Protein 8IJ9 (pdb70)

B-factor: mean 32.49, std 13.75, range [16.43, 105.12]

Foldseek 3Di:
DADEEEFEEEEAFAAPLQLVLLVCCVPPVDGDPDDDFDDAWDWDWDWDDDVRYIYIYIYIYGGNDVVNVVVVLVSLLVGQEYEQEGEQLDVVRVVCSVVVVVSSCVNQNPSHAYEYEHEDVVVVVRGDDDPVNQVVVCVVSVHHYDYYYSHVGRCSVVVVVVVVVPDD/DEAEFEEEEDFAAPLQLVLLVCCVPPVDGDPDDDFPPAWDWDWDWDDDPNYIYIYIYIYGGNDPVRVVVVLVSLLVGQEYEYGAEQLDVVRVVCSVVVLVSSCVNQNVSHAYEYEHEDCVVVVRGDHDPVNQVVVCVVSVHHYDYYYSHVGPCSVVVVVVVVVVDD/DVVVVVVLVVVLVVLVVVLVVLVVVLVVLVVVVPDPVSVVVSVVSVVVNVVSVVVNVVSVVVVVVVVPDDD/DVVVVVVVVVLVVVLVVLVVVLVVLVVVLVVCVPVPVPVVSVVSVVVSVVSVVVSVVSVVVCVVPVPPDD

Radius of gyration: 24.38 Å; Cα contacts (8 Å, |Δi|>4): 751; chains: 4; bounding box: 62×54×70 Å

Solvent-accessible surface area: 22890 Å² total; per-residue (Å²): 130,66,90,36,117,66,12,28,0,0,0,0,0,31,91,52,1,12,12,54,31,0,1,9,44,18,6,18,82,38,58,31,117,108,129,59,31,18,84,1,6,51,20,34,6,12,22,24,150,37,161,113,75,6,0,6,0,0,0,0,1,1,1,8,63,139,179,8,54,98,12,3,45,10,1,3,100,34,1,52,0,0,1,0,0,0,10,0,21,54,88,91,1,6,90,55,0,46,73,3,3,89,50,0,84,102,47,51,35,115,102,26,41,8,0,0,0,0,3,52,23,52,60,73,128,129,82,101,3,63,71,111,92,0,87,91,49,2,154,114,48,95,18,51,25,12,9,0,0,2,101,92,22,121,31,1,120,78,1,1,122,94,1,0,81,42,9,94,172,37,60,79,29,36,0,0,0,0,1,27,87,60,2,12,13,52,31,0,0,36,39,21,33,134,91,52,67,89,113,84,122,127,41,28,108,2,7,37,8,36,15,68,32,18,97,1,25,123,58,26,5,16,0,0,0,0,1,0,0,6,44,139,103,0,84,77,5,5,40,8,1,2,105,37,2,42,0,1,0,0,0,0,11,0,23,67,87,77,2,8,102,63,0,48,53,9,2,91,73,0,81,103,61,54,34,91,80,11,4,7,0,0,0,0,3,53,22,51,55,70,135,128,79,110,0,62,72,117,74,0,37,77,59,3,114,124,52,93,20,14,9,10,12,0,1,2,96,82,19,92,21,1,72,48,0,2,24,68,1,1,26,6,4,22,127,164,134,47,64,100,77,28,28,147,47,4,91,70,15,5,54,40,0,0,86,46,0,14,67,0,1,89,51,33,62,82,33,107,51,84,148,22,62,99,66,1,10,29,34,14,71,75,38,25,52,34,28,38,85,3,53,38,54,8,86,76,12,45,132,66,46,85,79,101,134,126,44,81,81,134,117,103,83,95,55,74,17,116,142,11,81,66,13,3,58,39,0,0,114,48,0,16,61,2,0,84,66,74,80,86,102,69,157,145,106,13,45,37,36,90,137,59,28,84,144,37,15,89,76,1,63,110,89,2,34,82,23,9,142,144,50,93,64,112,271

GO terms:
  GO:0005515 protein binding (F, IPI)

InterPro domains:
  IPR001806 Small GTPase [PF00071] (15-173)
  IPR001806 Small GTPase [PS51421] (9-208)
  IPR001806 Small GTPase [SM00174] (16-176)
  IPR005225 Small GTP-binding domain [TIGR00231] (13-169)
  IPR027417 P-loop containing nucleoside triphosphate hydrolase [G3DSA:3.40.50.300] (9-200)
  IPR027417 P-loop containing nucleoside triphosphate hydrolase [SSF52540] (12-188)
  IPR050227 Ras-related protein Rab [PTHR47977] (13-182)

Sequence (475 aa):
GNPLRKFKLVFLGEQSVGKTSLITRFMYDSFDNTYQATIGIDFLSKTMYLEDRTVRLQLWDTAGLERFRSLIPSYIRDSTVAVVVYDITNLNSFQQTSKWIDDVRTERGSDVIIMLVGNKTDLADKRQITIEEGEQRAKELSVMFIETSAKTGYNVKQLFRRVASALPPLRKFKLVFLGEQSVGKTSLITRFMYDSFDNTYQATIGIDFLSKTMYLEDRTVRLQLWDTAGLERFRRSLIPSYIRDSTVAVVVYDITNLNSFQQTSKWIDDVRTERGSDVIIMLVGNKTDLADKRQITIEEGEQRAKELSVMFIETSAKTGYNVKQLFRRVASALPRKHLEEVLEMKQEALLAAISEKDANIALLELSSSKKKTQEEVAALKRREKDRLVQQLKQQTQNRMKLMADNYPGSRKHLEEVLEMKQEALLAAISEKDANIALLELSSTQEEVAALKREKDRLVQQLKQQTQNRMKLMADNY

Nearest PDB structures (foldseek):
  8ij9-assembly2_B  TM=9.976E-01  e=4.531E-35  Mus musculus
  5lef-assembly1_A  TM=9.975E-01  e=6.074E-33  Homo sapiens
  1yzq-assembly1_A  TM=9.951E-01  e=1.747E-30  Homo sapiens
  2y8e-assembly2_B  TM=9.492E-01  e=2.281E-31  Drosophila melanogaster
  8a4a-assembly1_B  TM=9.692E-01  e=1.065E-21  Bos taurus

Organism: Mus musculus (NCBI:txid10090)

CATH classification: 3.40.50.300

Structure (mmCIF, N/CA/C/O backbone):
data_8IJ9
#
_entry.id   8IJ9
#
_cell.length_a   49.193
_cell.length_b   93.227
_cell.length_c   53.077
_cell.angle_alpha   90.00
_cell.angle_beta   103.74
_cell.angle_gamma   90.00
#
_symmetry.space_group_name_H-M   'P 1 21 1'
#
loop_
_entity.id
_entity.type
_entity.pdbx_description
1 polymer 'Ras-related protein Rab-6B'
2 polymer 'ELKS/Rab6-interacting/CAST family member 1'
3 non-polymer "GUANOSINE-5'-TRIPHOSPHATE"
4 non-polymer 'MAGNESIUM ION'
5 non-polymer 'TRIETHYLENE GLYCOL'
6 water water
#
loop_
_atom_site.group_PDB
_atom_site.id
_atom_site.type_symbol
_atom_site.label_atom_id
_atom_site.label_alt_id
_atom_site.label_comp_id
_atom_site.label_asym_id
_atom_site.label_entity_id
_atom_site.label_seq_id
_atom_site.pdbx_PDB_ins_code
_atom_site.Cartn_x
_atom_site.Cartn_y
_atom_site.Cartn_z
_atom_site.occupancy
_atom_site.B_iso_or_equiv
_atom_site.auth_seq_id
_atom_site.auth_comp_id
_atom_site.auth_asym_id
_atom_site.auth_atom_id
_atom_site.pdbx_PDB_model_num
ATOM 1 N N . GLY A 1 5 ? 9.567 -5.727 36.746 1.00 45.23 8 GLY A N 1
ATOM 2 C CA . GLY A 1 5 ? 9.696 -4.283 36.890 1.00 42.13 8 GLY A CA 1
ATOM 3 C C . GLY A 1 5 ? 9.990 -3.518 35.600 1.00 47.76 8 GLY A C 1
ATOM 4 O O . GLY A 1 5 ? 9.654 -2.329 35.472 1.00 45.31 8 GLY A O 1
ATOM 5 N N . ASN A 1 6 ? 10.633 -4.204 34.639 1.00 43.56 9 ASN A N 1
ATOM 6 C CA . ASN A 1 6 ? 11.021 -3.672 33.343 1.00 42.28 9 ASN A CA 1
ATOM 7 C C . ASN A 1 6 ? 9.861 -3.764 32.357 1.00 39.99 9 ASN A C 1
ATOM 8 O O . ASN A 1 6 ? 8.906 -4.507 32.582 1.00 36.49 9 ASN A O 1
ATOM 13 N N . PRO A 1 7 ? 9.910 -3.020 31.250 1.00 37.66 10 PRO A N 1
ATOM 14 C CA . PRO A 1 7 ? 8.875 -3.178 30.215 1.00 35.29 10 PRO A CA 1
ATOM 15 C C . PRO A 1 7 ? 8.982 -4.521 29.498 1.00 32.30 10 PRO A C 1
ATOM 16 O O . PRO A 1 7 ? 10.075 -5.024 29.223 1.00 31.46 10 PRO A O 1
ATOM 20 N N . LEU A 1 8 ? 7.829 -5.113 29.204 1.00 32.46 11 LEU A N 1
ATOM 21 C CA . LEU A 1 8 ? 7.787 -6.370 28.464 1.00 29.10 11 LEU A CA 1
ATOM 22 C C . LEU A 1 8 ? 7.369 -6.151 27.010 1.00 28.91 11 LEU A C 1
ATOM 23 O O . LEU A 1 8 ? 6.372 -5.464 26.743 1.00 24.95 11 LEU A O 1
ATOM 28 N N . ARG A 1 9 ? 8.136 -6.716 26.074 1.00 25.68 12 ARG A N 1
ATOM 29 C CA . ARG A 1 9 ? 7.779 -6.728 24.657 1.00 27.95 12 ARG A CA 1
ATOM 30 C C . ARG A 1 9 ? 7.744 -8.151 24.119 1.00 26.57 12 ARG A C 1
ATOM 31 O O . ARG A 1 9 ? 8.521 -9.005 24.538 1.00 28.18 12 ARG A O 1
ATOM 39 N N . LYS A 1 10 ? 6.821 -8.400 23.199 1.00 25.04 13 LYS A N 1
ATOM 40 C CA . LYS A 1 10 ? 6.747 -9.657 22.467 1.00 23.08 13 LYS A CA 1
ATOM 41 C C . LYS A 1 10 ? 7.432 -9.507 21.110 1.00 25.04 13 LYS A C 1
ATOM 42 O O . LYS A 1 10 ? 7.493 -8.413 20.544 1.00 23.86 13 LYS A O 1
ATOM 48 N N . PHE A 1 11 ? 8.019 -10.606 20.629 1.00 25.33 14 PHE A N 1
ATOM 49 C CA . PHE A 1 11 ? 8.603 -10.653 19.292 1.00 25.45 14 PHE A CA 1
ATOM 50 C C . PHE A 1 11 ? 8.357 -12.047 18.730 1.00 24.43 14 PHE A C 1
ATOM 51 O O . PHE A 1 11 ? 8.588 -13.034 19.429 1.00 24.61 14 PHE A O 1
ATOM 59 N N . LYS A 1 12 ? 7.904 -12.149 17.481 1.00 21.07 15 LYS A N 1
ATOM 60 C CA . LYS A 1 12 ? 7.643 -13.461 16.906 1.00 21.33 15 LYS A CA 1
ATOM 61 C C . LYS A 1 12 ? 8.805 -13.925 16.045 1.00 26.47 15 LYS A C 1
ATOM 62 O O . LYS A 1 12 ? 9.326 -13.163 15.222 1.00 23.06 15 LYS A O 1
ATOM 68 N N . LEU A 1 13 ? 9.172 -15.205 16.224 1.00 25.63 16 LEU A N 1
ATOM 69 C CA . LEU A 1 13 ? 10.244 -15.862 15.495 1.00 22.44 16 LEU A CA 1
ATOM 70 C C . LEU A 1 13 ? 9.666 -17.006 14.686 1.00 23.50 16 LEU A C 1
ATOM 71 O O . LEU A 1 13 ? 9.002 -17.877 15.247 1.00 23.85 16 LEU A O 1
ATOM 76 N N . VAL A 1 14 ? 9.983 -17.058 13.393 1.00 20.68 17 VAL A N 1
ATOM 77 C CA . VAL A 1 14 ? 9.551 -18.167 12.549 1.00 22.38 17 VAL A CA 1
ATOM 78 C C . VAL A 1 14 ? 10.758 -19.047 12.246 1.00 23.69 17 VAL A C 1
ATOM 79 O O . VAL A 1 14 ? 11.833 -18.541 11.888 1.00 24.11 17 VAL A O 1
ATOM 83 N N . PHE A 1 15 ? 10.581 -20.369 12.390 1.00 23.32 18 PHE A N 1
ATOM 84 C CA . PHE A 1 15 ? 11.645 -21.337 12.135 1.00 20.95 18 PHE A CA 1
ATOM 85 C C . PHE A 1 15 ? 11.390 -21.963 10.777 1.00 20.78 18 PHE A C 1
ATOM 86 O O . PHE A 1 15 ? 10.295 -22.482 10.529 1.00 18.65 18 PHE A O 1
ATOM 94 N N . LEU A 1 16 ? 12.388 -21.870 9.900 1.00 21.36 19 LEU A N 1
ATOM 95 C CA . LEU A 1 16 ? 12.317 -22.267 8.498 1.00 23.37 19 LEU A CA 1
ATOM 96 C C . LEU A 1 16 ? 13.481 -23.196 8.153 1.00 23.04 19 LEU A C 1
ATOM 97 O O . LEU A 1 16 ? 14.576 -23.062 8.710 1.00 19.83 19 LEU A O 1
ATOM 102 N N . GLY A 1 17 ? 13.259 -24.078 7.184 1.00 21.18 20 GLY A N 1
ATOM 103 C CA . GLY A 1 17 ? 14.288 -24.988 6.714 1.00 20.25 20 GLY A CA 1
ATOM 104 C C . GLY A 1 17 ? 13.694 -26.251 6.122 1.00 23.41 20 GLY A C 1
ATOM 105 O O . GLY A 1 17 ? 12.506 -26.548 6.277 1.00 23.91 20 GLY A O 1
ATOM 106 N N . GLU A 1 18 ? 14.556 -27.009 5.426 1.00 21.10 21 GLU A N 1
ATOM 107 C CA . GLU A 1 18 ? 14.152 -28.284 4.831 1.00 22.91 21 GLU A CA 1
ATOM 108 C C . GLU A 1 18 ? 13.680 -29.242 5.920 1.00 25.14 21 GLU A C 1
ATOM 109 O O . GLU A 1 18 ? 13.994 -29.074 7.111 1.00 22.75 21 GLU A O 1
ATOM 115 N N . GLN A 1 19 ? 12.913 -30.252 5.508 1.00 21.29 22 GLN A N 1
ATOM 116 C CA . GLN A 1 19 ? 12.402 -31.211 6.471 1.00 23.84 22 GLN A CA 1
ATOM 117 C C . GLN A 1 19 ? 13.565 -31.933 7.128 1.00 23.97 22 GLN A C 1
ATOM 118 O O . GLN A 1 19 ? 14.585 -32.219 6.490 1.00 24.80 22 GLN A O 1
ATOM 124 N N . SER A 1 20 ? 13.433 -32.160 8.427 1.00 22.46 23 SER A N 1
ATOM 125 C CA . SER A 1 20 ? 14.324 -32.992 9.222 1.00 24.31 23 SER A CA 1
ATOM 126 C C . SER A 1 20 ? 15.676 -32.356 9.539 1.00 24.26 23 SER A C 1
ATOM 127 O O . SER A 1 20 ? 16.593 -33.075 9.930 1.00 23.75 23 SER A O 1
ATOM 130 N N . VAL A 1 21 ? 15.846 -31.041 9.362 1.00 24.09 24 VAL A N 1
ATOM 131 C CA . VAL A 1 21 ? 17.131 -30.428 9.718 1.00 22.96 24 VAL A CA 1
ATOM 132 C C . VAL A 1 21 ? 17.273 -30.173 11.215 1.00 22.14 24 VAL A C 1
ATOM 133 O O . VAL A 1 21 ? 18.398 -29.941 11.686 1.00 21.55 24 VAL A O 1
ATOM 137 N N . GLY A 1 22 ? 16.174 -30.173 11.963 1.00 21.98 25 GLY A N 1
ATOM 138 C CA . GLY A 1 22 ? 16.201 -29.979 13.404 1.00 19.17 25 GLY A CA 1
ATOM 139 C C . GLY A 1 22 ? 15.539 -28.712 13.949 1.00 18.42 25 GLY A C 1
ATOM 140 O O . GLY A 1 22 ? 15.892 -28.287 15.050 1.00 19.15 25 GLY A O 1
ATOM 141 N N . LYS A 1 23 ? 14.613 -28.099 13.207 1.00 20.39 26 LYS A N 1
ATOM 142 C CA . LYS A 1 23 ? 13.913 -26.916 13.708 1.00 18.98 26 LYS A CA 1
ATOM 143 C C . LYS A 1 23 ? 13.224 -27.198 15.040 1.00 20.99 26 LYS A C 1
ATOM 144 O O . LYS A 1 23 ? 13.413 -26.459 16.016 1.00 17.05 26 LYS A O 1
ATOM 150 N N . THR A 1 24 ? 12.395 -28.250 15.083 1.00 17.25 27 THR A N 1
ATOM 151 C CA . THR A 1 24 ? 11.684 -28.588 16.310 1.00 22.42 27 THR A CA 1
ATOM 152 C C . THR A 1 24 ? 12.644 -28.998 17.416 1.00 20.22 27 THR A C 1
ATOM 153 O O . THR A 1 24 ? 12.471 -28.594 18.574 1.00 19.68 27 THR A O 1
ATOM 157 N N . SER A 1 25 ? 13.694 -29.755 17.076 1.00 19.83 28 SER A N 1
ATOM 158 C CA . SER A 1 25 ? 14.626 -30.191 18.112 1.00 20.37 28 SER A CA 1
ATOM 159 C C . SER A 1 25 ? 15.309 -28.992 18.784 1.00 20.08 28 SER A C 1
ATOM 160 O O . SER A 1 25 ? 15.460 -28.972 20.010 1.00 18.89 28 SER A O 1
ATOM 163 N N . LEU A 1 26 ? 15.682 -27.961 18.009 1.00 17.36 29 LEU A N 1
ATOM 164 C CA . LEU A 1 26 ? 16.235 -26.756 18.636 1.00 18.48 29 LEU A CA 1
ATOM 165 C C . LEU A 1 26 ? 15.229 -26.144 19.624 1.00 21.39 29 LEU A C 1
ATOM 166 O O . LEU A 1 26 ? 15.596 -25.707 20.725 1.00 20.67 29 LEU A O 1
ATOM 171 N N . ILE A 1 27 ? 13.957 -26.075 19.232 1.00 19.31 30 ILE A N 1
ATOM 172 C CA . ILE A 1 27 ? 12.949 -25.514 20.115 1.00 20.75 30 ILE A CA 1
ATOM 173 C C . ILE A 1 27 ? 12.731 -26.413 21.337 1.00 22.83 30 ILE A C 1
ATOM 174 O O . ILE A 1 27 ? 12.598 -25.928 22.472 1.00 22.23 30 ILE A O 1
ATOM 179 N N . THR A 1 28 ? 12.707 -27.733 21.134 1.00 19.01 31 THR A N 1
ATOM 180 C CA . THR A 1 28 ? 12.492 -28.625 22.268 1.00 24.01 31 THR A CA 1
ATOM 181 C C . THR A 1 28 ? 13.642 -28.529 23.267 1.00 23.09 31 THR A C 1
ATOM 182 O O . THR A 1 28 ? 13.433 -28.634 24.486 1.00 22.61 31 THR A O 1
ATOM 186 N N . ARG A 1 29 ? 14.860 -28.343 22.763 1.00 21.48 32 ARG A N 1
ATOM 187 C CA . ARG A 1 29 ? 16.025 -28.185 23.631 1.00 21.78 32 ARG A CA 1
ATOM 188 C C . ARG A 1 29 ? 15.968 -26.869 24.408 1.00 22.34 32 ARG A C 1
ATOM 189 O O . ARG A 1 29 ? 16.277 -26.826 25.605 1.00 25.96 32 ARG A O 1
ATOM 197 N N . PHE A 1 30 ? 15.545 -25.792 23.758 1.00 21.83 33 PHE A N 1
ATOM 198 C CA . PHE A 1 30 ? 15.431 -24.505 24.440 1.00 22.19 33 PHE A CA 1
ATOM 199 C C . PHE A 1 30 ? 14.263 -24.495 25.438 1.00 26.28 33 PHE A C 1
ATOM 200 O O . PHE A 1 30 ? 14.395 -23.980 26.556 1.00 25.05 33 PHE A O 1
ATOM 208 N N . MET A 1 31 ? 13.115 -25.054 25.051 1.00 21.54 34 MET A N 1
ATOM 209 C CA . MET A 1 31 ? 11.914 -25.012 25.888 1.00 23.98 34 MET A CA 1
ATOM 210 C C . MET A 1 31 ? 11.949 -26.025 27.033 1.00 26.47 34 MET A C 1
ATOM 211 O O . MET A 1 31 ? 11.557 -25.707 28.156 1.00 24.51 34 MET A O 1
ATOM 216 N N . TYR A 1 32 ? 12.398 -27.249 26.769 1.00 22.36 35 TYR A N 1
ATOM 217 C CA . TYR A 1 32 ? 12.257 -28.328 27.722 1.00 24.32 35 TYR A CA 1
ATOM 218 C C . TYR A 1 32 ? 13.572 -28.963 28.118 1.00 25.61 35 TYR A C 1
ATOM 219 O O . TYR A 1 32 ? 13.549 -29.956 28.855 1.00 25.34 35 TYR A O 1
ATOM 228 N N . ASP A 1 33 ? 14.704 -28.448 27.631 1.00 24.95 36 ASP A N 1
ATOM 229 C CA . ASP A 1 33 ? 16.034 -29.023 27.898 1.00 27.18 36 ASP A CA 1
ATOM 230 C C . ASP A 1 33 ? 16.030 -30.534 27.709 1.00 25.48 36 ASP A C 1
ATOM 231 O O . ASP A 1 33 ? 16.482 -31.297 28.563 1.00 27.00 36 ASP A O 1
ATOM 236 N N . SER A 1 34 ? 15.479 -30.958 26.580 1.00 24.80 37 SER A N 1
ATOM 237 C CA . SER A 1 34 ? 15.373 -32.357 26.230 1.00 26.44 37 SER A CA 1
ATOM 238 C C . SER A 1 34 ? 15.685 -32.532 24.758 1.00 25.95 37 SER A C 1
ATOM 239 O O . SER A 1 34 ? 15.744 -31.567 23.983 1.00 24.96 37 SER A O 1
ATOM 242 N N . PHE A 1 35 ? 15.852 -33.796 24.378 1.00 27.45 38 PHE A N 1
ATOM 243 C CA . PHE A 1 35 ? 16.046 -34.166 22.990 1.00 27.88 38 PHE A CA 1
ATOM 244 C C . PHE A 1 35 ? 15.297 -35.475 22.742 1.00 28.19 38 PHE A C 1
ATOM 245 O O . PHE A 1 35 ? 15.362 -36.405 23.556 1.00 27.00 38 PHE A O 1
ATOM 253 N N . ASP A 1 36 ? 14.610 -35.546 21.599 1.00 26.10 39 ASP A N 1
ATOM 254 C CA . ASP A 1 36 ? 13.790 -36.689 21.215 1.00 29.43 39 ASP A CA 1
ATOM 255 C C . ASP A 1 36 ? 14.493 -37.383 20.054 1.00 27.41 39 ASP A C 1
ATOM 256 O O . ASP A 1 36 ? 14.677 -36.790 18.987 1.00 29.34 39 ASP A O 1
ATOM 261 N N . ASN A 1 37 ? 14.893 -38.634 20.254 1.00 29.55 40 ASN A N 1
ATOM 262 C CA . ASN A 1 37 ? 15.613 -39.307 19.181 1.00 30.20 40 ASN A CA 1
ATOM 263 C C . ASN A 1 37 ? 14.697 -39.706 18.039 1.00 30.98 40 ASN A C 1
ATOM 264 O O . ASN A 1 37 ? 15.132 -39.724 16.877 1.00 27.01 40 ASN A O 1
ATOM 269 N N . THR A 1 38 ? 13.430 -39.981 18.343 1.00 28.73 41 THR A N 1
ATOM 270 C CA . THR A 1 38 ? 12.480 -40.436 17.338 1.00 27.68 41 THR A CA 1
ATOM 271 C C . THR A 1 38 ? 11.926 -39.238 16.584 1.00 27.49 41 THR A C 1
ATOM 272 O O . THR A 1 38 ? 11.335 -38.333 17.186 1.00 29.43 41 T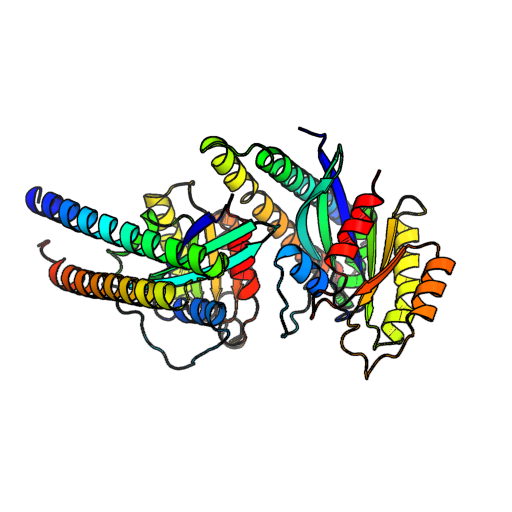HR A O 1
ATOM 276 N N . TYR A 1 39 ? 12.073 -39.259 15.268 1.00 25.36 42 TYR A N 1
ATOM 277 C CA . TYR A 1 39 ? 11.627 -38.147 14.443 1.00 27.08 42 TYR A CA 1
ATOM 278 C C . TYR A 1 39 ? 10.114 -38.081 14.434 1.00 24.84 42 TYR A C 1
ATOM 279 O O . TYR A 1 39 ? 9.455 -39.038 14.040 1.00 25.14 42 TYR A O 1
ATOM 288 N N . GLN A 1 40 ? 9.566 -36.951 14.844 1.00 25.72 43 GLN A N 1
ATOM 289 C CA . GLN A 1 40 ? 8.142 -36.689 14.696 1.00 24.88 43 GLN A CA 1
ATOM 290 C C . GLN A 1 40 ? 8.018 -35.416 13.869 1.00 24.09 43 GLN A C 1
ATOM 291 O O . GLN A 1 40 ? 8.273 -34.322 14.370 1.00 21.65 43 GLN A O 1
ATOM 297 N N . ALA A 1 41 ? 7.699 -35.573 12.587 1.00 26.01 44 ALA A N 1
ATOM 298 C CA . ALA A 1 41 ? 7.588 -34.439 11.685 1.00 23.68 44 ALA A CA 1
ATOM 299 C C . ALA A 1 41 ? 6.526 -33.463 12.191 1.00 23.15 44 ALA A C 1
ATOM 300 O O . ALA A 1 41 ? 5.493 -33.867 12.709 1.00 22.96 44 ALA A O 1
ATOM 302 N N . THR A 1 42 ? 6.781 -32.167 12.035 1.00 23.38 45 THR A N 1
ATOM 303 C CA . THR A 1 42 ? 5.782 -31.146 12.346 1.00 22.52 45 THR A CA 1
ATOM 304 C C . THR A 1 42 ? 4.675 -31.149 11.298 1.00 24.04 45 THR A C 1
ATOM 305 O O . THR A 1 42 ? 4.961 -31.128 10.103 1.00 21.55 45 THR A O 1
ATOM 309 N N . ILE A 1 43 ? 3.427 -31.323 11.740 1.00 25.68 46 ILE A N 1
ATOM 310 C CA . ILE A 1 43 ? 2.251 -31.309 10.865 1.00 24.59 46 ILE A CA 1
ATOM 311 C C . ILE A 1 43 ? 1.703 -29.881 10.842 1.00 26.78 46 ILE A C 1
ATOM 312 O O . ILE A 1 43 ? 1.032 -29.444 11.778 1.00 29.00 46 ILE A O 1
ATOM 317 N N . GLY A 1 44 ? 1.962 -29.156 9.756 1.00 25.40 47 GLY A N 1
ATOM 318 C CA . GLY A 1 44 ? 1.540 -27.767 9.638 1.00 25.94 47 GLY A CA 1
ATOM 319 C C . GLY A 1 44 ? 2.435 -26.771 10.371 1.00 26.64 47 GLY A C 1
ATOM 320 O O . GLY A 1 44 ? 3.633 -26.704 10.072 1.00 28.52 47 GLY A O 1
ATOM 321 N N . ILE A 1 45 ? 1.906 -26.020 11.352 1.00 23.94 48 ILE A N 1
ATOM 322 C CA . ILE A 1 45 ? 2.685 -25.061 12.137 1.00 27.21 48 ILE A CA 1
ATOM 323 C C . ILE A 1 45 ? 2.302 -25.192 13.611 1.00 31.93 48 ILE A C 1
ATOM 324 O O . ILE A 1 45 ? 1.123 -25.367 13.949 1.00 32.44 48 ILE A O 1
ATOM 329 N N . ASP A 1 46 ? 3.292 -25.024 14.497 1.00 25.44 49 ASP A N 1
ATOM 330 C CA . ASP A 1 46 ? 3.088 -25.116 15.941 1.00 25.02 49 ASP A CA 1
ATOM 331 C C . ASP A 1 46 ? 3.520 -23.821 16.617 1.00 25.22 49 ASP A C 1
ATOM 332 O O . ASP A 1 46 ? 4.332 -23.055 16.087 1.00 22.48 49 ASP A O 1
ATOM 337 N N . PHE A 1 47 ? 2.956 -23.575 17.802 1.00 24.60 50 PHE A N 1
ATOM 338 C CA . PHE A 1 47 ? 3.203 -22.348 18.547 1.00 23.66 50 PHE A CA 1
ATOM 339 C C . PHE A 1 47 ? 3.758 -22.690 19.920 1.00 23.17 50 PHE A C 1
ATOM 340 O O . PHE A 1 47 ? 3.169 -23.493 20.652 1.00 25.97 50 PHE A O 1
ATOM 348 N N . LEU A 1 48 ? 4.890 -22.080 20.265 1.00 22.89 51 LEU A N 1
ATOM 349 C CA . LEU A 1 48 ? 5.492 -22.195 21.586 1.00 23.75 51 LEU A CA 1
ATOM 350 C C . LEU A 1 48 ? 6.007 -20.821 21.985 1.00 23.77 51 LEU A C 1
ATOM 351 O O . LEU A 1 48 ? 6.225 -19.952 21.136 1.00 23.00 51 LEU A O 1
ATOM 356 N N . SER A 1 49 ? 6.224 -20.625 23.284 1.00 23.49 52 SER A N 1
ATOM 357 C CA . SER A 1 49 ? 6.683 -19.317 23.741 1.00 27.14 52 SER A CA 1
ATOM 358 C C . SER A 1 49 ? 7.456 -19.472 25.038 1.00 26.41 52 SER A C 1
ATOM 359 O O . SER A 1 49 ? 7.296 -20.453 25.760 1.00 24.53 52 SER A O 1
ATOM 362 N N . LYS A 1 50 ? 8.275 -18.458 25.332 1.00 24.53 53 LYS A N 1
ATOM 363 C CA . LYS A 1 50 ? 9.114 -18.415 26.520 1.00 28.38 53 LYS A CA 1
ATOM 364 C C . LYS A 1 50 ? 9.482 -16.966 26.802 1.00 27.01 53 LYS A C 1
ATOM 365 O O . LYS A 1 50 ? 9.723 -16.190 25.875 1.00 22.25 53 LYS A O 1
ATOM 371 N N . THR A 1 51 ? 9.528 -16.607 28.080 1.00 25.25 54 THR A N 1
ATOM 372 C CA . THR A 1 51 ? 9.962 -15.272 28.468 1.00 27.45 54 THR A CA 1
ATOM 373 C C . THR A 1 51 ? 11.474 -15.245 28.695 1.00 30.50 54 THR A C 1
ATOM 374 O O . THR A 1 51 ? 12.045 -16.172 29.275 1.00 27.47 54 THR A O 1
ATOM 378 N N . MET A 1 52 ? 12.135 -14.198 28.208 1.00 28.31 55 MET A N 1
ATOM 379 C CA . MET A 1 52 ? 13.557 -14.040 28.480 1.00 28.35 55 MET A CA 1
ATOM 380 C C . MET A 1 52 ? 13.773 -12.707 29.181 1.00 29.47 55 MET A C 1
ATOM 381 O O . MET A 1 52 ? 13.200 -11.690 28.777 1.00 26.88 55 MET A O 1
ATOM 386 N N . TYR A 1 53 ? 14.633 -12.699 30.193 1.00 28.55 56 TYR A N 1
ATOM 387 C CA . TYR A 1 53 ? 14.951 -11.490 30.941 1.00 34.63 56 TYR A CA 1
ATOM 388 C C . TYR A 1 53 ? 16.279 -10.903 30.490 1.00 38.95 56 TYR A C 1
ATOM 389 O O . TYR A 1 53 ? 17.289 -11.605 30.398 1.00 40.46 56 TYR A O 1
ATOM 398 N N . LEU A 1 54 ? 16.281 -9.594 30.274 1.00 40.35 57 LEU A N 1
ATOM 399 C CA . LEU A 1 54 ? 17.463 -8.872 29.823 1.00 43.30 57 LEU A CA 1
ATOM 400 C C . LEU A 1 54 ? 17.619 -7.623 30.669 1.00 45.59 57 LEU A C 1
ATOM 401 O O . LEU A 1 54 ? 16.724 -7.263 31.439 1.00 43.45 57 LEU A O 1
ATOM 406 N N . GLU A 1 55 ? 18.805 -7.034 30.610 1.00 46.27 58 GLU A N 1
ATOM 407 C CA . GLU A 1 55 ? 19.025 -5.784 31.318 1.00 53.34 58 GLU A CA 1
ATOM 408 C C . GLU A 1 55 ? 18.030 -4.738 30.833 1.00 51.60 58 GLU A C 1
ATOM 409 O O . GLU A 1 55 ? 17.985 -4.407 29.643 1.00 54.64 58 GLU A O 1
ATOM 415 N N . ASP A 1 56 ? 17.199 -4.259 31.751 1.00 50.56 59 ASP A N 1
ATOM 416 C CA . ASP A 1 56 ? 16.243 -3.179 31.528 1.00 51.77 59 ASP A CA 1
ATOM 417 C C . ASP A 1 56 ? 15.135 -3.513 30.535 1.00 49.66 59 ASP A C 1
ATOM 418 O O . ASP A 1 56 ? 14.401 -2.600 30.134 1.00 46.90 59 ASP A O 1
ATOM 423 N N . ARG A 1 57 ? 15.000 -4.779 30.112 1.00 45.81 60 ARG A N 1
ATOM 424 C CA . ARG A 1 57 ? 13.934 -5.216 29.217 1.00 42.67 60 ARG A CA 1
ATOM 425 C C . ARG A 1 57 ? 13.598 -6.683 29.463 1.00 42.42 60 ARG A C 1
ATOM 426 O O . ARG A 1 57 ? 14.473 -7.495 29.768 1.00 43.03 60 ARG A O 1
ATOM 434 N N . THR A 1 58 ? 12.329 -7.017 29.291 1.00 34.46 61 THR A N 1
ATOM 435 C CA . THR A 1 58 ? 11.860 -8.395 29.284 1.00 29.53 61 THR A CA 1
ATOM 436 C C . THR A 1 58 ? 11.237 -8.642 27.927 1.00 27.30 61 THR A C 1
ATOM 437 O O . THR A 1 58 ? 10.556 -7.756 27.404 1.00 27.86 61 THR A O 1
ATOM 441 N N . VAL A 1 59 ? 11.531 -9.790 27.309 1.00 25.67 62 VAL A N 1
ATOM 442 C CA . VAL A 1 59 ? 10.950 -10.109 26.012 1.00 26.08 62 VAL A CA 1
ATOM 443 C C . VAL A 1 59 ? 10.207 -11.419 26.114 1.00 28.03 62 VAL A C 1
ATOM 444 O O . VAL A 1 59 ? 10.665 -12.365 26.763 1.00 27.02 62 VAL A O 1
ATOM 448 N N . ARG A 1 60 ? 9.074 -11.479 25.442 1.00 27.11 63 ARG A N 1
ATOM 449 C CA . ARG A 1 60 ? 8.315 -12.710 25.307 1.00 26.41 63 ARG A CA 1
ATOM 450 C C . ARG A 1 60 ? 8.583 -13.227 23.898 1.00 22.56 63 ARG A C 1
ATOM 451 O O . ARG A 1 60 ? 8.107 -12.649 22.914 1.00 21.69 63 ARG A O 1
ATOM 459 N N . LEU A 1 61 ? 9.402 -14.276 23.791 1.00 22.84 64 LEU A N 1
ATOM 460 C CA . LEU A 1 61 ? 9.682 -14.884 22.494 1.00 21.55 64 LEU A CA 1
ATOM 461 C C . LEU A 1 61 ? 8.547 -15.822 22.117 1.00 22.55 64 LEU A C 1
ATOM 462 O O . LEU A 1 61 ? 8.262 -16.779 22.837 1.00 23.89 64 LEU A O 1
ATOM 467 N N . GLN A 1 62 ? 7.915 -15.556 20.985 1.00 23.30 65 GLN A N 1
ATOM 468 C CA . GLN A 1 62 ? 6.821 -16.368 20.476 1.00 21.74 65 GLN A CA 1
ATOM 469 C C . GLN A 1 62 ? 7.296 -17.068 19.206 1.00 23.94 65 GLN A C 1
ATOM 470 O O . GLN A 1 62 ? 7.834 -16.420 18.304 1.00 22.66 65 GLN A O 1
ATOM 476 N N . LEU A 1 63 ? 7.157 -18.394 19.161 1.00 25.16 66 LEU A N 1
ATOM 477 C CA . LEU A 1 63 ? 7.823 -19.202 18.140 1.00 27.38 66 LEU A CA 1
ATOM 478 C C . LEU A 1 63 ? 6.801 -19.883 17.236 1.00 23.32 66 LEU A C 1
ATOM 479 O O . LEU A 1 63 ? 5.996 -20.692 17.712 1.00 22.66 66 LEU A O 1
ATOM 484 N N . TRP A 1 64 ? 6.867 -19.592 15.935 1.00 21.52 67 TRP A N 1
ATOM 485 C CA . TRP A 1 64 ? 6.128 -20.352 14.926 1.00 23.33 67 TRP A CA 1
ATOM 486 C C . TRP A 1 64 ? 7.053 -21.434 14.387 1.00 21.66 67 TRP A C 1
ATOM 487 O O . TRP A 1 64 ? 8.023 -21.137 13.693 1.00 21.31 67 TRP A O 1
ATOM 498 N N . ASP A 1 65 ? 6.767 -22.686 14.697 1.00 23.81 68 ASP A N 1
ATOM 499 C CA . ASP A 1 65 ? 7.596 -23.803 14.243 1.00 24.08 68 ASP A CA 1
ATOM 500 C C . ASP A 1 65 ? 6.938 -24.400 13.001 1.00 23.30 68 ASP A C 1
ATOM 501 O O . ASP A 1 65 ? 5.914 -25.072 13.113 1.00 22.69 68 ASP A O 1
ATOM 506 N N . THR A 1 66 ? 7.531 -24.197 11.821 1.00 20.12 69 THR A N 1
ATOM 507 C CA . THR A 1 66 ? 6.827 -24.586 10.605 1.00 19.87 69 THR A CA 1
ATOM 508 C C . THR A 1 66 ? 7.309 -25.945 10.127 1.00 21.91 69 THR A C 1
ATOM 509 O O . THR A 1 66 ? 8.446 -26.342 10.375 1.00 21.43 69 THR A O 1
ATOM 513 N N . ALA A 1 67 ? 6.432 -26.639 9.404 1.00 22.69 70 ALA A N 1
ATOM 514 C CA . ALA A 1 67 ? 6.786 -27.928 8.815 1.00 24.82 70 ALA A CA 1
ATOM 515 C C . ALA A 1 67 ? 7.708 -27.763 7.610 1.00 21.24 70 ALA A C 1
ATOM 516 O O . ALA A 1 67 ? 7.530 -26.864 6.776 1.00 22.33 70 ALA A O 1
ATOM 518 N N . GLY A 1 68 ? 8.677 -28.669 7.495 1.00 21.93 71 GLY A N 1
ATOM 519 C CA . GLY A 1 68 ? 9.430 -28.775 6.257 1.00 21.97 71 GLY A CA 1
ATOM 520 C C . GLY A 1 68 ? 8.781 -29.616 5.172 1.00 23.39 71 GLY A C 1
ATOM 521 O O . GLY A 1 68 ? 9.200 -29.519 4.015 1.00 24.97 71 GLY A O 1
ATOM 522 N N . LEU A 1 69 ? 7.759 -30.413 5.491 1.00 24.03 72 LEU A N 1
ATOM 523 C CA . LEU A 1 69 ? 7.141 -31.253 4.471 1.00 22.09 72 LEU A CA 1
ATOM 524 C C . LEU A 1 69 ? 6.494 -30.384 3.401 1.00 24.19 72 LEU A C 1
ATOM 525 O O . LEU A 1 69 ? 5.801 -29.406 3.698 1.00 26.21 72 LEU A O 1
ATOM 530 N N . GLU A 1 70 ? 6.701 -30.768 2.142 1.00 24.03 73 GLU A N 1
ATOM 531 C CA . GLU A 1 70 ? 6.415 -29.856 1.046 1.00 26.47 73 GLU A CA 1
ATOM 532 C C . GLU A 1 70 ? 4.938 -29.500 0.973 1.00 28.03 73 GLU A C 1
ATOM 533 O O . GLU A 1 70 ? 4.602 -28.406 0.516 1.00 28.01 73 GLU A O 1
ATOM 539 N N . ARG A 1 71 ? 4.039 -30.382 1.445 1.00 26.74 74 ARG A N 1
ATOM 540 C CA . ARG A 1 71 ? 2.610 -30.123 1.274 1.00 25.37 74 ARG A CA 1
ATOM 541 C C . ARG A 1 71 ? 2.139 -28.891 2.036 1.00 26.49 74 ARG A C 1
ATOM 542 O O . ARG A 1 71 ? 1.103 -28.328 1.679 1.00 30.13 74 ARG A O 1
ATOM 550 N N . PHE A 1 72 ? 2.864 -28.463 3.067 1.00 26.74 75 PHE A N 1
ATOM 551 C CA . PHE A 1 72 ? 2.521 -27.294 3.870 1.00 27.65 75 PHE A CA 1
ATOM 552 C C . PHE A 1 72 ? 3.194 -26.021 3.371 1.00 27.66 75 PHE A C 1
ATOM 553 O O . PHE A 1 72 ? 3.031 -24.972 3.993 1.00 27.83 75 PHE A O 1
ATOM 561 N N . ARG A 1 73 ? 3.927 -26.086 2.252 1.00 26.58 76 ARG A N 1
ATOM 562 C CA . ARG A 1 73 ? 4.828 -24.994 1.886 1.00 27.10 76 ARG A CA 1
ATOM 563 C C . ARG A 1 73 ? 4.078 -23.687 1.665 1.00 25.82 76 ARG A C 1
ATOM 564 O O . ARG A 1 73 ? 4.563 -22.614 2.030 1.00 26.80 76 ARG A O 1
ATOM 572 N N . SER A 1 74 ? 2.893 -23.754 1.074 1.00 26.32 77 SER A N 1
ATOM 573 C CA . SER A 1 74 ? 2.200 -22.522 0.761 1.00 25.01 77 SER A CA 1
ATOM 574 C C . SER A 1 74 ? 1.598 -21.859 1.989 1.00 25.64 77 SER A C 1
ATOM 575 O O . SER A 1 74 ? 1.087 -20.743 1.874 1.00 26.89 77 SER A O 1
ATOM 578 N N . LEU A 1 75 ? 1.658 -22.493 3.157 1.00 26.16 78 LEU A N 1
ATOM 579 C CA . LEU A 1 75 ? 1.129 -21.887 4.372 1.00 26.13 78 LEU A CA 1
ATOM 580 C C . LEU A 1 75 ? 2.157 -21.013 5.061 1.00 27.11 78 LEU A C 1
ATOM 581 O O . LEU A 1 75 ? 1.803 -20.171 5.898 1.00 26.49 78 LEU A O 1
ATOM 586 N N . ILE A 1 76 ? 3.416 -21.162 4.686 1.00 24.69 79 ILE A N 1
ATOM 587 C CA . ILE A 1 76 ? 4.522 -20.555 5.411 1.00 23.04 79 ILE A CA 1
ATOM 588 C C . ILE A 1 76 ? 4.672 -19.048 5.190 1.00 25.99 79 ILE A C 1
ATOM 589 O O . ILE A 1 76 ? 4.999 -18.331 6.155 1.00 24.03 79 ILE A O 1
ATOM 594 N N . PRO A 1 77 ? 4.459 -18.502 3.981 1.00 25.19 80 PRO A N 1
ATOM 595 C CA . PRO A 1 77 ? 4.578 -17.041 3.844 1.00 26.07 80 PRO A CA 1
ATOM 596 C C . PRO A 1 77 ? 3.741 -16.255 4.860 1.00 26.83 80 PRO A C 1
ATOM 597 O O . PRO A 1 77 ? 4.208 -15.223 5.355 1.00 25.74 80 PRO A O 1
ATOM 601 N N . SER A 1 78 ? 2.555 -16.750 5.238 1.00 26.67 81 SER A N 1
ATOM 602 C CA . SER A 1 78 ? 1.744 -16.076 6.259 1.00 27.50 81 SER A CA 1
ATOM 603 C C . SER A 1 78 ? 2.505 -15.918 7.570 1.00 25.81 81 SER A C 1
ATOM 604 O O . SER A 1 78 ? 2.394 -14.885 8.238 1.00 24.96 81 SER A O 1
ATOM 607 N N . TYR A 1 79 ? 3.244 -16.944 7.982 1.00 22.35 82 TYR A N 1
ATOM 608 C CA . TYR A 1 79 ? 3.949 -16.872 9.257 1.00 25.70 82 TYR A CA 1
ATOM 609 C C . TYR A 1 79 ? 5.230 -16.048 9.159 1.00 26.78 82 TYR A C 1
ATOM 610 O O . TYR A 1 79 ? 5.643 -15.415 10.148 1.00 24.67 82 TYR A O 1
ATOM 619 N N . ILE A 1 80 ? 5.862 -16.023 7.987 1.00 25.94 83 ILE A N 1
ATOM 620 C CA . ILE A 1 80 ? 6.992 -15.119 7.800 1.00 24.58 83 ILE A CA 1
ATOM 621 C C . ILE A 1 80 ? 6.537 -13.680 7.962 1.00 27.90 83 ILE A C 1
ATOM 622 O O . ILE A 1 80 ? 7.158 -12.897 8.692 1.00 27.38 83 ILE A O 1
ATOM 627 N N . ARG A 1 81 ? 5.415 -13.320 7.310 1.00 27.68 84 ARG A N 1
ATOM 628 C CA . ARG A 1 81 ? 4.887 -11.958 7.419 1.00 29.60 84 ARG A CA 1
ATOM 629 C C . ARG A 1 81 ? 4.540 -11.583 8.851 1.00 25.72 84 ARG A C 1
ATOM 630 O O . ARG A 1 81 ? 4.686 -10.419 9.230 1.00 27.96 84 ARG A O 1
ATOM 638 N N . ASP A 1 82 ? 4.097 -12.549 9.656 1.00 24.88 85 ASP A N 1
ATOM 639 C CA . ASP A 1 82 ? 3.711 -12.360 11.058 1.00 24.99 85 ASP A CA 1
ATOM 640 C C . ASP A 1 82 ? 4.895 -12.176 12.003 1.00 26.78 85 ASP A C 1
ATOM 641 O O . ASP A 1 82 ? 4.676 -11.875 13.184 1.00 24.57 85 ASP A O 1
ATOM 646 N N . SER A 1 83 ? 6.126 -12.382 11.533 1.00 24.43 86 SER A N 1
ATOM 647 C CA . SER A 1 83 ? 7.292 -12.517 12.397 1.00 26.39 86 SER A CA 1
ATOM 648 C C . SER A 1 83 ? 8.328 -11.441 12.095 1.00 22.94 86 SER A C 1
ATOM 649 O O . SER A 1 83 ? 8.522 -11.060 10.939 1.00 26.73 86 SER A O 1
ATOM 652 N N . THR A 1 84 ? 8.973 -10.934 13.136 1.00 25.24 87 THR A N 1
ATOM 653 C CA . THR A 1 84 ? 10.081 -9.992 12.970 1.00 26.60 87 THR A CA 1
ATOM 654 C C . THR A 1 84 ? 11.436 -10.689 12.920 1.00 25.63 87 THR A C 1
ATOM 655 O O . THR A 1 84 ? 12.431 -10.065 12.542 1.00 26.24 87 THR A O 1
ATOM 659 N N . VAL A 1 85 ? 11.515 -11.944 13.340 1.00 24.17 88 VAL A N 1
ATOM 660 C CA . VAL A 1 85 ? 12.762 -12.703 13.304 1.00 24.15 88 VAL A CA 1
ATOM 661 C C . VAL A 1 85 ? 12.518 -13.994 12.529 1.00 23.11 88 VAL A C 1
ATOM 662 O O . VAL A 1 85 ? 11.457 -14.616 12.677 1.00 23.38 88 VAL A O 1
ATOM 666 N N . ALA A 1 86 ? 13.476 -14.365 11.666 1.00 21.98 89 ALA A N 1
ATOM 667 C CA . ALA A 1 86 ? 13.481 -15.645 10.953 1.00 20.23 89 ALA A CA 1
ATOM 668 C C . ALA A 1 86 ? 14.734 -16.447 11.310 1.00 22.43 89 ALA A C 1
ATOM 669 O O . ALA A 1 86 ? 15.853 -15.954 11.169 1.00 21.56 89 ALA A O 1
ATOM 671 N N . VAL A 1 87 ? 14.543 -17.666 11.795 1.00 23.16 90 VAL A N 1
ATOM 672 C CA . VAL A 1 87 ? 15.631 -18.590 12.084 1.00 20.22 90 VAL A CA 1
ATOM 673 C C . VAL A 1 87 ? 15.621 -19.628 10.968 1.00 21.63 90 VAL A C 1
ATOM 674 O O . VAL A 1 87 ? 14.717 -20.474 10.922 1.00 20.34 90 VAL A O 1
ATOM 678 N N . VAL A 1 88 ? 16.609 -19.546 10.061 1.00 20.17 91 VAL A N 1
ATOM 679 C CA . VAL A 1 88 ? 16.728 -20.421 8.895 1.00 20.62 91 VAL A CA 1
ATOM 680 C C . VAL A 1 88 ? 17.746 -21.508 9.232 1.00 22.38 91 VAL A C 1
ATOM 681 O O . VAL A 1 88 ? 18.927 -21.203 9.443 1.00 21.51 91 VAL A O 1
ATOM 685 N N . VAL A 1 89 ? 17.300 -22.777 9.267 1.00 21.27 92 VAL A N 1
ATOM 686 C CA . VAL A 1 89 ? 18.091 -23.895 9.797 1.00 19.43 92 VAL A CA 1
ATOM 687 C C . VAL A 1 89 ? 18.485 -24.829 8.662 1.00 20.26 92 VAL A C 1
ATOM 688 O O . VAL A 1 89 ? 17.673 -25.145 7.784 1.00 20.27 92 VAL A O 1
ATOM 692 N N . TYR A 1 90 ? 19.747 -25.260 8.665 1.00 22.91 93 TYR A N 1
ATOM 693 C CA . TYR A 1 90 ? 20.161 -26.337 7.792 1.00 19.06 93 TYR A CA 1
ATOM 694 C C . TYR A 1 90 ? 20.889 -27.382 8.629 1.00 21.65 93 TYR A C 1
ATOM 695 O O . TYR A 1 90 ? 21.105 -27.220 9.832 1.00 21.47 93 TYR A O 1
ATOM 704 N N . ASP A 1 91 ? 21.256 -28.463 7.965 1.00 21.33 94 ASP A N 1
ATOM 705 C CA . ASP A 1 91 ? 21.894 -29.627 8.554 1.00 22.86 94 ASP A CA 1
ATOM 706 C C . ASP A 1 91 ? 23.307 -29.711 7.985 1.00 23.78 94 ASP A C 1
ATOM 707 O O . ASP A 1 91 ? 23.473 -29.842 6.761 1.00 22.96 94 ASP A O 1
ATOM 712 N N . ILE A 1 92 ? 24.319 -29.664 8.866 1.00 21.80 95 ILE A N 1
ATOM 713 C CA . ILE A 1 92 ? 25.718 -29.562 8.420 1.00 23.17 95 ILE A CA 1
ATOM 714 C C . ILE A 1 92 ? 26.200 -30.802 7.687 1.00 23.54 95 ILE A C 1
ATOM 715 O O . ILE A 1 92 ? 27.276 -30.767 7.056 1.00 23.58 95 ILE A O 1
ATOM 720 N N . THR A 1 93 ? 25.442 -31.893 7.758 1.00 23.11 96 THR A N 1
ATOM 721 C CA . THR A 1 93 ? 25.731 -33.122 7.030 1.00 23.98 96 THR A CA 1
ATOM 722 C C . THR A 1 93 ? 24.991 -33.188 5.705 1.00 23.89 96 THR A C 1
ATOM 723 O O . THR A 1 93 ? 25.028 -34.216 5.033 1.00 26.55 96 THR A O 1
ATOM 727 N N . ASN A 1 94 ? 24.286 -32.127 5.330 1.00 23.59 97 ASN A N 1
ATOM 728 C CA . ASN A 1 94 ? 23.333 -32.189 4.227 1.00 24.94 97 ASN A CA 1
ATOM 729 C C . ASN A 1 94 ? 23.510 -30.935 3.382 1.00 25.46 97 ASN A C 1
ATOM 730 O O . ASN A 1 94 ? 22.934 -29.890 3.699 1.00 23.95 97 ASN A O 1
ATOM 735 N N . LEU A 1 95 ? 24.255 -31.078 2.287 1.00 25.70 98 LEU A N 1
ATOM 736 C CA . LEU A 1 95 ? 24.624 -29.950 1.429 1.00 27.17 98 LEU A CA 1
ATOM 737 C C . LEU A 1 95 ? 23.390 -29.288 0.808 1.00 28.70 98 LEU A C 1
ATOM 738 O O . LEU A 1 95 ? 23.300 -28.056 0.743 1.00 26.40 98 LEU A O 1
ATOM 743 N N . ASN A 1 96 ? 22.455 -30.101 0.285 1.00 26.47 99 ASN A N 1
ATOM 744 C CA . ASN A 1 96 ? 21.209 -29.575 -0.275 1.00 27.95 99 ASN A CA 1
ATOM 745 C C . ASN A 1 96 ? 20.468 -28.679 0.725 1.00 24.76 99 ASN A C 1
ATOM 746 O O . ASN A 1 96 ? 19.944 -27.621 0.355 1.00 25.76 99 ASN A O 1
ATOM 751 N N . SER A 1 97 ? 20.408 -29.081 1.993 1.00 24.02 100 SER A N 1
ATOM 752 C CA . SER A 1 97 ? 19.703 -28.260 2.975 1.00 22.51 100 SER A CA 1
ATOM 753 C C . SER A 1 97 ? 20.383 -26.916 3.137 1.00 24.84 100 SER A C 1
ATOM 754 O O . SER A 1 97 ? 19.712 -25.901 3.374 1.00 23.27 100 SER A O 1
ATOM 757 N N . PHE A 1 98 ? 21.709 -26.889 2.998 1.00 24.16 101 PHE A N 1
ATOM 758 C CA . PHE A 1 98 ? 22.442 -25.632 3.051 1.00 25.47 101 PHE A CA 1
ATOM 759 C C . PHE A 1 98 ? 22.154 -24.773 1.830 1.00 24.98 101 PHE A C 1
ATOM 760 O O . PHE A 1 98 ? 21.879 -23.579 1.961 1.00 25.49 101 PHE A O 1
ATOM 768 N N . GLN A 1 99 ? 22.227 -25.362 0.631 1.00 25.02 102 GLN A N 1
ATOM 769 C CA . GLN A 1 99 ? 21.929 -24.598 -0.582 1.00 27.21 102 GLN A CA 1
ATOM 770 C C . GLN A 1 99 ? 20.542 -23.970 -0.526 1.00 29.43 102 GLN A C 1
ATOM 771 O O . GLN A 1 99 ? 20.359 -22.810 -0.919 1.00 29.87 102 GLN A O 1
ATOM 777 N N . GLN A 1 100 ? 19.555 -24.712 -0.011 1.00 27.72 103 GLN A N 1
ATOM 778 C CA . GLN A 1 100 ? 18.186 -24.227 0.031 1.00 26.44 103 GLN A CA 1
ATOM 779 C C . GLN A 1 100 ? 18.003 -23.063 0.991 1.00 27.61 103 GLN A C 1
ATOM 780 O O . GLN A 1 100 ? 16.974 -22.388 0.904 1.00 28.09 103 GLN A O 1
ATOM 786 N N . THR A 1 101 ? 18.963 -22.795 1.890 1.00 27.26 104 THR A N 1
ATOM 787 C CA . THR A 1 101 ? 18.773 -21.672 2.809 1.00 26.97 104 THR A CA 1
ATOM 788 C C . THR A 1 101 ? 18.765 -20.349 2.048 1.00 27.88 104 THR A C 1
ATOM 789 O O . THR A 1 101 ? 18.139 -19.391 2.505 1.00 26.72 104 THR A O 1
ATOM 793 N N . SER A 1 102 ? 19.455 -20.277 0.892 1.00 25.25 105 SER A N 1
ATOM 794 C CA . SER A 1 102 ? 19.366 -19.081 0.051 1.00 28.67 105 SER A CA 1
ATOM 795 C C . SER A 1 102 ? 17.934 -18.828 -0.398 1.00 28.16 105 SER A C 1
ATOM 796 O O . SER A 1 102 ? 17.496 -17.671 -0.469 1.00 27.54 105 SER A O 1
ATOM 799 N N . LYS A 1 103 ? 17.199 -19.901 -0.725 1.00 27.25 106 LYS A N 1
ATOM 800 C CA . LYS A 1 103 ? 15.792 -19.774 -1.105 1.00 30.60 106 LYS A CA 1
ATOM 801 C C . LYS A 1 103 ? 14.943 -19.370 0.088 1.00 27.92 106 LYS A C 1
ATOM 802 O O . LYS A 1 103 ? 14.080 -18.497 -0.025 1.00 27.73 106 LYS A O 1
ATOM 808 N N . TRP A 1 104 ? 15.146 -20.026 1.233 1.00 26.96 107 TRP A N 1
ATOM 809 C CA . TRP A 1 104 ? 14.400 -19.652 2.426 1.00 27.83 107 TRP A CA 1
ATOM 810 C C . TRP A 1 104 ? 14.613 -18.183 2.755 1.00 28.49 107 TRP A C 1
ATOM 811 O O . TRP A 1 104 ? 13.649 -17.449 3.007 1.00 29.61 107 TRP A O 1
ATOM 822 N N . ILE A 1 105 ? 15.875 -17.734 2.748 1.00 26.31 108 ILE A N 1
ATOM 823 C CA . ILE A 1 105 ? 16.176 -16.346 3.105 1.00 27.35 108 ILE A CA 1
ATOM 824 C C . ILE A 1 105 ? 15.564 -15.384 2.097 1.00 30.62 108 ILE A C 1
ATOM 825 O O . ILE A 1 105 ? 15.002 -14.344 2.477 1.00 31.04 108 ILE A O 1
ATOM 830 N N . ASP A 1 106 ? 15.631 -15.728 0.801 1.00 28.45 109 ASP A N 1
ATOM 831 C CA . ASP A 1 106 ? 14.996 -14.901 -0.230 1.00 34.26 109 ASP A CA 1
ATOM 832 C C . ASP A 1 106 ? 13.485 -14.805 -0.022 1.00 30.61 109 ASP A C 1
ATOM 833 O O . ASP A 1 106 ? 12.886 -13.755 -0.264 1.00 29.79 109 ASP A O 1
ATOM 838 N N . ASP A 1 107 ? 12.850 -15.896 0.407 1.00 31.68 110 ASP A N 1
ATOM 839 C CA . ASP A 1 107 ? 11.424 -15.845 0.720 1.00 29.82 110 ASP A CA 1
ATOM 840 C C . ASP A 1 107 ? 11.152 -14.949 1.924 1.00 30.34 110 ASP A C 1
ATOM 841 O O . ASP A 1 107 ? 10.114 -14.283 1.986 1.00 31.94 110 ASP A O 1
ATOM 846 N N . VAL A 1 108 ? 12.052 -14.941 2.907 1.00 30.60 111 VAL A N 1
ATOM 847 C CA . VAL A 1 108 ? 11.879 -14.043 4.046 1.00 28.09 111 VAL A CA 1
ATOM 848 C C . VAL A 1 108 ? 11.865 -12.603 3.562 1.00 31.64 111 VAL A C 1
ATOM 849 O O . VAL A 1 108 ? 10.978 -11.815 3.905 1.00 30.87 111 VAL A O 1
ATOM 853 N N . ARG A 1 109 ? 12.828 -12.254 2.710 1.00 30.48 112 ARG A N 1
ATOM 854 C CA . ARG A 1 109 ? 12.919 -10.881 2.252 1.00 33.13 112 ARG A CA 1
ATOM 855 C C . ARG A 1 109 ? 11.777 -10.519 1.308 1.00 35.82 112 ARG A C 1
ATOM 856 O O . ARG A 1 109 ? 11.421 -9.341 1.203 1.00 37.07 112 ARG A O 1
ATOM 864 N N . THR A 1 110 ? 11.201 -11.505 0.617 1.00 32.82 113 THR A N 1
ATOM 865 C CA . THR A 1 110 ? 9.997 -11.246 -0.164 1.00 35.20 113 THR A CA 1
ATOM 866 C C . THR A 1 110 ? 8.856 -10.799 0.740 1.00 39.33 113 THR A C 1
ATOM 867 O O . THR A 1 110 ? 8.042 -9.945 0.360 1.00 38.43 113 THR A O 1
ATOM 871 N N . GLU A 1 111 ? 8.783 -11.361 1.948 1.00 33.36 114 GLU A N 1
ATOM 872 C CA . GLU A 1 111 ? 7.690 -11.007 2.840 1.00 33.46 114 GLU A CA 1
ATOM 873 C C . GLU A 1 111 ? 8.006 -9.834 3.760 1.00 35.96 114 GLU A C 1
ATOM 874 O O . GLU A 1 111 ? 7.076 -9.132 4.157 1.00 34.82 114 GLU A O 1
ATOM 880 N N . ARG A 1 112 ? 9.285 -9.610 4.122 1.00 35.59 115 ARG A N 1
ATOM 881 C CA . ARG A 1 112 ? 9.665 -8.628 5.139 1.00 34.15 115 ARG A CA 1
ATOM 882 C C . ARG A 1 112 ? 10.655 -7.566 4.680 1.00 35.27 115 ARG A C 1
ATOM 883 O O . ARG A 1 112 ? 10.801 -6.558 5.376 1.00 35.20 115 ARG A O 1
ATOM 891 N N . GLY A 1 113 ? 11.371 -7.769 3.576 1.00 38.64 116 GLY A N 1
ATOM 892 C CA . GLY A 1 113 ? 12.372 -6.778 3.188 1.00 43.61 116 GLY A CA 1
ATOM 893 C C . GLY A 1 113 ? 13.515 -6.763 4.185 1.00 43.75 116 GLY A C 1
ATOM 894 O O . GLY A 1 113 ? 14.028 -7.815 4.596 1.00 38.88 116 GLY A O 1
ATOM 895 N N . SER A 1 114 ? 13.925 -5.555 4.578 1.00 41.00 117 SER A N 1
ATOM 896 C CA . SER A 1 114 ? 14.931 -5.336 5.616 1.00 40.03 117 SER A CA 1
ATOM 897 C C . SER A 1 114 ? 14.349 -5.282 7.026 1.00 40.34 117 SER A C 1
ATOM 898 O O . SER A 1 114 ? 15.109 -5.286 8.000 1.00 38.93 117 SER A O 1
ATOM 901 N N . ASP A 1 115 ? 13.027 -5.211 7.156 1.00 38.83 118 ASP A N 1
ATOM 902 C CA . ASP A 1 115 ? 12.350 -5.134 8.451 1.00 40.90 118 ASP A CA 1
ATOM 903 C C . ASP A 1 115 ? 12.296 -6.516 9.115 1.00 37.36 118 ASP A C 1
ATOM 904 O O . ASP A 1 115 ? 11.229 -7.059 9.406 1.00 35.92 118 ASP A O 1
ATOM 909 N N . VAL A 1 116 ? 13.474 -7.112 9.306 1.00 36.37 119 VAL A N 1
ATOM 910 C CA . VAL A 1 116 ? 13.551 -8.476 9.826 1.00 33.09 119 VAL A CA 1
ATOM 911 C C . VAL A 1 116 ? 14.977 -8.760 10.281 1.00 32.32 119 VAL A C 1
ATOM 912 O O . VAL A 1 116 ? 15.940 -8.258 9.702 1.00 36.42 119 VAL A O 1
ATOM 916 N N . ILE A 1 117 ? 15.102 -9.541 11.347 1.00 29.10 120 ILE A N 1
ATOM 917 C CA . ILE A 1 117 ? 16.378 -10.096 11.793 1.00 31.21 120 ILE A CA 1
ATOM 918 C C . ILE A 1 117 ? 16.450 -11.555 11.361 1.00 25.68 120 ILE A C 1
ATOM 919 O O . ILE A 1 117 ? 15.507 -12.315 11.600 1.00 24.98 120 ILE A O 1
ATOM 924 N N . ILE A 1 118 ? 17.545 -11.954 10.706 1.00 25.20 121 ILE A N 1
ATOM 925 C CA . ILE A 1 118 ? 17.683 -13.325 10.197 1.00 24.55 121 ILE A CA 1
ATOM 926 C C . ILE A 1 118 ? 18.909 -13.993 10.805 1.00 24.97 121 ILE A C 1
ATOM 927 O O . ILE A 1 118 ? 20.031 -13.484 10.681 1.00 28.21 121 ILE A O 1
ATOM 932 N N . MET A 1 119 ? 18.696 -15.162 11.398 1.00 23.61 122 MET A N 1
ATOM 933 C CA . MET A 1 119 ? 19.746 -16.005 11.957 1.00 24.24 122 MET A CA 1
ATOM 934 C C . MET A 1 119 ? 19.833 -17.274 11.123 1.00 23.62 122 MET A C 1
ATOM 935 O O . MET A 1 119 ? 18.856 -18.024 11.041 1.00 21.46 122 MET A O 1
ATOM 940 N N . LEU A 1 120 ? 20.993 -17.517 10.507 1.00 22.26 123 LEU A N 1
ATOM 941 C CA . LEU A 1 120 ? 21.243 -18.768 9.790 1.00 21.76 123 LEU A CA 1
ATOM 942 C C . LEU A 1 120 ? 21.869 -19.771 10.760 1.00 23.94 123 LEU A C 1
ATOM 943 O O . LEU A 1 120 ? 22.791 -19.424 11.504 1.00 23.76 123 LEU A O 1
ATOM 948 N N . VAL A 1 121 ? 21.345 -20.995 10.791 1.00 21.83 124 VAL A N 1
ATOM 949 C CA . VAL A 1 121 ? 21.732 -21.967 11.809 1.00 19.63 124 VAL A CA 1
ATOM 950 C C . VAL A 1 121 ? 22.196 -23.227 11.105 1.00 21.08 124 VAL A C 1
ATOM 951 O O . VAL A 1 121 ? 21.424 -23.850 10.368 1.00 23.00 124 VAL A O 1
ATOM 955 N N . GLY A 1 122 ? 23.453 -23.606 11.327 1.00 19.51 125 GLY A N 1
ATOM 956 C CA . GLY A 1 122 ? 23.902 -24.926 10.921 1.00 20.35 125 GLY A CA 1
ATOM 957 C C . GLY A 1 122 ? 23.825 -25.924 12.058 1.00 20.50 125 GLY A C 1
ATOM 958 O O . GLY A 1 122 ? 24.680 -25.927 12.938 1.00 19.40 125 GLY A O 1
ATOM 959 N N . ASN A 1 123 ? 22.829 -26.804 12.031 1.00 19.55 126 ASN A N 1
ATOM 960 C CA . ASN A 1 123 ? 22.525 -27.705 13.129 1.00 18.35 126 ASN A CA 1
ATOM 961 C C . ASN A 1 123 ? 23.158 -29.085 12.899 1.00 21.21 126 ASN A C 1
ATOM 962 O O . ASN A 1 123 ? 23.604 -29.417 11.794 1.00 23.20 126 ASN A O 1
ATOM 967 N N . LYS A 1 124 ? 23.202 -29.883 13.976 1.00 18.62 127 LYS A N 1
ATOM 968 C CA . LYS A 1 124 ? 23.731 -31.263 13.993 1.00 20.04 127 LYS A CA 1
ATOM 969 C C . LYS A 1 124 ? 25.273 -31.295 13.959 1.00 22.72 127 LYS A C 1
ATOM 970 O O . LYS A 1 124 ? 25.875 -32.215 13.393 1.00 19.86 127 LYS A O 1
ATOM 976 N N . THR A 1 125 ? 25.929 -30.335 14.631 1.00 19.84 128 THR A N 1
ATOM 977 C CA . THR A 1 125 ? 27.400 -30.355 14.648 1.00 20.39 128 THR A CA 1
ATOM 978 C C . THR A 1 125 ? 27.956 -31.623 15.283 1.00 22.02 128 THR A C 1
ATOM 979 O O . THR A 1 125 ? 29.115 -31.970 15.034 1.00 24.18 128 THR A O 1
ATOM 983 N N . ASP A 1 126 ? 27.141 -32.345 16.064 1.00 21.82 129 ASP A N 1
ATOM 984 C CA . ASP A 1 126 ? 27.592 -33.576 16.694 1.00 22.90 129 ASP A CA 1
ATOM 985 C C . ASP A 1 126 ? 27.808 -34.691 15.689 1.00 22.29 129 ASP A C 1
ATOM 986 O O . ASP A 1 126 ? 28.440 -35.697 16.037 1.00 23.96 129 ASP A O 1
ATOM 991 N N . LEU A 1 127 ? 27.280 -34.563 14.472 1.00 20.56 130 LEU A N 1
ATOM 992 C CA . LEU A 1 127 ? 27.542 -35.552 13.420 1.00 22.75 130 LEU A CA 1
ATOM 993 C C . LEU A 1 127 ? 28.774 -35.145 12.596 1.00 23.72 130 LEU A C 1
ATOM 994 O O . LEU A 1 127 ? 28.722 -34.952 11.380 1.00 23.49 130 LEU A O 1
ATOM 999 N N . ALA A 1 128 ? 29.893 -34.989 13.306 1.00 20.47 131 ALA A N 1
ATOM 1000 C CA . ALA A 1 128 ? 31.099 -34.420 12.709 1.00 27.45 131 ALA A CA 1
ATOM 1001 C C . ALA A 1 128 ? 31.663 -35.283 11.596 1.00 26.36 131 ALA A C 1
ATOM 1002 O O . ALA A 1 128 ? 32.261 -34.750 10.659 1.00 27.57 131 ALA A O 1
ATOM 1004 N N . ASP A 1 129 ? 31.537 -36.608 11.702 1.00 25.94 132 ASP A N 1
ATOM 1005 C CA . ASP A 1 129 ? 32.064 -37.494 10.671 1.00 26.48 132 ASP A CA 1
ATOM 1006 C C . ASP A 1 129 ? 31.281 -37.444 9.368 1.00 27.19 132 ASP A C 1
ATOM 1007 O O . ASP A 1 129 ? 31.737 -38.007 8.373 1.00 29.84 132 ASP A O 1
ATOM 1012 N N . LYS A 1 130 ? 30.107 -36.815 9.349 1.00 28.78 133 LYS A N 1
ATOM 1013 C CA . LYS A 1 130 ? 29.287 -36.763 8.149 1.00 26.84 133 LYS A CA 1
ATOM 1014 C C . LYS A 1 130 ? 29.149 -35.349 7.606 1.00 23.40 133 LYS A C 1
ATOM 1015 O O . LYS A 1 130 ? 28.359 -35.128 6.681 1.00 23.98 133 LYS A O 1
ATOM 1021 N N . ARG A 1 131 ? 29.896 -34.400 8.163 1.00 23.01 134 ARG A N 1
ATOM 1022 C CA . ARG A 1 131 ? 29.827 -33.002 7.753 1.00 25.84 134 ARG A CA 1
ATOM 1023 C C . ARG A 1 131 ? 30.093 -32.835 6.255 1.00 23.29 134 ARG A C 1
ATOM 1024 O O . ARG A 1 131 ? 31.034 -33.405 5.696 1.00 23.79 134 ARG A O 1
ATOM 1032 N N . GLN A 1 132 ? 29.240 -32.043 5.602 1.00 29.02 135 GLN A N 1
ATOM 1033 C CA . GLN A 1 132 ? 29.333 -31.740 4.182 1.00 25.36 135 GLN A CA 1
ATOM 1034 C C . GLN A 1 132 ? 29.583 -30.268 3.896 1.00 27.47 135 GLN A C 1
ATOM 1035 O O . GLN A 1 132 ? 29.811 -29.917 2.731 1.00 27.13 135 GLN A O 1
ATOM 1041 N N . ILE A 1 133 ? 29.464 -29.395 4.897 1.00 22.43 136 ILE A N 1
ATOM 1042 C CA . ILE A 1 133 ? 29.700 -27.962 4.767 1.00 26.81 136 ILE A CA 1
ATOM 1043 C C . ILE A 1 133 ? 30.589 -27.510 5.917 1.00 25.97 136 ILE A C 1
ATOM 1044 O O . ILE A 1 133 ? 30.281 -27.801 7.079 1.00 25.83 136 ILE A O 1
ATOM 1049 N N . THR A 1 134 ? 31.660 -26.778 5.615 1.00 27.95 137 THR A N 1
ATOM 1050 C CA . THR A 1 134 ? 32.506 -26.287 6.703 1.00 27.72 137 THR A CA 1
ATOM 1051 C C . THR A 1 134 ? 31.841 -25.145 7.465 1.00 27.50 137 THR A C 1
ATOM 1052 O O . THR A 1 134 ? 30.931 -24.461 6.976 1.00 25.48 137 THR A O 1
ATOM 1056 N N . ILE A 1 135 ? 32.319 -24.927 8.690 1.00 25.46 138 ILE A N 1
ATOM 1057 C CA . ILE A 1 135 ? 31.812 -23.782 9.424 1.00 29.17 138 ILE A CA 1
ATOM 1058 C C . ILE A 1 135 ? 32.167 -22.476 8.695 1.00 30.60 138 ILE A C 1
ATOM 1059 O O . ILE A 1 135 ? 31.364 -21.531 8.670 1.00 27.36 138 ILE A O 1
ATOM 1064 N N . GLU A 1 136 ? 33.315 -22.442 8.011 1.00 29.02 139 GLU A N 1
ATOM 1065 C CA . GLU A 1 136 ? 33.720 -21.261 7.244 1.00 32.65 139 GLU A CA 1
ATOM 1066 C C . GLU A 1 136 ? 32.749 -20.951 6.118 1.00 28.97 139 GLU A C 1
ATOM 1067 O O . GLU A 1 136 ? 32.449 -19.784 5.861 1.00 31.14 139 GLU A O 1
ATOM 1073 N N . GLU A 1 137 ? 32.315 -21.973 5.371 1.00 29.80 140 GLU A N 1
ATOM 1074 C CA . GLU A 1 137 ? 31.351 -21.725 4.299 1.00 28.18 140 GLU A CA 1
ATOM 1075 C C . GLU A 1 137 ? 30.034 -21.175 4.847 1.00 27.24 140 GLU A C 1
ATOM 1076 O O . GLU A 1 137 ? 29.391 -20.325 4.215 1.00 26.55 140 GLU A O 1
ATOM 1082 N N . GLY A 1 138 ? 29.605 -21.655 6.013 1.00 28.03 141 GLY A N 1
ATOM 1083 C CA . GLY A 1 138 ? 28.390 -21.115 6.601 1.00 27.17 141 GLY A CA 1
ATOM 1084 C C . GLY A 1 138 ? 28.579 -19.676 7.032 1.00 28.40 141 GLY A C 1
ATOM 1085 O O . GLY A 1 138 ? 27.742 -18.812 6.746 1.00 26.43 141 GLY A O 1
ATOM 1086 N N . GLU A 1 139 ? 29.712 -19.387 7.674 1.00 27.37 142 GLU A N 1
ATOM 1087 C CA . GLU A 1 139 ? 29.995 -18.027 8.106 1.00 29.05 142 GLU A CA 1
ATOM 1088 C C . GLU A 1 139 ? 30.039 -17.075 6.927 1.00 31.68 142 GLU A C 1
ATOM 1089 O O . GLU A 1 139 ? 29.525 -15.955 7.008 1.00 33.79 142 GLU A O 1
ATOM 1095 N N . GLN A 1 140 ? 30.635 -17.502 5.816 1.00 31.38 143 GLN A N 1
ATOM 1096 C CA . GLN A 1 140 ? 30.765 -16.605 4.670 1.00 36.00 143 GLN A CA 1
ATOM 1097 C C . GLN A 1 140 ? 29.442 -16.425 3.930 1.00 33.78 143 GLN A C 1
ATOM 1098 O O . GLN A 1 140 ? 29.143 -15.328 3.444 1.00 36.38 143 GLN A O 1
ATOM 1104 N N . ARG A 1 141 ? 28.669 -17.499 3.779 1.00 31.84 144 ARG A N 1
ATOM 1105 C CA . ARG A 1 141 ? 27.319 -17.375 3.236 1.00 33.74 144 ARG A CA 1
ATOM 1106 C C . ARG A 1 141 ? 26.496 -16.363 4.032 1.00 30.69 144 ARG A C 1
ATOM 1107 O O . ARG A 1 141 ? 25.859 -15.471 3.462 1.00 29.99 144 ARG A O 1
ATOM 1115 N N . ALA A 1 142 ? 26.524 -16.468 5.357 1.00 28.55 145 ALA A N 1
ATOM 1116 C CA . ALA A 1 142 ? 25.730 -15.551 6.167 1.00 31.78 145 ALA A CA 1
ATOM 1117 C C . ALA A 1 142 ? 26.191 -14.120 5.960 1.00 33.86 145 ALA A C 1
ATOM 1118 O O . ALA A 1 142 ? 25.371 -13.208 5.804 1.00 33.18 145 ALA A O 1
ATOM 1120 N N . LYS A 1 143 ? 27.504 -13.903 5.918 1.00 34.41 146 LYS A N 1
ATOM 1121 C CA . LYS A 1 143 ? 28.002 -12.553 5.684 1.00 35.40 146 LYS A CA 1
ATOM 1122 C C . LYS A 1 143 ? 27.577 -12.046 4.313 1.00 36.87 146 LYS A C 1
ATOM 1123 O O . LYS A 1 143 ? 27.271 -10.859 4.150 1.00 35.63 146 LYS A O 1
ATOM 1129 N N . GLU A 1 144 ? 27.550 -12.927 3.309 1.00 35.35 147 GLU A N 1
ATOM 1130 C CA . GLU A 1 144 ? 27.156 -12.491 1.971 1.00 38.09 147 GLU A CA 1
ATOM 1131 C C . GLU A 1 144 ? 25.682 -12.106 1.890 1.00 35.20 147 GLU A C 1
ATOM 1132 O O . GLU A 1 144 ? 25.317 -11.226 1.109 1.00 35.87 147 GLU A O 1
ATOM 1138 N N . LEU A 1 145 ? 24.826 -12.750 2.674 1.00 38.42 148 LEU A N 1
ATOM 1139 C CA . LEU A 1 145 ? 23.404 -12.450 2.690 1.00 37.89 148 LEU A CA 1
ATOM 1140 C C . LEU A 1 145 ? 23.034 -11.476 3.793 1.00 35.65 148 LEU A C 1
ATOM 1141 O O . LEU A 1 145 ? 21.845 -11.206 3.987 1.00 35.51 148 LEU A O 1
ATOM 1146 N N . SER A 1 146 ? 24.036 -10.939 4.497 1.00 35.65 149 SER A N 1
ATOM 1147 C CA . SER A 1 146 ? 23.867 -10.021 5.622 1.00 33.96 149 SER A CA 1
ATOM 1148 C C . SER A 1 146 ? 22.913 -10.582 6.675 1.00 31.84 149 SER A C 1
ATOM 1149 O O . SER A 1 146 ? 21.926 -9.941 7.064 1.00 30.49 149 SER A O 1
ATOM 1152 N N . VAL A 1 147 ? 23.211 -11.799 7.144 1.00 29.39 150 VAL A N 1
ATOM 1153 C CA . VAL A 1 147 ? 22.460 -12.412 8.234 1.00 28.38 150 VAL A CA 1
ATOM 1154 C C . VAL A 1 147 ? 23.427 -12.871 9.328 1.00 30.05 150 VAL A C 1
ATOM 1155 O O . VAL A 1 147 ? 24.634 -12.983 9.115 1.00 29.09 150 VAL A O 1
ATOM 1159 N N . MET A 1 148 ? 22.871 -13.154 10.509 1.00 26.75 151 MET A N 1
ATOM 1160 C CA . MET A 1 148 ? 23.641 -13.705 11.615 1.00 26.32 151 MET A CA 1
ATOM 1161 C C . MET A 1 148 ? 23.855 -15.194 11.380 1.00 26.88 151 MET A C 1
ATOM 1162 O O . MET A 1 148 ? 23.196 -15.814 10.551 1.00 25.43 151 MET A O 1
ATOM 1167 N N . PHE A 1 149 ? 24.810 -15.766 12.101 1.00 27.68 152 PHE A N 1
ATOM 1168 C CA . PHE A 1 149 ? 25.153 -17.161 11.883 1.00 26.12 152 PHE A CA 1
ATOM 1169 C C . PHE A 1 149 ? 25.544 -17.828 13.189 1.00 24.25 152 PHE A C 1
ATOM 1170 O O . PHE A 1 149 ? 26.164 -17.206 14.057 1.00 23.31 152 PHE A O 1
ATOM 1178 N N . ILE A 1 150 ? 25.245 -19.123 13.287 1.00 22.73 153 ILE A N 1
ATOM 1179 C CA . ILE A 1 150 ? 25.691 -19.929 14.421 1.00 23.68 153 ILE A CA 1
ATOM 1180 C C . ILE A 1 150 ? 25.600 -21.390 14.003 1.00 22.97 153 ILE A C 1
ATOM 1181 O O . ILE A 1 150 ? 24.783 -21.746 13.154 1.00 23.18 153 ILE A O 1
ATOM 1186 N N . GLU A 1 151 ? 26.466 -22.243 14.579 1.00 22.87 154 GLU A N 1
ATOM 1187 C CA . GLU A 1 151 ? 26.320 -23.699 14.478 1.00 20.70 154 GLU A CA 1
ATOM 1188 C C . GLU A 1 151 ? 25.901 -24.268 15.834 1.00 22.26 154 GLU A C 1
ATOM 1189 O O . GLU A 1 151 ? 26.367 -23.812 16.888 1.00 20.88 154 GLU A O 1
ATOM 1195 N N . THR A 1 152 ? 25.014 -25.262 15.802 1.00 19.29 155 THR A N 1
ATOM 1196 C CA . THR A 1 152 ? 24.405 -25.821 17.002 1.00 21.80 155 THR A CA 1
ATOM 1197 C C . THR A 1 152 ? 24.367 -27.339 16.907 1.00 23.46 155 THR A C 1
ATOM 1198 O O . THR A 1 152 ? 24.475 -27.936 15.824 1.00 21.41 155 THR A O 1
ATOM 1202 N N . SER A 1 153 ? 24.107 -27.951 18.059 1.00 22.84 156 SER A N 1
ATOM 1203 C CA . SER A 1 153 ? 23.643 -29.334 18.127 1.00 22.47 156 SER A CA 1
ATOM 1204 C C . SER A 1 153 ? 22.463 -29.386 19.090 1.00 22.00 156 SER A C 1
ATOM 1205 O O . SER A 1 153 ? 22.651 -29.217 20.300 1.00 21.41 156 SER A O 1
ATOM 1208 N N . ALA A 1 154 ? 21.247 -29.604 18.571 1.00 20.72 157 ALA A N 1
ATOM 1209 C CA . ALA A 1 154 ? 20.113 -29.812 19.476 1.00 22.20 157 ALA A CA 1
ATOM 1210 C C . ALA A 1 154 ? 20.305 -31.065 20.307 1.00 22.62 157 ALA A C 1
ATOM 1211 O O . ALA A 1 154 ? 19.821 -31.141 21.445 1.00 24.36 157 ALA A O 1
ATOM 1213 N N . LYS A 1 155 ? 21.012 -32.054 19.759 1.00 21.36 158 LYS A N 1
ATOM 1214 C CA . LYS A 1 155 ? 21.222 -33.319 20.458 1.00 21.11 158 LYS A CA 1
ATOM 1215 C C . LYS A 1 155 ? 22.058 -33.141 21.723 1.00 24.06 158 LYS A C 1
ATOM 1216 O O . LYS A 1 155 ? 21.701 -33.661 22.788 1.00 22.87 158 LYS A O 1
ATOM 1222 N N . THR A 1 156 ? 23.188 -32.427 21.632 1.00 21.68 159 THR A N 1
ATOM 1223 C CA . THR A 1 156 ? 24.021 -32.224 22.811 1.00 23.67 159 THR A CA 1
ATOM 1224 C C . THR A 1 156 ? 23.678 -30.939 23.561 1.00 26.07 159 THR A C 1
ATOM 1225 O O . THR A 1 156 ? 24.161 -30.748 24.689 1.00 22.67 159 THR A O 1
ATOM 1229 N N . GLY A 1 157 ? 22.869 -30.056 22.971 1.00 21.33 160 GLY A N 1
ATOM 1230 C CA . GLY A 1 157 ? 22.643 -28.737 23.531 1.00 23.34 160 GLY A CA 1
ATOM 1231 C C . GLY A 1 157 ? 23.642 -27.664 23.117 1.00 20.31 160 GLY A C 1
ATOM 1232 O O . GLY A 1 157 ? 23.469 -26.501 23.497 1.00 23.47 160 GLY A O 1
ATOM 1233 N N . TYR A 1 158 ? 24.684 -28.011 22.378 1.00 21.24 161 TYR A N 1
ATOM 1234 C CA . TYR A 1 158 ? 25.748 -27.060 22.062 1.00 20.55 161 TYR A CA 1
ATOM 1235 C C . TYR A 1 158 ? 25.206 -25.838 21.343 1.00 21.36 161 TYR A C 1
ATOM 1236 O O . TYR A 1 158 ? 24.543 -25.963 20.311 1.00 17.83 161 TYR A O 1
ATOM 1245 N N . ASN A 1 159 ? 25.477 -24.656 21.908 1.00 22.29 162 ASN A N 1
ATOM 1246 C CA . ASN A 1 159 ? 25.129 -23.360 21.332 1.00 21.22 162 ASN A CA 1
ATOM 1247 C C . ASN A 1 159 ? 23.618 -23.120 21.235 1.00 22.09 162 ASN A C 1
ATOM 1248 O O . ASN A 1 159 ? 23.195 -22.128 20.641 1.00 22.09 162 ASN A O 1
ATOM 1253 N N . VAL A 1 160 ? 22.771 -23.980 21.796 1.00 22.64 163 VAL A N 1
ATOM 1254 C CA . VAL A 1 160 ? 21.336 -23.728 21.641 1.00 21.90 163 VAL A CA 1
ATOM 1255 C C . VAL A 1 160 ? 20.894 -22.529 22.483 1.00 21.22 163 VAL A C 1
ATOM 1256 O O . VAL A 1 160 ? 20.179 -21.652 21.997 1.00 21.71 163 VAL A O 1
ATOM 1260 N N . LYS A 1 161 ? 21.301 -22.463 23.751 1.00 24.10 164 LYS A N 1
ATOM 1261 C CA . LYS A 1 161 ? 20.975 -21.268 24.545 1.00 26.06 164 LYS A CA 1
ATOM 1262 C C . LYS A 1 161 ? 21.599 -20.015 23.944 1.00 26.98 164 LYS A C 1
ATOM 1263 O O . LYS A 1 161 ? 20.978 -18.950 23.931 1.00 28.68 164 LYS A O 1
ATOM 1269 N N . GLN A 1 162 ? 22.815 -20.129 23.415 1.00 26.52 165 GLN A N 1
ATOM 1270 C CA . GLN A 1 162 ? 23.464 -18.967 22.820 1.00 25.32 165 GLN A CA 1
ATOM 1271 C C . GLN A 1 162 ? 22.707 -18.486 21.592 1.00 24.34 165 GLN A C 1
ATOM 1272 O O . GLN A 1 162 ? 22.704 -17.283 21.305 1.00 24.31 165 GLN A O 1
ATOM 1278 N N . LEU A 1 163 ? 22.089 -19.410 20.841 1.00 22.07 166 LEU A N 1
ATOM 1279 C CA . LEU A 1 163 ? 21.290 -19.029 19.682 1.00 22.99 166 LEU A CA 1
ATOM 1280 C C . LEU A 1 163 ? 20.170 -18.069 20.073 1.00 25.69 166 LEU A C 1
ATOM 1281 O O . LEU A 1 163 ? 19.985 -17.013 19.450 1.00 21.86 166 LEU A O 1
ATOM 1286 N N . PHE A 1 164 ? 19.405 -18.421 21.105 1.00 23.82 167 PHE A N 1
ATOM 1287 C CA . PHE A 1 164 ? 18.274 -17.590 21.475 1.00 21.57 167 PHE A CA 1
ATOM 1288 C C . PHE A 1 164 ? 18.713 -16.331 22.215 1.00 27.18 167 PHE A C 1
ATOM 1289 O O . PHE A 1 164 ? 18.078 -15.279 22.071 1.00 26.11 167 PHE A O 1
ATOM 1297 N N . ARG A 1 165 ? 19.777 -16.418 23.015 1.00 24.67 168 ARG A N 1
ATOM 1298 C CA . ARG A 1 165 ? 20.312 -15.220 23.650 1.00 26.53 168 ARG A CA 1
ATOM 1299 C C . ARG A 1 165 ? 20.782 -14.213 22.617 1.00 28.08 168 ARG A C 1
ATOM 1300 O O . ARG A 1 165 ? 20.507 -13.013 22.747 1.00 27.66 168 ARG A O 1
ATOM 1308 N N . ARG A 1 166 ? 21.485 -14.680 21.576 1.00 24.99 169 ARG A N 1
ATOM 1309 C CA . ARG A 1 166 ? 22.003 -13.751 20.581 1.00 26.65 169 ARG A CA 1
ATOM 1310 C C . ARG A 1 166 ? 20.865 -13.112 19.797 1.00 26.54 169 ARG A C 1
ATOM 1311 O O . ARG A 1 166 ? 20.905 -11.913 19.493 1.00 27.23 169 ARG A O 1
ATOM 1319 N N . VAL A 1 167 ? 19.822 -13.887 19.501 1.00 27.55 170 VAL A N 1
ATOM 1320 C CA . VAL A 1 167 ? 18.652 -13.328 18.835 1.00 25.00 170 VAL A CA 1
ATOM 1321 C C . VAL A 1 167 ? 17.959 -12.312 19.745 1.00 29.97 170 VAL A C 1
ATOM 1322 O O . VAL A 1 167 ? 17.576 -11.219 19.308 1.00 30.82 170 VAL A O 1
ATOM 1326 N N . ALA A 1 168 ? 17.812 -12.641 21.030 1.00 29.35 171 ALA A N 1
ATOM 1327 C CA . ALA A 1 168 ? 17.114 -11.736 21.941 1.00 33.22 171 ALA A CA 1
ATOM 1328 C C . ALA A 1 168 ? 17.898 -10.443 22.145 1.00 29.90 171 ALA A C 1
ATOM 1329 O O . ALA A 1 168 ? 17.309 -9.366 22.282 1.00 32.33 171 ALA A O 1
ATOM 1331 N N . SER A 1 169 ? 19.222 -10.529 22.176 1.00 31.58 172 SER A N 1
ATOM 1332 C CA . SER A 1 169 ? 20.034 -9.325 22.302 1.00 31.75 172 SER A CA 1
ATOM 1333 C C . SER A 1 169 ? 19.959 -8.442 21.053 1.00 29.53 172 SER A C 1
ATOM 1334 O O . SER A 1 169 ? 20.223 -7.240 21.137 1.00 30.59 172 SER A O 1
ATOM 1337 N N . ALA A 1 170 ? 19.582 -8.998 19.905 1.00 32.24 173 ALA A N 1
ATOM 1338 C CA . ALA A 1 170 ? 19.466 -8.213 18.682 1.00 33.81 173 ALA A CA 1
ATOM 1339 C C . ALA A 1 170 ? 18.138 -7.471 18.541 1.00 33.41 173 ALA A C 1
ATOM 1340 O O . ALA A 1 170 ? 18.007 -6.635 17.637 1.00 34.41 173 ALA A O 1
ATOM 1342 N N . LEU A 1 171 ? 17.155 -7.750 19.392 1.00 35.78 174 LEU A N 1
ATOM 1343 C CA . LEU A 1 171 ? 15.831 -7.155 19.263 1.00 32.61 174 LEU A CA 1
ATOM 1344 C C . LEU A 1 171 ? 15.831 -5.715 19.759 1.00 36.48 174 LEU A C 1
ATOM 1345 O O . LEU A 1 171 ? 16.542 -5.386 20.706 1.00 40.53 174 LEU A O 1
ATOM 1350 N N . PRO A 1 172 ? 15.018 -4.832 19.140 1.00 40.37 175 PRO A N 1
ATOM 1351 C CA . PRO A 1 172 ? 14.863 -3.413 19.517 1.00 40.13 175 PRO A CA 1
ATOM 1352 C C . PRO A 1 172 ? 14.470 -3.160 20.985 1.00 45.02 175 PRO A C 1
ATOM 1353 O O . PRO A 1 172 ? 13.649 -3.891 21.548 1.00 39.60 175 PRO A O 1
ATOM 1357 N N . PRO B 1 7 ? 12.805 -23.354 44.032 1.00 75.43 10 PRO B N 1
ATOM 1358 C CA . PRO B 1 7 ? 11.559 -23.127 43.294 1.00 72.47 10 PRO B CA 1
ATOM 1359 C C . PRO B 1 7 ? 11.127 -24.352 42.489 1.00 66.34 10 PRO B C 1
ATOM 1360 O O . PRO B 1 7 ? 11.045 -24.283 41.266 1.00 68.95 10 PRO B O 1
ATOM 1364 N N . LEU B 1 8 ? 10.868 -25.462 43.172 1.00 56.61 11 LEU B N 1
ATOM 1365 C CA . LEU B 1 8 ? 10.318 -26.658 42.547 1.00 54.21 11 LEU B CA 1
ATOM 1366 C C . LEU B 1 8 ? 8.814 -26.640 42.764 1.00 48.64 11 LEU B C 1
ATOM 1367 O O . LEU B 1 8 ? 8.344 -26.388 43.877 1.00 52.60 11 LEU B O 1
ATOM 1372 N N . ARG B 1 9 ? 8.065 -26.928 41.713 1.00 44.32 12 ARG B N 1
ATOM 1373 C CA . ARG B 1 9 ? 6.622 -26.936 41.791 1.00 39.12 12 ARG B CA 1
ATOM 1374 C C . ARG B 1 9 ? 6.163 -28.370 41.590 1.00 37.94 12 ARG B C 1
ATOM 1375 O O . ARG B 1 9 ? 6.650 -29.054 40.686 1.00 37.04 12 ARG B O 1
ATOM 1383 N N . LYS B 1 10 ? 5.292 -28.852 42.476 1.00 38.32 13 LYS B N 1
ATOM 1384 C CA . LYS B 1 10 ? 4.696 -30.168 42.309 1.00 30.60 13 LYS B CA 1
ATOM 1385 C C . LYS B 1 10 ? 3.248 -30.002 41.882 1.00 30.47 13 LYS B C 1
ATOM 1386 O O . LYS B 1 10 ? 2.542 -29.105 42.350 1.00 29.01 13 LYS B O 1
ATOM 1392 N N . PHE B 1 11 ? 2.813 -30.886 40.997 1.00 27.29 14 PHE B N 1
ATOM 1393 C CA . PHE B 1 11 ? 1.469 -30.856 40.466 1.00 29.33 14 PHE B CA 1
ATOM 1394 C C . PHE B 1 11 ? 0.951 -32.261 40.252 1.00 26.23 14 PHE B C 1
ATOM 1395 O O . PHE B 1 11 ? 1.674 -33.130 39.772 1.00 27.12 14 PHE B O 1
ATOM 1403 N N . LYS B 1 12 ? -0.298 -32.484 40.640 1.00 25.02 15 LYS B N 1
ATOM 1404 C CA . LYS B 1 12 ? -0.896 -33.803 40.542 1.00 23.35 15 LYS B CA 1
ATOM 1405 C C . LYS B 1 12 ? -1.770 -33.915 39.305 1.00 21.88 15 LYS B C 1
ATOM 1406 O O . LYS B 1 12 ? -2.551 -33.006 38.989 1.00 25.11 15 LYS B O 1
ATOM 1412 N N . LEU B 1 13 ? -1.615 -35.029 38.608 1.00 20.17 16 LEU B N 1
ATOM 1413 C CA . LEU B 1 13 ? -2.403 -35.389 37.437 1.00 24.43 16 LEU B CA 1
ATOM 1414 C C . LEU B 1 13 ? -3.103 -36.711 37.716 1.00 23.06 16 LEU B C 1
ATOM 1415 O O . LEU B 1 13 ? -2.452 -37.670 38.138 1.00 22.22 16 LEU B O 1
ATOM 1420 N N . VAL B 1 14 ? -4.403 -36.787 37.445 1.00 21.39 17 VAL B N 1
ATOM 1421 C CA . VAL B 1 14 ? -5.124 -38.054 37.553 1.00 18.88 17 VAL B CA 1
ATOM 1422 C C . VAL B 1 14 ? -5.458 -38.558 36.151 1.00 19.93 17 VAL B C 1
ATOM 1423 O O . VAL B 1 14 ? -5.898 -37.787 35.288 1.00 19.42 17 VAL B O 1
ATOM 1427 N N . PHE B 1 15 ? -5.221 -39.841 35.917 1.00 17.75 18 PHE B N 1
ATOM 1428 C CA . PHE B 1 15 ? -5.535 -40.482 34.646 1.00 22.02 18 PHE B CA 1
ATOM 1429 C C . PHE B 1 15 ? -6.821 -41.288 34.805 1.00 20.30 18 PHE B C 1
ATOM 1430 O O . PHE B 1 15 ? -6.910 -42.166 35.676 1.00 20.80 18 PHE B O 1
ATOM 1438 N N . LEU B 1 16 ? -7.809 -40.978 33.961 1.00 19.63 19 LEU B N 1
ATOM 1439 C CA . LEU B 1 16 ? -9.151 -41.522 34.027 1.00 21.58 19 LEU B CA 1
ATOM 1440 C C . LEU B 1 16 ? -9.550 -42.087 32.666 1.00 22.15 19 LEU B C 1
ATOM 1441 O O . LEU B 1 16 ? -9.060 -41.639 31.622 1.00 21.28 19 LEU B O 1
ATOM 1446 N N . GLY B 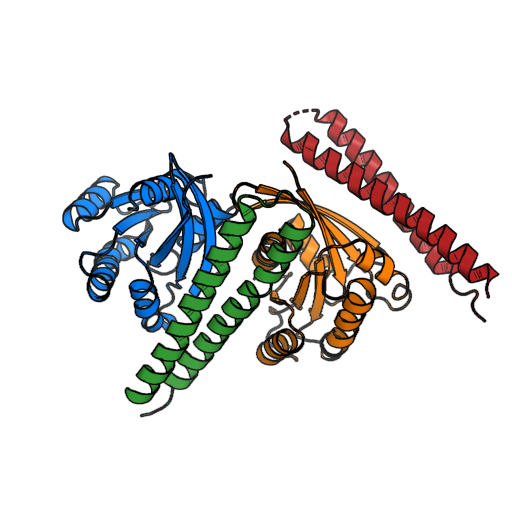1 17 ? -10.441 -43.064 32.686 1.00 21.34 20 GLY B N 1
ATOM 1447 C CA . GLY B 1 17 ? -10.987 -43.622 31.462 1.00 21.07 20 GLY B CA 1
ATOM 1448 C C . GLY B 1 17 ? -11.406 -45.062 31.657 1.00 22.48 20 GLY B C 1
ATOM 1449 O O . GLY B 1 17 ? -11.029 -45.726 32.628 1.00 23.56 20 GLY B O 1
ATOM 1450 N N . GLU B 1 18 ? -12.149 -45.562 30.672 1.00 19.34 21 GLU B N 1
ATOM 1451 C CA . GLU B 1 18 ? -12.591 -46.948 30.699 1.00 19.55 21 GLU B CA 1
ATOM 1452 C C . GLU B 1 18 ? -11.428 -47.938 30.743 1.00 21.19 21 GLU B C 1
ATOM 1453 O O . GLU B 1 18 ? -10.283 -47.635 30.392 1.00 20.46 21 GLU B O 1
ATOM 1459 N N . GLN B 1 19 ? -11.757 -49.160 31.131 1.00 21.94 22 GLN B N 1
ATOM 1460 C CA . GLN B 1 19 ? -10.759 -50.212 31.251 1.00 23.71 22 GLN B CA 1
ATOM 1461 C C . GLN B 1 19 ? -10.060 -50.468 29.916 1.00 22.01 22 GLN B C 1
ATOM 1462 O O . GLN B 1 19 ? -10.693 -50.473 28.857 1.00 21.78 22 GLN B O 1
ATOM 1468 N N . SER B 1 20 ? -8.727 -50.639 29.964 1.00 24.34 23 SER B N 1
ATOM 1469 C CA . SER B 1 20 ? -7.869 -51.035 28.834 1.00 22.50 23 SER B CA 1
ATOM 1470 C C . SER B 1 20 ? -7.662 -49.961 27.767 1.00 21.82 23 SER B C 1
ATOM 1471 O O . SER B 1 20 ? -7.119 -50.284 26.693 1.00 20.91 23 SER B O 1
ATOM 1474 N N . VAL B 1 21 ? -8.023 -48.696 28.019 1.00 19.32 24 VAL B N 1
ATOM 1475 C CA . VAL B 1 21 ? -7.812 -47.659 27.004 1.00 19.85 24 VAL B CA 1
ATOM 1476 C C . VAL B 1 21 ? -6.337 -47.229 26.859 1.00 21.23 24 VAL B C 1
ATOM 1477 O O . VAL B 1 21 ? -5.983 -46.606 25.841 1.00 21.88 24 VAL B O 1
ATOM 1481 N N . GLY B 1 22 ? -5.466 -47.532 27.819 1.00 18.96 25 GLY B N 1
ATOM 1482 C CA . GLY B 1 22 ? -4.063 -47.179 27.731 1.00 19.75 25 GLY B CA 1
ATOM 1483 C C . GLY B 1 22 ? -3.563 -46.136 28.736 1.00 19.44 25 GLY B C 1
ATOM 1484 O O . GLY B 1 22 ? -2.498 -45.527 28.498 1.00 19.16 25 GLY B O 1
ATOM 1485 N N . LYS B 1 23 ? -4.287 -45.919 29.837 1.00 19.58 26 LYS B N 1
ATOM 1486 C CA . LYS B 1 23 ? -3.825 -45.013 30.882 1.00 20.28 26 LYS B CA 1
ATOM 1487 C C . LYS B 1 23 ? -2.432 -45.422 31.371 1.00 20.11 26 LYS B C 1
ATOM 1488 O O . LYS B 1 23 ? -1.484 -44.630 31.330 1.00 19.48 26 LYS B O 1
ATOM 1494 N N . THR B 1 24 ? -2.293 -46.669 31.825 1.00 17.81 27 THR B N 1
ATOM 1495 C CA . THR B 1 24 ? -1.012 -47.122 32.341 1.00 20.05 27 THR B CA 1
ATOM 1496 C C . THR B 1 24 ? 0.062 -47.129 31.253 1.00 19.00 27 THR B C 1
ATOM 1497 O O . THR B 1 24 ? 1.213 -46.772 31.513 1.00 19.51 27 THR B O 1
ATOM 1501 N N . SER B 1 25 ? -0.287 -47.544 30.033 1.00 18.60 28 SER B N 1
ATOM 1502 C CA . SER B 1 25 ? 0.706 -47.557 28.958 1.00 19.94 28 SER B CA 1
ATOM 1503 C C . SER B 1 25 ? 1.183 -46.152 28.596 1.00 19.17 28 SER B C 1
ATOM 1504 O O . SER B 1 25 ? 2.353 -45.963 28.256 1.00 18.23 28 SER B O 1
ATOM 1507 N N . LEU B 1 26 ? 0.292 -45.155 28.618 1.00 20.66 29 LEU B N 1
ATOM 1508 C CA . LEU B 1 26 ? 0.749 -43.782 28.387 1.00 20.30 29 LEU B CA 1
ATOM 1509 C C . LEU B 1 26 ? 1.754 -43.351 29.458 1.00 20.41 29 LEU B C 1
ATOM 1510 O O . LEU B 1 26 ? 2.814 -42.786 29.156 1.00 22.33 29 LEU B O 1
ATOM 1515 N N . ILE B 1 27 ? 1.448 -43.631 30.721 1.00 23.60 30 ILE B N 1
ATOM 1516 C CA . ILE B 1 27 ? 2.359 -43.241 31.796 1.00 20.61 30 ILE B CA 1
ATOM 1517 C C . ILE B 1 27 ? 3.676 -44.001 31.676 1.00 23.13 30 ILE B C 1
ATOM 1518 O O . ILE B 1 27 ? 4.752 -43.428 31.865 1.00 24.59 30 ILE B O 1
ATOM 1523 N N . THR B 1 28 ? 3.615 -45.299 31.345 1.00 21.39 31 THR B N 1
ATOM 1524 C CA . THR B 1 28 ? 4.838 -46.093 31.253 1.00 22.77 31 THR B CA 1
ATOM 1525 C C . THR B 1 28 ? 5.714 -45.606 30.101 1.00 24.81 31 THR B C 1
ATOM 1526 O O . THR B 1 28 ? 6.946 -45.557 30.218 1.00 21.59 31 THR B O 1
ATOM 1530 N N . ARG B 1 29 ? 5.084 -45.213 28.989 1.00 21.78 32 ARG B N 1
ATOM 1531 C CA . ARG B 1 29 ? 5.838 -44.674 27.870 1.00 23.52 32 ARG B CA 1
ATOM 1532 C C . ARG B 1 29 ? 6.518 -43.363 28.263 1.00 23.94 32 ARG B C 1
ATOM 1533 O O . ARG B 1 29 ? 7.665 -43.114 27.894 1.00 26.14 32 ARG B O 1
ATOM 1541 N N . PHE B 1 30 ? 5.836 -42.523 29.031 1.00 24.85 33 PHE B N 1
ATOM 1542 C CA . PHE B 1 30 ? 6.445 -41.269 29.462 1.00 24.60 33 PHE B CA 1
ATOM 1543 C C . PHE B 1 30 ? 7.550 -41.500 30.489 1.00 23.18 33 PHE B C 1
ATOM 1544 O O . PHE B 1 30 ? 8.632 -40.902 30.385 1.00 26.11 33 PHE B O 1
ATOM 1552 N N . MET B 1 31 ? 7.316 -42.391 31.454 1.00 21.44 34 MET B N 1
ATOM 1553 C CA . MET B 1 31 ? 8.266 -42.593 32.553 1.00 25.81 34 MET B CA 1
ATOM 1554 C C . MET B 1 31 ? 9.526 -43.285 32.075 1.00 26.64 34 MET B C 1
ATOM 1555 O O . MET B 1 31 ? 10.640 -42.924 32.477 1.00 28.74 34 MET B O 1
ATOM 1560 N N . TYR B 1 32 ? 9.368 -44.317 31.258 1.00 23.31 35 TYR B N 1
ATOM 1561 C CA . TYR B 1 32 ? 10.462 -45.215 30.950 1.00 26.02 35 TYR B CA 1
ATOM 1562 C C . TYR B 1 32 ? 10.727 -45.396 29.471 1.00 28.72 35 TYR B C 1
ATOM 1563 O O . TYR B 1 32 ? 11.647 -46.147 29.114 1.00 27.76 35 TYR B O 1
ATOM 1572 N N . ASP B 1 33 ? 9.977 -44.722 28.610 1.00 25.32 36 ASP B N 1
ATOM 1573 C CA . ASP B 1 33 ? 10.111 -44.858 27.160 1.00 28.47 36 ASP B CA 1
ATOM 1574 C C . ASP B 1 33 ? 10.099 -46.326 26.718 1.00 29.51 36 ASP B C 1
ATOM 1575 O O . ASP B 1 33 ? 10.862 -46.747 25.848 1.00 26.89 36 ASP B O 1
ATOM 1580 N N . SER B 1 34 ? 9.145 -47.088 27.265 1.00 28.62 37 SER B N 1
ATOM 1581 C CA . SER B 1 34 ? 8.981 -48.498 26.944 1.00 31.29 37 SER B CA 1
ATOM 1582 C C . SER B 1 34 ? 7.490 -48.790 26.782 1.00 24.57 37 SER B C 1
ATOM 1583 O O . SER B 1 34 ? 6.641 -48.006 27.193 1.00 27.18 37 SER B O 1
ATOM 1586 N N . PHE B 1 35 ? 7.179 -49.938 26.185 1.00 26.62 38 PHE B N 1
ATOM 1587 C CA . PHE B 1 35 ? 5.810 -50.398 25.975 1.00 28.08 38 PHE B CA 1
ATOM 1588 C C . PHE B 1 35 ? 5.743 -51.907 26.113 1.00 28.07 38 PHE B C 1
ATOM 1589 O O . PHE B 1 35 ? 6.652 -52.612 25.685 1.00 30.22 38 PHE B O 1
ATOM 1597 N N . ASP B 1 36 ? 4.688 -52.390 26.753 1.00 29.51 39 ASP B N 1
ATOM 1598 C CA . ASP B 1 36 ? 4.443 -53.816 26.929 1.00 30.99 39 ASP B CA 1
ATOM 1599 C C . ASP B 1 36 ? 3.080 -54.139 26.345 1.00 28.34 39 ASP B C 1
ATOM 1600 O O . ASP B 1 36 ? 2.080 -53.563 26.772 1.00 27.31 39 ASP B O 1
ATOM 1605 N N . ASN B 1 37 ? 3.029 -55.064 25.391 1.00 30.01 40 ASN B N 1
ATOM 1606 C CA . ASN B 1 37 ? 1.740 -55.446 24.819 1.00 30.85 40 ASN B CA 1
ATOM 1607 C C . ASN B 1 37 ? 0.879 -56.234 25.808 1.00 29.45 40 ASN B C 1
ATOM 1608 O O . ASN B 1 37 ? -0.327 -56.358 25.595 1.00 29.09 40 ASN B O 1
ATOM 1613 N N . THR B 1 38 ? 1.482 -56.806 26.846 1.00 31.65 41 THR B N 1
ATOM 1614 C CA . THR B 1 38 ? 0.772 -57.630 27.817 1.00 28.85 41 THR B CA 1
ATOM 1615 C C . THR B 1 38 ? -0.019 -56.760 28.778 1.00 30.66 41 THR B C 1
ATOM 1616 O O . THR B 1 38 ? 0.533 -55.845 29.395 1.00 30.89 41 THR B O 1
ATOM 1620 N N . TYR B 1 39 ? -1.318 -57.032 28.889 1.00 27.71 42 TYR B N 1
ATOM 1621 C CA . TYR B 1 39 ? -2.180 -56.248 29.770 1.00 30.82 42 TYR B CA 1
ATOM 1622 C C . TYR B 1 39 ? -1.916 -56.601 31.230 1.00 26.40 42 TYR B C 1
ATOM 1623 O O . TYR B 1 39 ? -2.031 -57.765 31.618 1.00 27.52 42 TYR B O 1
ATOM 1632 N N . GLN B 1 40 ? -1.563 -55.605 32.033 1.00 25.79 43 GLN B N 1
ATOM 1633 C CA . GLN B 1 40 ? -1.550 -55.733 33.492 1.00 29.63 43 GLN B CA 1
ATOM 1634 C C . GLN B 1 40 ? -2.490 -54.681 34.057 1.00 26.40 43 GLN B C 1
ATOM 1635 O O . GLN B 1 40 ? -2.112 -53.511 34.211 1.00 23.64 43 GLN B O 1
ATOM 1641 N N . ALA B 1 41 ? -3.693 -55.128 34.408 1.00 25.40 44 ALA B N 1
ATOM 1642 C CA . ALA B 1 41 ? -4.732 -54.227 34.876 1.00 25.14 44 ALA B CA 1
ATOM 1643 C C . ALA B 1 41 ? -4.284 -53.445 36.105 1.00 25.54 44 ALA B C 1
ATOM 1644 O O . ALA B 1 41 ? -3.535 -53.944 36.954 1.00 26.69 44 ALA B O 1
ATOM 1646 N N . THR B 1 42 ? -4.692 -52.186 36.160 1.00 25.22 45 THR B N 1
ATOM 1647 C CA . THR B 1 42 ? -4.623 -51.430 37.404 1.00 25.22 45 THR B CA 1
ATOM 1648 C C . THR B 1 42 ? -5.816 -51.886 38.226 1.00 25.89 45 THR B C 1
ATOM 1649 O O . THR B 1 42 ? -6.962 -51.581 37.876 1.00 24.64 45 THR B O 1
ATOM 1653 N N . ILE B 1 43 ? -5.571 -52.575 39.338 1.00 26.89 46 ILE B N 1
ATOM 1654 C CA . ILE B 1 43 ? -6.707 -53.107 40.087 1.00 27.34 46 ILE B CA 1
ATOM 1655 C C . ILE B 1 43 ? -7.270 -52.090 41.056 1.00 27.59 46 ILE B C 1
ATOM 1656 O O . ILE B 1 43 ? -8.372 -52.298 41.580 1.00 35.34 46 ILE B O 1
ATOM 1661 N N . GLY B 1 44 ? -6.576 -50.985 41.279 1.00 22.77 47 GLY B N 1
ATOM 1662 C CA . GLY B 1 44 ? -7.005 -49.956 42.211 1.00 26.52 47 GLY B CA 1
ATOM 1663 C C . GLY B 1 44 ? -6.434 -48.601 41.839 1.00 26.44 47 GLY B C 1
ATOM 1664 O O . GLY B 1 44 ? -6.920 -47.926 40.928 1.00 25.94 47 GLY B O 1
ATOM 1665 N N . ILE B 1 45 ? -5.387 -48.207 42.557 1.00 26.58 48 ILE B N 1
ATOM 1666 C CA . ILE B 1 45 ? -4.663 -46.956 42.369 1.00 23.90 48 ILE B CA 1
ATOM 1667 C C . ILE B 1 45 ? -3.183 -47.278 42.275 1.00 24.19 48 ILE B C 1
ATOM 1668 O O . ILE B 1 45 ? -2.716 -48.298 42.794 1.00 25.31 48 ILE B O 1
ATOM 1673 N N . ASP B 1 46 ? -2.471 -46.471 41.501 1.00 22.90 49 ASP B N 1
ATOM 1674 C CA . ASP B 1 46 ? -1.015 -46.479 41.482 1.00 24.27 49 ASP B CA 1
ATOM 1675 C C . ASP B 1 46 ? -0.532 -45.044 41.475 1.00 23.93 49 ASP B C 1
ATOM 1676 O O . ASP B 1 46 ? -1.240 -44.140 41.024 1.00 21.64 49 ASP B O 1
ATOM 1681 N N . PHE B 1 47 ? 0.685 -44.847 41.963 1.00 25.34 50 PHE B N 1
ATOM 1682 C CA . PHE B 1 47 ? 1.315 -43.536 42.004 1.00 23.33 50 PHE B CA 1
ATOM 1683 C C . PHE B 1 47 ? 2.654 -43.598 41.277 1.00 25.59 50 PHE B C 1
ATOM 1684 O O . PHE B 1 47 ? 3.491 -44.448 41.584 1.00 22.70 50 PHE B O 1
ATOM 1692 N N . LEU B 1 48 ? 2.867 -42.679 40.330 1.00 24.03 51 LEU B N 1
ATOM 1693 C CA . LEU B 1 48 ? 4.144 -42.558 39.635 1.00 24.16 51 LEU B CA 1
ATOM 1694 C C . LEU B 1 48 ? 4.506 -41.078 39.548 1.00 23.02 51 LEU B C 1
ATOM 1695 O O . LEU B 1 48 ? 3.655 -40.211 39.738 1.00 22.78 51 LEU B O 1
ATOM 1700 N N . SER B 1 49 ? 5.787 -40.781 39.319 1.00 21.46 52 SER B N 1
ATOM 1701 C CA . SER B 1 49 ? 6.171 -39.379 39.263 1.00 23.84 52 SER B CA 1
ATOM 1702 C C . SER B 1 49 ? 7.422 -39.179 38.417 1.00 26.32 52 SER B C 1
ATOM 1703 O O . SER B 1 49 ? 8.234 -40.092 38.228 1.00 23.32 52 SER B O 1
ATOM 1706 N N . LYS B 1 50 ? 7.586 -37.943 37.936 1.00 25.15 53 LYS B N 1
ATOM 1707 C CA . LYS B 1 50 ? 8.735 -37.607 37.105 1.00 25.78 53 LYS B CA 1
ATOM 1708 C C . LYS B 1 50 ? 8.985 -36.104 37.149 1.00 26.68 53 LYS B C 1
ATOM 1709 O O . LYS B 1 50 ? 8.034 -35.309 37.161 1.00 26.14 53 LYS B O 1
ATOM 1715 N N . THR B 1 51 ? 10.263 -35.719 37.158 1.00 25.28 54 THR B N 1
ATOM 1716 C CA . THR B 1 51 ? 10.641 -34.313 37.109 1.00 27.42 54 THR B CA 1
ATOM 1717 C C . THR B 1 51 ? 10.819 -33.890 35.653 1.00 30.53 54 THR B C 1
ATOM 1718 O O . THR B 1 51 ? 11.498 -34.581 34.879 1.00 29.11 54 THR B O 1
ATOM 1722 N N . MET B 1 52 ? 10.244 -32.732 35.314 1.00 29.51 55 MET B N 1
ATOM 1723 C CA . MET B 1 52 ? 10.296 -32.071 34.014 1.00 33.44 55 MET B CA 1
ATOM 1724 C C . MET B 1 52 ? 10.865 -30.661 34.125 1.00 32.24 55 MET B C 1
ATOM 1725 O O . MET B 1 52 ? 10.653 -29.984 35.129 1.00 34.40 55 MET B O 1
ATOM 1730 N N . TYR B 1 53 ? 11.599 -30.220 33.107 1.00 32.13 56 TYR B N 1
ATOM 1731 C CA . TYR B 1 53 ? 12.037 -28.831 33.015 1.00 32.57 56 TYR B CA 1
ATOM 1732 C C . TYR B 1 53 ? 11.243 -28.160 31.902 1.00 36.14 56 TYR B C 1
ATOM 1733 O O . TYR B 1 53 ? 11.087 -28.746 30.826 1.00 32.15 56 TYR B O 1
ATOM 1742 N N . LEU B 1 54 ? 10.656 -26.994 32.182 1.00 32.88 57 LEU B N 1
ATOM 1743 C CA . LEU B 1 54 ? 10.052 -26.211 31.110 1.00 35.01 57 LEU B CA 1
ATOM 1744 C C . LEU B 1 54 ? 10.199 -24.732 31.411 1.00 38.77 57 LEU B C 1
ATOM 1745 O O . LEU B 1 54 ? 10.024 -24.297 32.555 1.00 39.08 57 LEU B O 1
ATOM 1750 N N . GLU B 1 55 ? 10.396 -23.955 30.338 1.00 37.66 58 GLU B N 1
ATOM 1751 C CA . GLU B 1 55 ? 10.596 -22.510 30.393 1.00 38.08 58 GLU B CA 1
ATOM 1752 C C . GLU B 1 55 ? 11.344 -22.106 31.664 1.00 43.20 58 GLU B C 1
ATOM 1753 O O . GLU B 1 55 ? 10.859 -21.284 32.452 1.00 45.41 58 GLU B O 1
ATOM 1759 N N . ASP B 1 56 ? 12.519 -22.701 31.885 1.00 44.00 59 ASP B N 1
ATOM 1760 C CA . ASP B 1 56 ? 13.415 -22.390 32.998 1.00 47.97 59 ASP B CA 1
ATOM 1761 C C . ASP B 1 56 ? 12.840 -22.738 34.363 1.00 47.24 59 ASP B C 1
ATOM 1762 O O . ASP B 1 56 ? 13.414 -22.338 35.379 1.00 52.08 59 ASP B O 1
ATOM 1767 N N . ARG B 1 57 ? 11.758 -23.502 34.414 1.00 41.10 60 ARG B N 1
ATOM 1768 C CA . ARG B 1 57 ? 11.095 -23.911 35.644 1.00 42.51 60 ARG B CA 1
ATOM 1769 C C . ARG B 1 57 ? 11.247 -25.421 35.781 1.00 39.13 60 ARG B C 1
ATOM 1770 O O . ARG B 1 57 ? 11.270 -26.144 34.783 1.00 37.38 60 ARG B O 1
ATOM 1778 N N . THR B 1 58 ? 11.318 -25.906 37.016 1.00 42.03 61 THR B N 1
ATOM 1779 C CA . THR B 1 58 ? 11.359 -27.341 37.279 1.00 37.96 61 THR B CA 1
ATOM 1780 C C . THR B 1 58 ? 10.071 -27.784 37.961 1.00 36.57 61 THR B C 1
ATOM 1781 O O . THR B 1 58 ? 9.686 -27.223 38.987 1.00 38.01 61 THR B O 1
ATOM 1785 N N . VAL B 1 59 ? 9.416 -28.805 37.404 1.00 34.09 62 VAL B N 1
ATOM 1786 C CA . VAL B 1 59 ? 8.160 -29.291 37.949 1.00 31.18 62 VAL B CA 1
ATOM 1787 C C . VAL B 1 59 ? 8.283 -30.776 38.230 1.00 31.97 62 VAL B C 1
ATOM 1788 O O . VAL B 1 59 ? 8.950 -31.518 37.494 1.00 31.83 62 VAL B O 1
ATOM 1792 N N . ARG B 1 60 ? 7.650 -31.193 39.313 1.00 27.02 63 ARG B N 1
ATOM 1793 C CA . ARG B 1 60 ? 7.512 -32.593 39.678 1.00 27.91 63 ARG B CA 1
ATOM 1794 C C . ARG B 1 60 ? 6.083 -33.007 39.335 1.00 25.76 63 ARG B C 1
ATOM 1795 O O . ARG B 1 60 ? 5.123 -32.550 39.968 1.00 23.91 63 ARG B O 1
ATOM 1803 N N . LEU B 1 61 ? 5.933 -33.790 38.277 1.00 23.06 64 LEU B N 1
ATOM 1804 C CA . LEU B 1 61 ? 4.629 -34.308 37.912 1.00 22.33 64 LEU B CA 1
ATOM 1805 C C . LEU B 1 61 ? 4.350 -35.527 38.775 1.00 23.35 64 LEU B C 1
ATOM 1806 O O . LEU B 1 61 ? 5.143 -36.468 38.784 1.00 24.68 64 LEU B O 1
ATOM 1811 N N . GLN B 1 62 ? 3.246 -35.515 39.515 1.00 20.00 65 GLN B N 1
ATOM 1812 C CA . GLN B 1 62 ? 2.870 -36.641 40.352 1.00 19.59 65 GLN B CA 1
ATOM 1813 C C . GLN B 1 62 ? 1.617 -37.260 39.746 1.00 23.37 65 GLN B C 1
ATOM 1814 O O . GLN B 1 62 ? 0.609 -36.577 39.559 1.00 22.58 65 GLN B O 1
ATOM 1820 N N . LEU B 1 63 ? 1.682 -38.542 39.424 1.00 21.29 66 LEU B N 1
ATOM 1821 C CA . LEU B 1 63 ? 0.677 -39.176 38.585 1.00 23.30 66 LEU B CA 1
ATOM 1822 C C . LEU B 1 63 ? -0.142 -40.191 39.385 1.00 23.06 66 LEU B C 1
ATOM 1823 O O . LEU B 1 63 ? 0.408 -41.171 39.904 1.00 20.14 66 LEU B O 1
ATOM 1828 N N . TRP B 1 64 ? -1.459 -39.965 39.457 1.00 20.68 67 TRP B N 1
ATOM 1829 C CA . TRP B 1 64 ? -2.394 -40.964 39.986 1.00 18.87 67 TRP B CA 1
ATOM 1830 C C . TRP B 1 64 ? -2.937 -41.778 38.818 1.00 20.71 67 TRP B C 1
ATOM 1831 O O . TRP B 1 64 ? -3.612 -41.236 37.930 1.00 23.82 67 TRP B O 1
ATOM 1842 N N . ASP B 1 65 ? -2.601 -43.051 38.781 1.00 19.75 68 ASP B N 1
ATOM 1843 C CA . ASP B 1 65 ? -3.058 -43.972 37.743 1.00 22.76 68 ASP B CA 1
ATOM 1844 C C . ASP B 1 65 ? -4.225 -44.805 38.318 1.00 23.33 68 ASP B C 1
ATOM 1845 O O . ASP B 1 65 ? -4.042 -45.553 39.281 1.00 23.53 68 ASP B O 1
ATOM 1850 N N . THR B 1 66 ? -5.436 -44.613 37.786 1.00 21.88 69 THR B N 1
ATOM 1851 C CA . THR B 1 66 ? -6.648 -45.220 38.336 1.00 20.42 69 THR B CA 1
ATOM 1852 C C . THR B 1 66 ? -7.132 -46.426 37.529 1.00 21.06 69 THR B C 1
ATOM 1853 O O . THR B 1 66 ? -6.878 -46.550 36.329 1.00 21.43 69 THR B O 1
ATOM 1857 N N . ALA B 1 67 ? -7.868 -47.306 38.220 1.00 21.32 70 ALA B N 1
ATOM 1858 C CA . ALA B 1 67 ? -8.506 -48.458 37.595 1.00 20.23 70 ALA B CA 1
ATOM 1859 C C . ALA B 1 67 ? -9.706 -48.024 36.774 1.00 24.46 70 ALA B C 1
ATOM 1860 O O . ALA B 1 67 ? -10.491 -47.170 37.192 1.00 24.53 70 ALA B O 1
ATOM 1862 N N . GLY B 1 68 ? -9.857 -48.624 35.602 1.00 23.83 71 GLY B N 1
ATOM 1863 C CA . GLY B 1 68 ? -11.091 -48.474 34.861 1.00 23.67 71 GLY B CA 1
ATOM 1864 C C . GLY B 1 68 ? -12.157 -49.468 35.228 1.00 25.54 71 GLY B C 1
ATOM 1865 O O . GLY B 1 68 ? -13.316 -49.276 34.867 1.00 23.04 71 GLY B O 1
ATOM 1866 N N . LEU B 1 69 ? -11.804 -50.535 35.944 1.00 22.73 72 LEU B N 1
ATOM 1867 C CA . LEU B 1 69 ? -12.791 -51.548 36.276 1.00 24.54 72 LEU B CA 1
ATOM 1868 C C . LEU B 1 69 ? -13.892 -50.982 37.194 1.00 24.34 72 LEU B C 1
ATOM 1869 O O . LEU B 1 69 ? -13.646 -50.113 38.039 1.00 23.11 72 LEU B O 1
ATOM 1874 N N . GLU B 1 70 ? -15.128 -51.460 36.994 1.00 24.91 73 GLU B N 1
ATOM 1875 C CA . GLU B 1 70 ? -16.300 -50.757 37.533 1.00 27.52 73 GLU B CA 1
ATOM 1876 C C . GLU B 1 70 ? -16.292 -50.644 39.051 1.00 26.99 73 GLU B C 1
ATOM 1877 O O . GLU B 1 70 ? -16.828 -49.671 39.592 1.00 26.24 73 GLU B O 1
ATOM 1883 N N . ARG B 1 71 ? -15.695 -51.608 39.759 1.00 24.55 74 ARG B N 1
ATOM 1884 C CA . ARG B 1 71 ? -15.809 -51.619 41.212 1.00 27.62 74 ARG B CA 1
ATOM 1885 C C . ARG B 1 71 ? -15.061 -50.462 41.884 1.00 30.59 74 ARG B C 1
ATOM 1886 O O . ARG B 1 71 ? -15.412 -50.083 43.010 1.00 28.25 74 ARG B O 1
ATOM 1894 N N . PHE B 1 72 ? -14.065 -49.884 41.214 1.00 24.73 75 PHE B N 1
ATOM 1895 C CA . PHE B 1 72 ? -13.268 -48.779 41.729 1.00 29.90 75 PHE B CA 1
ATOM 1896 C C . PHE B 1 72 ? -13.889 -47.425 41.408 1.00 29.22 75 PHE B C 1
ATOM 1897 O O . PHE B 1 72 ? -13.386 -46.393 41.874 1.00 26.00 75 PHE B O 1
ATOM 1905 N N . ARG B 1 73 ? -15.006 -47.419 40.672 1.00 27.25 76 ARG B N 1
ATOM 1906 C CA A ARG B 1 73 ? -15.552 -46.168 40.160 0.60 29.40 76 ARG B CA 1
ATOM 1907 C CA B ARG B 1 73 ? -15.537 -46.158 40.163 0.40 28.29 76 ARG B CA 1
ATOM 1908 C C . ARG B 1 73 ? -15.839 -45.188 41.295 1.00 27.38 76 ARG B C 1
ATOM 1909 O O . ARG B 1 73 ? -15.520 -44.002 41.196 1.00 26.60 76 ARG B O 1
ATOM 1924 N N . SER B 1 74 ? -16.408 -45.675 42.403 1.00 29.27 77 SER B N 1
ATOM 1925 C CA . SER B 1 74 ? -16.763 -44.780 43.497 1.00 28.89 77 SER B CA 1
ATOM 1926 C C . SER B 1 74 ? -15.561 -44.225 44.261 1.00 30.19 77 SER B C 1
ATOM 1927 O O . SER B 1 74 ? -15.744 -43.321 45.088 1.00 27.45 77 SER B O 1
ATOM 1930 N N . LEU B 1 75 ? -14.353 -44.742 44.027 1.00 28.37 78 LEU B N 1
ATOM 1931 C CA . LEU B 1 75 ? -13.153 -44.214 44.679 1.00 29.46 78 LEU B CA 1
ATOM 1932 C C . LEU B 1 75 ? -12.413 -43.163 43.865 1.00 25.94 78 LEU B C 1
ATOM 1933 O O . LEU B 1 75 ? -11.477 -42.558 44.388 1.00 29.44 78 LEU B O 1
ATOM 1938 N N . ILE B 1 76 ? -12.785 -42.953 42.609 1.00 25.16 79 ILE B N 1
ATOM 1939 C CA . ILE B 1 76 ? -12.123 -42.024 41.700 1.00 23.65 79 ILE B CA 1
ATOM 1940 C C . ILE B 1 76 ? -12.327 -40.551 42.060 1.00 24.82 79 ILE B C 1
ATOM 1941 O O . ILE B 1 76 ? -11.382 -39.765 41.879 1.00 27.75 79 ILE B O 1
ATOM 1946 N N . PRO B 1 77 ? -13.505 -40.104 42.537 1.00 23.69 80 PRO B N 1
ATOM 1947 C CA . PRO B 1 77 ? -13.621 -38.689 42.929 1.00 23.98 80 PRO B CA 1
ATOM 1948 C C . PRO B 1 77 ? -12.568 -38.232 43.928 1.00 24.55 80 PRO B C 1
ATOM 1949 O O . PRO B 1 77 ? -12.203 -37.048 43.900 1.00 24.96 80 PRO B O 1
ATOM 1953 N N . SER B 1 78 ? -12.096 -39.115 44.820 1.00 22.15 81 SER B N 1
ATOM 1954 C CA . SER B 1 78 ? -11.008 -38.757 45.727 1.00 24.89 81 SER B CA 1
ATOM 1955 C C . SER B 1 78 ? -9.784 -38.292 44.964 1.00 24.81 81 SER B C 1
ATOM 1956 O O . SER B 1 78 ? -9.124 -37.326 45.364 1.00 22.55 81 SER B O 1
ATOM 1959 N N . TYR B 1 79 ? -9.444 -38.989 43.880 1.00 21.73 82 TYR B N 1
ATOM 1960 C CA . TYR B 1 79 ? -8.247 -38.635 43.138 1.00 22.69 82 TYR B CA 1
ATOM 1961 C C . TYR B 1 79 ? -8.494 -37.432 42.257 1.00 23.28 82 TYR B C 1
ATOM 1962 O O . TYR B 1 79 ? -7.580 -36.619 42.042 1.00 22.96 82 TYR B O 1
ATOM 1971 N N . ILE B 1 80 ? -9.730 -37.258 41.796 1.00 22.46 83 ILE B N 1
ATOM 1972 C CA . ILE B 1 80 ? -10.056 -36.034 41.078 1.00 23.32 83 ILE B CA 1
ATOM 1973 C C . ILE B 1 80 ? -9.888 -34.834 41.998 1.00 22.90 83 ILE B C 1
ATOM 1974 O O . ILE B 1 80 ? -9.283 -33.821 41.625 1.00 25.36 83 ILE B O 1
ATOM 1979 N N . ARG B 1 81 ? -10.416 -34.931 43.220 1.00 22.55 84 ARG B N 1
ATOM 1980 C CA . ARG B 1 81 ? -10.290 -33.828 44.163 1.00 24.32 84 ARG B CA 1
ATOM 1981 C C . ARG B 1 81 ? -8.829 -33.534 44.481 1.00 23.97 84 ARG B C 1
ATOM 1982 O O . ARG B 1 81 ? -8.476 -32.386 44.761 1.00 25.51 84 ARG B O 1
ATOM 1990 N N . ASP B 1 82 ? -7.976 -34.556 44.468 1.00 23.02 85 ASP B N 1
ATOM 1991 C CA . ASP B 1 82 ? -6.572 -34.380 44.810 1.00 24.63 85 ASP B CA 1
ATOM 1992 C C . ASP B 1 82 ? -5.745 -33.782 43.683 1.00 28.43 85 ASP B C 1
ATOM 1993 O O . ASP B 1 82 ? -4.609 -33.376 43.929 1.00 30.08 85 ASP B O 1
ATOM 1998 N N . SER B 1 83 ? -6.281 -33.675 42.470 1.00 25.65 86 SER B N 1
ATOM 1999 C CA . SER B 1 83 ? -5.466 -33.404 41.297 1.00 22.98 86 SER B CA 1
ATOM 2000 C C . SER B 1 83 ? -5.843 -32.094 40.637 1.00 26.55 86 SER B C 1
ATOM 2001 O O . SER B 1 83 ? -7.017 -31.731 40.578 1.00 26.26 86 SER B O 1
ATOM 2004 N N . THR B 1 84 ? -4.822 -31.419 40.085 1.00 23.36 87 THR B N 1
ATOM 2005 C CA . THR B 1 84 ? -4.992 -30.172 39.352 1.00 26.54 87 THR B CA 1
ATOM 2006 C C . THR B 1 84 ? -5.313 -30.413 37.886 1.00 24.85 87 THR B C 1
ATOM 2007 O O . THR B 1 84 ? -6.024 -29.613 37.272 1.00 25.61 87 THR B O 1
ATOM 2011 N N . VAL B 1 85 ? -4.913 -31.552 37.351 1.00 23.14 88 VAL B N 1
ATOM 2012 C CA . VAL B 1 85 ? -5.145 -31.894 35.960 1.00 22.48 88 VAL B CA 1
ATOM 2013 C C . VAL B 1 85 ? -5.830 -33.250 35.917 1.00 23.62 88 VAL B C 1
ATOM 2014 O O . VAL B 1 85 ? -5.497 -34.154 36.696 1.00 21.81 88 VAL B O 1
ATOM 2018 N N . ALA B 1 86 ? -6.812 -33.374 35.027 1.00 22.02 89 ALA B N 1
ATOM 2019 C CA . ALA B 1 86 ? -7.484 -34.632 34.744 1.00 24.03 89 ALA B CA 1
ATOM 2020 C C . ALA B 1 86 ? -7.195 -34.995 33.298 1.00 20.26 89 ALA B C 1
ATOM 2021 O O . ALA B 1 86 ? -7.514 -34.233 32.388 1.00 20.75 89 ALA B O 1
ATOM 2023 N N . VAL B 1 87 ? -6.615 -36.158 33.091 1.00 20.43 90 VAL B N 1
ATOM 2024 C CA . VAL B 1 87 ? -6.341 -36.684 31.761 1.00 21.44 90 VAL B CA 1
ATOM 2025 C C . VAL B 1 87 ? -7.371 -37.774 31.480 1.00 20.47 90 VAL B C 1
ATOM 2026 O O . VAL B 1 87 ? -7.300 -38.866 32.057 1.00 20.03 90 VAL B O 1
ATOM 2030 N N . VAL B 1 88 ? -8.332 -37.491 30.605 1.00 18.74 91 VAL B N 1
ATOM 2031 C CA . VAL B 1 88 ? -9.421 -38.420 30.295 1.00 19.43 91 VAL B CA 1
ATOM 2032 C C . VAL B 1 88 ? -9.082 -39.129 28.986 1.00 18.10 91 VAL B C 1
ATOM 2033 O O . VAL B 1 88 ? -8.970 -38.492 27.936 1.00 20.35 91 VAL B O 1
ATOM 2037 N N . VAL B 1 89 ? -8.927 -40.445 29.041 1.00 16.64 92 VAL B N 1
ATOM 2038 C CA . VAL B 1 89 ? -8.381 -41.231 27.934 1.00 19.45 92 VAL B CA 1
ATOM 2039 C C . VAL B 1 89 ? -9.484 -42.129 27.387 1.00 17.75 92 VAL B C 1
ATOM 2040 O O . VAL B 1 89 ? -10.237 -42.742 28.152 1.00 19.31 92 VAL B O 1
ATOM 2044 N N . TYR B 1 90 ? -9.570 -42.210 26.071 1.00 18.77 93 TYR B N 1
ATOM 2045 C CA . TYR B 1 90 ? -10.361 -43.223 25.393 1.00 18.18 93 TYR B CA 1
ATOM 2046 C C . TYR B 1 90 ? -9.471 -43.940 24.370 1.00 20.66 93 TYR B C 1
ATOM 2047 O O . TYR B 1 90 ? -8.299 -43.591 24.174 1.00 19.17 93 TYR B O 1
ATOM 2056 N N . ASP B 1 91 ? -10.042 -44.958 23.721 1.00 20.49 94 ASP B N 1
ATOM 2057 C CA . ASP B 1 91 ? -9.379 -45.821 22.746 1.00 19.20 94 ASP B CA 1
ATOM 2058 C C . ASP B 1 91 ? -10.041 -45.588 21.391 1.00 20.57 94 ASP B C 1
ATOM 2059 O O . ASP B 1 91 ? -11.253 -45.795 21.255 1.00 19.25 94 ASP B O 1
ATOM 2064 N N . ILE B 1 92 ? -9.259 -45.150 20.392 1.00 20.40 95 ILE B N 1
ATOM 2065 C CA . ILE B 1 92 ? -9.847 -44.755 19.105 1.00 20.02 95 ILE B CA 1
ATOM 2066 C C . ILE B 1 92 ? -10.483 -45.925 18.368 1.00 20.61 95 ILE B C 1
ATOM 2067 O O . ILE B 1 92 ? -11.239 -45.715 17.408 1.00 20.64 95 ILE B O 1
ATOM 2072 N N . THR B 1 93 ? -10.218 -47.152 18.802 1.00 21.43 96 THR B N 1
ATOM 2073 C CA . THR B 1 93 ? -10.819 -48.330 18.206 1.00 22.61 96 THR B CA 1
ATOM 2074 C C . THR B 1 93 ? -12.076 -48.779 18.946 1.00 23.29 96 THR B C 1
ATOM 2075 O O . THR B 1 93 ? -12.657 -49.791 18.574 1.00 23.20 96 THR B O 1
ATOM 2079 N N . ASN B 1 94 ? -12.521 -48.056 19.976 1.00 21.34 97 ASN B N 1
ATOM 2080 C CA . ASN B 1 94 ? -13.558 -48.603 20.844 1.00 24.31 97 ASN B CA 1
ATOM 2081 C C . ASN B 1 94 ? -14.628 -47.539 21.119 1.00 26.64 97 ASN B C 1
ATOM 2082 O O . ASN B 1 94 ? -14.431 -46.627 21.932 1.00 23.97 97 ASN B O 1
ATOM 2087 N N . LEU B 1 95 ? -15.774 -47.680 20.449 1.00 24.06 98 LEU B N 1
ATOM 2088 C CA . LEU B 1 95 ? -16.830 -46.675 20.529 1.00 26.92 98 LEU B CA 1
ATOM 2089 C C . LEU B 1 95 ? -17.276 -46.413 21.965 1.00 25.21 98 LEU B C 1
ATOM 2090 O O . LEU B 1 95 ? -17.363 -45.256 22.394 1.00 25.18 98 LEU B O 1
ATOM 2095 N N . ASN B 1 96 ? -17.563 -47.475 22.731 1.00 25.40 99 ASN B N 1
ATOM 2096 C CA . ASN B 1 96 ? -17.979 -47.276 24.118 1.00 28.23 99 ASN B CA 1
ATOM 2097 C C . ASN B 1 96 ? -16.989 -46.410 24.907 1.00 23.00 99 ASN B C 1
ATOM 2098 O O . ASN B 1 96 ? -17.405 -45.552 25.688 1.00 23.02 99 ASN B O 1
ATOM 2103 N N . SER B 1 97 ? -15.685 -46.622 24.726 1.00 22.05 100 SER B N 1
ATOM 2104 C CA . SER B 1 97 ? -14.709 -45.861 25.511 1.00 22.90 100 SER B CA 1
ATOM 2105 C C . SER B 1 97 ? -14.794 -44.369 25.214 1.00 22.86 100 SER B C 1
ATOM 2106 O O . SER B 1 97 ? -14.599 -43.549 26.115 1.00 21.37 100 SER B O 1
ATOM 2109 N N . PHE B 1 98 ? -15.086 -44.003 23.958 1.00 22.45 101 PHE B N 1
ATOM 2110 C CA . PHE B 1 98 ? -15.276 -42.595 23.590 1.00 23.22 101 PHE B CA 1
ATOM 2111 C C . PHE B 1 98 ? -16.591 -42.045 24.125 1.00 20.80 101 PHE B C 1
ATOM 2112 O O . PHE B 1 98 ? -16.632 -40.936 24.655 1.00 21.16 101 PHE B O 1
ATOM 2120 N N . GLN B 1 99 ? -17.686 -42.798 23.958 1.00 24.59 102 GLN B N 1
ATOM 2121 C CA . GLN B 1 99 ? -18.998 -42.363 24.431 1.00 22.72 102 GLN B CA 1
ATOM 2122 C C . GLN B 1 99 ? -18.980 -41.982 25.904 1.00 24.02 102 GLN B C 1
ATOM 2123 O O . GLN B 1 99 ? -19.637 -41.020 26.308 1.00 26.30 102 GLN B O 1
ATOM 2129 N N . GLN B 1 100 ? -18.250 -42.734 26.728 1.00 25.19 103 GLN B N 1
ATOM 2130 C CA . GLN B 1 100 ? -18.197 -42.478 28.162 1.00 25.22 103 GLN B CA 1
ATOM 2131 C C . GLN B 1 100 ? -17.453 -41.193 28.520 1.00 27.43 103 GLN B C 1
ATOM 2132 O O . GLN B 1 100 ? -17.566 -40.739 29.670 1.00 26.94 103 GLN B O 1
ATOM 2138 N N . THR B 1 101 ? -16.696 -40.597 27.583 1.00 24.16 104 THR B N 1
ATOM 2139 C CA . THR B 1 101 ? -15.845 -39.465 27.963 1.00 25.19 104 THR B CA 1
ATOM 2140 C C . THR B 1 101 ? -16.658 -38.249 28.413 1.00 27.38 104 THR B C 1
ATOM 2141 O O . THR B 1 101 ? -16.193 -37.500 29.281 1.00 27.36 104 THR B O 1
ATOM 2145 N N . SER B 1 102 ? -17.873 -38.050 27.883 1.00 24.08 105 SER B N 1
ATOM 2146 C CA . SER B 1 102 ? -18.711 -36.958 28.389 1.00 29.22 105 SER B CA 1
ATOM 2147 C C . SER B 1 102 ? -19.016 -37.132 29.877 1.00 29.04 105 SER B C 1
ATOM 2148 O O . SER B 1 102 ? -18.992 -36.162 30.647 1.00 31.68 105 SER B O 1
ATOM 2151 N N . LYS B 1 103 ? -19.265 -38.367 30.310 1.00 29.26 106 LYS B N 1
ATOM 2152 C CA . LYS B 1 103 ? -19.573 -38.622 31.714 1.00 28.44 106 LYS B CA 1
ATOM 2153 C C . LYS B 1 103 ? -18.356 -38.391 32.601 1.00 30.32 106 LYS B C 1
ATOM 2154 O O . LYS B 1 103 ? -18.463 -37.735 33.650 1.00 28.41 106 LYS B O 1
ATOM 2156 N N . TRP B 1 104 ? -17.194 -38.934 32.197 1.00 27.13 107 TRP B N 1
ATOM 2157 C CA . TRP B 1 104 ? -15.946 -38.701 32.928 1.00 28.04 107 TRP B CA 1
ATOM 2158 C C . TRP B 1 104 ? -15.692 -37.211 33.089 1.00 27.66 107 TRP B C 1
ATOM 2159 O O . TRP B 1 104 ? -15.351 -36.729 34.178 1.00 26.91 107 TRP B O 1
ATOM 2170 N N . ILE B 1 105 ? -15.847 -36.468 31.996 1.00 25.82 108 ILE B N 1
ATOM 2171 C CA . ILE B 1 105 ? -15.592 -35.037 32.041 1.00 28.30 108 ILE B CA 1
ATOM 2172 C C . ILE B 1 105 ? -16.607 -34.336 32.954 1.00 28.23 108 ILE B C 1
ATOM 2173 O O . ILE B 1 105 ? -16.239 -33.469 33.754 1.00 26.64 108 ILE B O 1
ATOM 2178 N N . ASP B 1 106 ? -17.887 -34.714 32.875 1.00 24.90 109 ASP B N 1
ATOM 2179 C CA . ASP B 1 106 ? -18.866 -34.123 33.785 1.00 26.64 109 ASP B CA 1
ATOM 2180 C C . ASP B 1 106 ? -18.526 -34.427 35.238 1.00 26.33 109 ASP B C 1
ATOM 2181 O O . ASP B 1 106 ? -18.678 -33.560 36.105 1.00 27.04 109 ASP B O 1
ATOM 2186 N N . ASP B 1 107 ? -18.050 -35.650 35.514 1.00 24.67 110 ASP B N 1
ATOM 2187 C CA . ASP B 1 107 ? -17.653 -36.043 36.867 1.00 25.21 110 ASP B CA 1
ATOM 2188 C C . ASP B 1 107 ? -16.462 -35.232 37.380 1.00 27.41 110 ASP B C 1
ATOM 2189 O O . ASP B 1 107 ? -16.379 -34.929 38.579 1.00 25.15 110 ASP B O 1
ATOM 2194 N N . VAL B 1 108 ? -15.501 -34.919 36.505 1.00 22.86 111 VAL B N 1
ATOM 2195 C CA . VAL B 1 108 ? -14.389 -34.080 36.943 1.00 26.22 111 VAL B CA 1
ATOM 2196 C C . VAL B 1 108 ? -14.919 -32.725 37.378 1.00 26.29 111 VAL B C 1
ATOM 2197 O O . VAL B 1 108 ? -14.589 -32.216 38.454 1.00 25.42 111 VAL B O 1
ATOM 2201 N N . ARG B 1 109 ? -15.792 -32.144 36.557 1.00 25.81 112 ARG B N 1
ATOM 2202 C CA . ARG B 1 109 ? -16.285 -30.816 36.845 1.00 26.00 112 ARG B CA 1
ATOM 2203 C C . ARG B 1 109 ? -17.186 -30.804 38.072 1.00 29.46 112 ARG B C 1
ATOM 2204 O O . ARG B 1 109 ? -17.191 -29.812 38.801 1.00 27.27 112 ARG B O 1
ATOM 2212 N N . THR B 1 110 ? -17.861 -31.923 38.371 1.00 25.46 113 THR B N 1
ATOM 2213 C CA . THR B 1 110 ? -18.644 -32.018 39.604 1.00 29.96 113 THR B CA 1
ATOM 2214 C C . THR B 1 110 ? -17.772 -31.840 40.847 1.00 30.10 113 THR B C 1
ATOM 2215 O O . THR B 1 110 ? -18.211 -31.236 41.837 1.00 26.62 113 THR B O 1
ATOM 2219 N N . GLU B 1 111 ? -16.533 -32.346 40.820 1.00 28.38 114 GLU B N 1
ATOM 2220 C CA . GLU B 1 111 ? -15.648 -32.196 41.976 1.00 30.34 114 GLU B CA 1
ATOM 2221 C C . GLU B 1 111 ? -14.836 -30.914 41.932 1.00 33.85 114 GLU B C 1
ATOM 2222 O O . GLU B 1 111 ? -14.570 -30.324 42.985 1.00 32.80 114 GLU B O 1
ATOM 2228 N N . ARG B 1 112 ? -14.520 -30.422 40.734 1.00 34.66 115 ARG B N 1
ATOM 2229 C CA . ARG B 1 112 ? -13.552 -29.354 40.562 1.00 35.21 115 ARG B CA 1
ATOM 2230 C C . ARG B 1 112 ? -14.118 -28.088 39.922 1.00 35.35 115 ARG B C 1
ATOM 2231 O O . ARG B 1 112 ? -13.531 -27.016 40.109 1.00 38.98 115 ARG B O 1
ATOM 2239 N N . GLY B 1 113 ? -15.237 -28.168 39.196 1.00 35.32 116 GLY B N 1
ATOM 2240 C CA . GLY B 1 113 ? -15.757 -27.003 38.468 1.00 38.72 116 GLY B CA 1
ATOM 2241 C C . GLY B 1 113 ? -14.851 -26.605 37.309 1.00 38.55 116 GLY B C 1
ATOM 2242 O O . GLY B 1 113 ? -14.275 -27.457 36.628 1.00 36.75 116 GLY B O 1
ATOM 2243 N N . SER B 1 114 ? -14.658 -25.292 37.121 1.00 46.32 117 SER B N 1
ATOM 2244 C CA . SER B 1 114 ? -13.703 -24.785 36.134 1.00 43.12 117 SER B CA 1
ATOM 2245 C C . SER B 1 114 ? -12.280 -24.723 36.680 1.00 45.99 117 SER B C 1
ATOM 2246 O O . SER B 1 114 ? -11.337 -24.495 35.904 1.00 42.59 117 SER B O 1
ATOM 2249 N N . ASP B 1 115 ? -12.111 -24.928 37.992 1.00 48.51 118 ASP B N 1
ATOM 2250 C CA . ASP B 1 115 ? -10.809 -24.945 38.654 1.00 50.18 118 ASP B CA 1
ATOM 2251 C C . ASP B 1 115 ? -10.086 -26.263 38.355 1.00 49.48 118 ASP B C 1
ATOM 2252 O O . ASP B 1 115 ? -9.663 -26.982 39.277 1.00 42.26 118 ASP B O 1
ATOM 2257 N N . VAL B 1 116 ? -9.933 -26.582 37.068 1.00 42.35 119 VAL B N 1
ATOM 2258 C CA . VAL B 1 116 ? -9.328 -27.846 36.662 1.00 40.25 119 VAL B CA 1
ATOM 2259 C C . VAL B 1 116 ? -8.903 -27.747 35.200 1.00 32.84 119 VAL B C 1
ATOM 2260 O O . VAL B 1 116 ? -9.608 -27.194 34.351 1.00 34.83 119 VAL B O 1
ATOM 2264 N N . ILE B 1 117 ? -7.769 -28.345 34.902 1.00 33.59 120 ILE B N 1
ATOM 2265 C CA . ILE B 1 117 ? -7.300 -28.478 33.537 1.00 28.07 120 ILE B CA 1
ATOM 2266 C C . ILE B 1 117 ? -7.636 -29.883 33.070 1.00 27.22 120 ILE B C 1
ATOM 2267 O O . ILE B 1 117 ? -7.292 -30.870 33.733 1.00 25.42 120 ILE B O 1
ATOM 2272 N N . ILE B 1 118 ? -8.302 -29.990 31.934 1.00 21.54 121 ILE B N 1
ATOM 2273 C CA . ILE B 1 118 ? -8.724 -31.287 31.438 1.00 23.30 121 ILE B CA 1
ATOM 2274 C C . ILE B 1 118 ? -8.132 -31.483 30.054 1.00 22.12 121 ILE B C 1
ATOM 2275 O O . ILE B 1 118 ? -8.256 -30.603 29.193 1.00 23.22 121 ILE B O 1
ATOM 2280 N N . MET B 1 119 ? -7.462 -32.618 29.864 1.00 20.89 122 MET B N 1
ATOM 2281 C CA . MET B 1 119 ? -6.940 -33.072 28.577 1.00 22.66 122 MET B CA 1
ATOM 2282 C C . MET B 1 119 ? -7.679 -34.347 28.150 1.00 23.25 122 MET B C 1
ATOM 2283 O O . MET B 1 119 ? -7.639 -35.357 28.872 1.00 18.81 122 MET B O 1
ATOM 2288 N N . LEU B 1 120 ? -8.366 -34.297 26.998 1.00 20.25 123 LEU B N 1
ATOM 2289 C CA . LEU B 1 120 ? -8.989 -35.488 26.401 1.00 19.06 123 LEU B CA 1
ATOM 2290 C C . LEU B 1 120 ? -8.003 -36.163 25.438 1.00 21.62 123 LEU B C 1
ATOM 2291 O O . LEU B 1 120 ? -7.488 -35.513 24.538 1.00 18.95 123 LEU B O 1
ATOM 2296 N N . VAL B 1 121 ? -7.770 -37.467 25.601 1.00 20.71 124 VAL B N 1
ATOM 2297 C CA . VAL B 1 121 ? -6.728 -38.189 24.859 1.00 20.06 124 VAL B CA 1
ATOM 2298 C C . VAL B 1 121 ? -7.379 -39.324 24.066 1.00 19.46 124 VAL B C 1
ATOM 2299 O O . VAL B 1 121 ? -7.954 -40.242 24.661 1.00 18.89 124 VAL B O 1
ATOM 2303 N N . GLY B 1 122 ? -7.241 -39.296 22.736 1.00 18.64 125 GLY B N 1
ATOM 2304 C CA . GLY B 1 122 ? -7.605 -40.485 21.956 1.00 20.33 125 GLY B CA 1
ATOM 2305 C C . GLY B 1 122 ? -6.389 -41.368 21.688 1.00 21.39 125 GLY B C 1
ATOM 2306 O O . GLY B 1 122 ? -5.575 -41.025 20.827 1.00 20.78 125 GLY B O 1
ATOM 2307 N N . ASN B 1 123 ? -6.246 -42.490 22.407 1.00 18.84 126 ASN B N 1
ATOM 2308 C CA . ASN B 1 123 ? -5.050 -43.329 22.404 1.00 19.82 126 ASN B CA 1
ATOM 2309 C C . ASN B 1 123 ? -5.186 -44.490 21.422 1.00 21.54 126 ASN B C 1
ATOM 2310 O O . ASN B 1 123 ? -6.288 -44.821 20.971 1.00 18.99 126 ASN B O 1
ATOM 2315 N N . LYS B 1 124 ? -4.030 -45.110 21.096 1.00 18.07 127 LYS B N 1
ATOM 2316 C CA . LYS B 1 124 ? -3.925 -46.264 20.197 1.00 18.62 127 LYS B CA 1
ATOM 2317 C C . LYS B 1 124 ? -4.077 -45.882 18.721 1.00 21.13 127 LYS B C 1
ATOM 2318 O O . LYS B 1 124 ? -4.557 -46.682 17.915 1.00 22.42 127 LYS B O 1
ATOM 2324 N N . THR B 1 125 ? -3.591 -44.704 18.329 1.00 21.27 128 THR B N 1
ATOM 2325 C CA . THR B 1 125 ? -3.664 -44.313 16.911 1.00 23.52 128 THR B CA 1
ATOM 2326 C C . THR B 1 125 ? -2.869 -45.220 15.971 1.00 20.73 128 THR B C 1
ATOM 2327 O O . THR B 1 125 ? -3.084 -45.156 14.757 1.00 21.06 128 THR B O 1
ATOM 2331 N N . ASP B 1 126 ? -1.962 -46.056 16.478 1.00 21.45 129 ASP B N 1
ATOM 2332 C CA . ASP B 1 126 ? -1.236 -46.967 15.592 1.00 22.52 129 ASP B CA 1
ATOM 2333 C C . ASP B 1 126 ? -2.131 -48.071 15.036 1.00 22.12 129 ASP B C 1
ATOM 2334 O O . ASP B 1 126 ? -1.764 -48.705 14.041 1.00 26.48 129 ASP B O 1
ATOM 2339 N N . LEU B 1 127 ? -3.288 -48.312 15.656 1.00 24.31 130 LEU B N 1
ATOM 2340 C CA . LEU B 1 127 ? -4.264 -49.295 15.180 1.00 24.81 130 LEU B CA 1
ATOM 2341 C C . LEU B 1 127 ? -5.234 -48.614 14.216 1.00 27.73 130 LEU B C 1
ATOM 2342 O O . LEU B 1 127 ? -6.462 -48.614 14.370 1.00 25.65 130 LEU B O 1
ATOM 2347 N N . ALA B 1 128 ? -4.624 -48.003 13.203 1.00 27.26 131 ALA B N 1
ATOM 2348 C CA . ALA B 1 128 ? -5.344 -47.134 12.286 1.00 27.20 131 ALA B CA 1
ATOM 2349 C C . ALA B 1 128 ? -6.394 -47.899 11.500 1.00 30.09 131 ALA B C 1
ATOM 2350 O O . ALA B 1 128 ? -7.463 -47.355 11.204 1.00 33.74 131 ALA B O 1
ATOM 2352 N N . ASP B 1 129 ? -6.113 -49.153 11.159 1.00 28.97 132 ASP B N 1
ATOM 2353 C CA . ASP B 1 129 ? -7.054 -49.973 10.406 1.00 30.73 132 ASP B CA 1
ATOM 2354 C C . ASP B 1 129 ? -8.240 -50.408 11.242 1.00 29.28 132 ASP B C 1
ATOM 2355 O O . ASP B 1 129 ? -9.157 -51.020 10.694 1.00 36.08 132 ASP B O 1
ATOM 2360 N N . LYS B 1 130 ? -8.221 -50.166 12.548 1.00 26.25 133 LYS B N 1
ATOM 2361 C CA . LYS B 1 130 ? -9.323 -50.517 13.436 1.00 28.96 133 LYS B CA 1
ATOM 2362 C C . LYS B 1 130 ? -10.037 -49.298 14.010 1.00 26.91 133 LYS B C 1
ATOM 2363 O O . LYS B 1 130 ? -10.918 -49.456 14.857 1.00 27.94 133 LYS B O 1
ATOM 2369 N N . ARG B 1 131 ? -9.681 -48.095 13.571 1.00 28.16 134 ARG B N 1
ATOM 2370 C CA . ARG B 1 131 ? -10.240 -46.871 14.131 1.00 27.24 134 ARG B CA 1
ATOM 2371 C C . ARG B 1 131 ? -11.762 -46.862 14.017 1.00 23.98 134 ARG B C 1
ATOM 2372 O O . ARG B 1 131 ? -12.313 -47.226 12.979 1.00 28.17 134 ARG B O 1
ATOM 2380 N N . GLN B 1 132 ? -12.440 -46.501 15.111 1.00 22.97 135 GLN B N 1
ATOM 2381 C CA . GLN B 1 132 ? -13.893 -46.343 15.123 1.00 24.62 135 GLN B CA 1
ATOM 2382 C C . GLN B 1 132 ? -14.338 -44.916 15.444 1.00 25.29 135 GLN B C 1
ATOM 2383 O O . GLN B 1 132 ? -15.501 -44.579 15.188 1.00 27.14 135 GLN B O 1
ATOM 2389 N N . ILE B 1 133 ? -13.437 -44.058 15.928 1.00 24.11 136 ILE B N 1
ATOM 2390 C CA . ILE B 1 133 ? -13.712 -42.644 16.199 1.00 23.97 136 ILE B CA 1
ATOM 2391 C C . ILE B 1 133 ? -12.706 -41.852 15.382 1.00 26.61 136 ILE B C 1
ATOM 2392 O O . ILE B 1 133 ? -11.498 -42.075 15.513 1.00 24.84 136 ILE B O 1
ATOM 2397 N N . THR B 1 134 ? -13.196 -40.941 14.534 1.00 23.83 137 THR B N 1
ATOM 2398 C CA . THR B 1 134 ? -12.301 -40.118 13.739 1.00 23.73 137 THR B CA 1
ATOM 2399 C C . THR B 1 134 ? -11.642 -39.065 14.631 1.00 25.16 137 THR B C 1
ATOM 2400 O O . THR B 1 134 ? -12.130 -38.723 15.714 1.00 21.40 137 THR B O 1
ATOM 2404 N N . ILE B 1 135 ? -10.511 -38.540 14.164 1.00 26.86 138 ILE B N 1
ATOM 2405 C CA . ILE B 1 135 ? -9.898 -37.439 14.902 1.00 24.11 138 ILE B CA 1
ATOM 2406 C C . ILE B 1 135 ? -10.837 -36.225 14.930 1.00 24.05 138 ILE B C 1
ATOM 2407 O O . ILE B 1 135 ? -10.851 -35.471 15.909 1.00 22.63 138 ILE B O 1
ATOM 2412 N N . GLU B 1 136 ? -11.669 -36.058 13.887 1.00 23.80 139 GLU B N 1
ATOM 2413 C CA . GLU B 1 136 ? -12.651 -34.971 13.834 1.00 27.06 139 GLU B CA 1
ATOM 2414 C C . GLU B 1 136 ? -13.622 -35.040 15.002 1.00 25.89 139 GLU B C 1
ATOM 2415 O O . GLU B 1 136 ? -13.905 -34.022 15.641 1.00 25.35 139 GLU B O 1
ATOM 2421 N N . GLU B 1 137 ? -14.143 -36.242 15.291 1.00 24.73 140 GLU B N 1
ATOM 2422 C CA . GLU B 1 137 ? -15.075 -36.414 16.403 1.00 22.66 140 GLU B CA 1
ATOM 2423 C C . GLU B 1 137 ? -14.431 -36.066 17.728 1.00 24.18 140 GLU B C 1
ATOM 2424 O O . GLU B 1 137 ? -15.057 -35.426 18.578 1.00 23.98 140 GLU B O 1
ATOM 2430 N N . GLY B 1 138 ? -13.173 -36.461 17.922 1.00 24.05 141 GLY B N 1
ATOM 2431 C CA . GLY B 1 138 ? -12.514 -36.154 19.182 1.00 21.79 141 GLY B CA 1
ATOM 2432 C C . GLY B 1 138 ? -12.249 -34.672 19.343 1.00 23.99 141 GLY B C 1
ATOM 2433 O O . GLY B 1 138 ? -12.494 -34.094 20.412 1.00 22.31 141 GLY B O 1
ATOM 2434 N N . GLU B 1 139 ? -11.742 -34.032 18.274 1.00 24.54 142 GLU B N 1
ATOM 2435 C CA . GLU B 1 139 ? -11.510 -32.595 18.307 1.00 27.90 142 GLU B CA 1
ATOM 2436 C C . GLU B 1 139 ? -12.798 -31.829 18.567 1.00 24.53 142 GLU B C 1
ATOM 2437 O O . GLU B 1 139 ? -12.797 -30.837 19.306 1.00 24.11 142 GLU B O 1
ATOM 2443 N N . GLN B 1 140 ? -13.908 -32.265 17.971 1.00 23.05 143 GLN B N 1
ATOM 2444 C CA . GLN B 1 140 ? -15.147 -31.514 18.145 1.00 22.45 143 GLN B CA 1
ATOM 2445 C C . GLN B 1 140 ? -15.716 -31.716 19.545 1.00 23.50 143 GLN B C 1
ATOM 2446 O O . GLN B 1 140 ? -16.231 -30.775 20.154 1.00 24.60 143 GLN B O 1
ATOM 2452 N N . ARG B 1 141 ? -15.650 -32.942 20.070 1.00 24.48 144 ARG B N 1
ATOM 2453 C CA . ARG B 1 141 ? -16.034 -33.177 21.464 1.00 25.12 144 ARG B CA 1
ATOM 2454 C C . ARG B 1 141 ? -15.245 -32.253 22.398 1.00 26.16 144 ARG B C 1
ATOM 2455 O O . ARG B 1 141 ? -15.826 -31.559 23.248 1.00 22.45 144 ARG B O 1
ATOM 2463 N N . ALA B 1 142 ? -13.916 -32.181 22.200 1.00 23.31 145 ALA B N 1
ATOM 2464 C CA . ALA B 1 142 ? -13.076 -31.322 23.030 1.00 22.84 145 ALA B CA 1
ATOM 2465 C C . ALA B 1 142 ? -13.472 -29.866 22.872 1.00 23.85 145 ALA B C 1
ATOM 2466 O O . ALA B 1 142 ? -13.592 -29.139 23.859 1.00 23.83 145 ALA B O 1
ATOM 2468 N N . LYS B 1 143 ? -13.715 -29.432 21.638 1.00 22.45 146 LYS B N 1
ATOM 2469 C CA . LYS B 1 143 ? -14.146 -28.060 21.419 1.00 24.72 146 LYS B CA 1
ATOM 2470 C C . LYS B 1 143 ? -15.464 -27.771 22.136 1.00 25.66 146 LYS B C 1
ATOM 2471 O O . LYS B 1 143 ? -15.607 -26.731 22.795 1.00 23.30 146 LYS B O 1
ATOM 2477 N N . GLU B 1 144 ? -16.425 -28.700 22.039 1.00 23.80 147 GLU B N 1
ATOM 2478 C CA . GLU B 1 144 ? -17.758 -28.459 22.593 1.00 24.49 147 GLU B CA 1
ATOM 2479 C C . GLU B 1 144 ? -17.753 -28.471 24.120 1.00 22.92 147 GLU B C 1
ATOM 2480 O O . GLU B 1 144 ? -18.535 -27.742 24.745 1.00 23.99 147 GLU B O 1
ATOM 2486 N N . LEU B 1 145 ? -16.883 -29.273 24.734 1.00 24.64 148 LEU B N 1
ATOM 2487 C CA . LEU B 1 145 ? -16.767 -29.337 26.187 1.00 22.53 148 LEU B CA 1
ATOM 2488 C C . LEU B 1 145 ? -15.657 -28.435 26.747 1.00 26.82 148 LEU B C 1
ATOM 2489 O O . LEU B 1 145 ? -15.419 -28.463 27.961 1.00 25.50 148 LEU B O 1
ATOM 2494 N N . SER B 1 146 ? -15.006 -27.616 25.902 1.00 22.77 149 SER B N 1
ATOM 2495 C CA . SER B 1 146 ? -13.939 -26.692 26.314 1.00 26.44 149 SER B CA 1
ATOM 2496 C C . SER B 1 146 ? -12.840 -27.384 27.117 1.00 23.88 149 SER B C 1
ATOM 24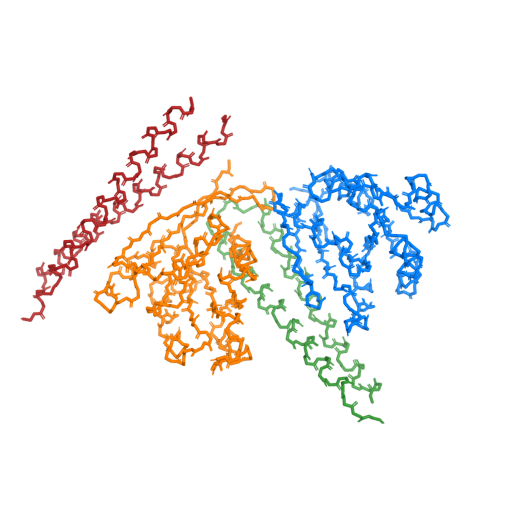97 O O . SER B 1 146 ? -12.476 -26.948 28.214 1.00 24.90 149 SER B O 1
ATOM 2500 N N . VAL B 1 147 ? -12.296 -28.470 26.563 1.00 24.02 150 VAL B N 1
ATOM 2501 C CA . VAL B 1 147 ? -11.168 -29.189 27.159 1.00 22.56 150 VAL B CA 1
ATOM 2502 C C . VAL B 1 147 ? -10.079 -29.272 26.101 1.00 26.14 150 VAL B C 1
ATOM 2503 O O . VAL B 1 147 ? -10.318 -29.010 24.922 1.00 26.14 150 VAL B O 1
ATOM 2507 N N . MET B 1 148 ? -8.864 -29.626 26.535 1.00 24.45 151 MET B N 1
ATOM 2508 C CA . MET B 1 148 ? -7.761 -29.806 25.603 1.00 23.48 151 MET B CA 1
ATOM 2509 C C . MET B 1 148 ? -7.859 -31.172 24.915 1.00 24.71 151 MET B C 1
ATOM 2510 O O . MET B 1 148 ? -8.503 -32.097 25.417 1.00 20.90 151 MET B O 1
ATOM 2515 N N . PHE 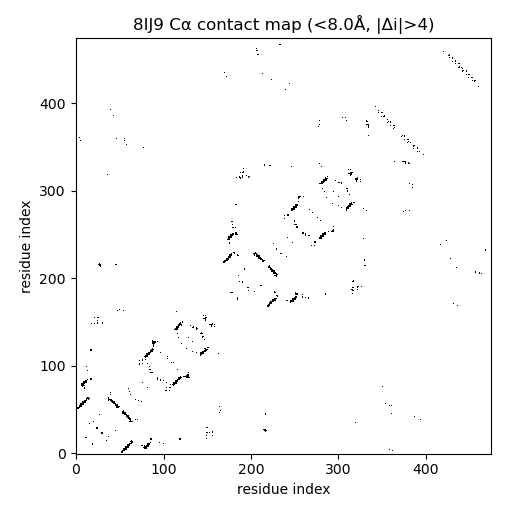B 1 149 ? -7.164 -31.315 23.778 1.00 18.67 152 PHE B N 1
ATOM 2516 C CA . PHE B 1 149 ? -7.256 -32.558 23.026 1.00 23.20 152 PHE B CA 1
ATOM 2517 C C . PHE B 1 149 ? -5.908 -32.948 22.417 1.00 21.73 152 PHE B C 1
ATOM 2518 O O . PHE B 1 149 ? -5.111 -32.093 22.029 1.00 23.09 152 PHE B O 1
ATOM 2526 N N . ILE B 1 150 ? -5.679 -34.257 22.316 1.00 21.00 153 ILE B N 1
ATOM 2527 C CA . ILE B 1 150 ? -4.520 -34.809 21.602 1.00 21.64 153 ILE B CA 1
ATOM 2528 C C . ILE B 1 150 ? -4.852 -36.258 21.256 1.00 21.41 153 ILE B C 1
ATOM 2529 O O . ILE B 1 150 ? -5.649 -36.904 21.943 1.00 21.57 153 ILE B O 1
ATOM 2534 N N . GLU B 1 151 ? -4.274 -36.762 20.167 1.00 19.63 154 GLU B N 1
ATOM 2535 C CA . GLU B 1 151 ? -4.281 -38.195 19.871 1.00 21.88 154 GLU B CA 1
ATOM 2536 C C . GLU B 1 151 ? -2.876 -38.754 20.041 1.00 21.27 154 GLU B C 1
ATOM 2537 O O . GLU B 1 151 ? -1.909 -38.119 19.624 1.00 18.97 154 GLU B O 1
ATOM 2543 N N . THR B 1 152 ? -2.785 -39.963 20.612 1.00 19.62 155 THR B N 1
ATOM 2544 C CA . THR B 1 152 ? -1.522 -40.572 20.989 1.00 22.58 155 THR B CA 1
ATOM 2545 C C . THR B 1 152 ? -1.465 -42.038 20.584 1.00 22.13 155 THR B C 1
ATOM 2546 O O . THR B 1 152 ? -2.485 -42.679 20.299 1.00 18.88 155 THR B O 1
ATOM 2550 N N . SER B 1 153 ? -0.239 -42.569 20.610 1.00 19.62 156 SER B N 1
ATOM 2551 C CA . SER B 1 153 ? 0.000 -44.005 20.604 1.00 18.99 156 SER B CA 1
ATOM 2552 C C . SER B 1 153 ? 1.055 -44.316 21.650 1.00 21.50 156 SER B C 1
ATOM 2553 O O . SER B 1 153 ? 2.238 -44.003 21.451 1.00 19.46 156 SER B O 1
ATOM 2556 N N . ALA B 1 154 ? 0.645 -44.950 22.748 1.00 18.91 157 ALA B N 1
ATOM 2557 C CA . ALA B 1 154 ? 1.646 -45.428 23.693 1.00 21.36 157 ALA B CA 1
ATOM 2558 C C . ALA B 1 154 ? 2.548 -46.489 23.056 1.00 23.18 157 ALA B C 1
ATOM 2559 O O . ALA B 1 154 ? 3.728 -46.599 23.421 1.00 22.72 157 ALA B O 1
ATOM 2561 N N . LYS B 1 155 ? 2.021 -47.267 22.092 1.00 23.31 158 LYS B N 1
ATOM 2562 C CA . LYS B 1 155 ? 2.819 -48.329 21.473 1.00 21.27 158 LYS B CA 1
ATOM 2563 C C . LYS B 1 155 ? 4.006 -47.762 20.703 1.00 21.71 158 LYS B C 1
ATOM 2564 O O . LYS B 1 155 ? 5.133 -48.241 20.859 1.00 23.46 158 LYS B O 1
ATOM 2570 N N . THR B 1 156 ? 3.780 -46.757 19.848 1.00 22.69 159 THR B N 1
ATOM 2571 C CA . THR B 1 156 ? 4.881 -46.172 19.086 1.00 22.39 159 THR B CA 1
ATOM 2572 C C . THR B 1 156 ? 5.498 -44.970 19.782 1.00 25.77 159 THR B C 1
ATOM 2573 O O . THR B 1 156 ? 6.562 -44.504 19.357 1.00 21.90 159 THR B O 1
ATOM 2577 N N . GLY B 1 157 ? 4.856 -44.439 20.824 1.00 22.16 160 GLY B N 1
ATOM 2578 C CA . GLY B 1 157 ? 5.321 -43.207 21.431 1.00 22.24 160 GLY B CA 1
ATOM 2579 C C . GLY B 1 157 ? 4.821 -41.931 20.777 1.00 20.97 160 GLY B C 1
ATOM 2580 O O . GLY B 1 157 ? 5.072 -40.853 21.321 1.00 23.48 160 GLY B O 1
ATOM 2581 N N . TYR B 1 158 ? 4.132 -42.008 19.627 1.00 20.14 161 TYR B N 1
ATOM 2582 C CA . TYR B 1 158 ? 3.693 -40.809 18.910 1.00 21.91 161 TYR B CA 1
ATOM 2583 C C . TYR B 1 158 ? 2.833 -39.927 19.828 1.00 23.84 161 TYR B C 1
ATOM 2584 O O . TYR B 1 158 ? 1.856 -40.397 20.429 1.00 21.59 161 TYR B O 1
ATOM 2593 N N . ASN B 1 159 ? 3.230 -38.661 19.970 1.00 24.60 162 ASN B N 1
ATOM 2594 C CA . ASN B 1 159 ? 2.533 -37.616 20.726 1.00 23.52 162 ASN B CA 1
ATOM 2595 C C . ASN B 1 159 ? 2.521 -37.820 22.247 1.00 23.08 162 ASN B C 1
ATOM 2596 O O . ASN B 1 159 ? 1.947 -36.977 22.961 1.00 23.27 162 ASN B O 1
ATOM 2601 N N . VAL B 1 160 ? 3.208 -38.834 22.788 1.00 20.77 163 VAL B N 1
ATOM 2602 C CA . VAL B 1 160 ? 3.163 -39.037 24.237 1.00 21.03 163 VAL B CA 1
ATOM 2603 C C . VAL B 1 160 ? 3.972 -37.963 24.957 1.00 23.76 163 VAL B C 1
ATOM 2604 O O . VAL B 1 160 ? 3.508 -37.398 25.951 1.00 19.58 163 VAL B O 1
ATOM 2608 N N . LYS B 1 161 ? 5.188 -37.654 24.466 1.00 21.79 164 LYS B N 1
ATOM 2609 C CA . LYS B 1 161 ? 5.945 -36.552 25.054 1.00 21.13 164 LYS B CA 1
ATOM 2610 C C . LYS B 1 161 ? 5.195 -35.242 24.918 1.00 22.56 164 LYS B C 1
ATOM 2611 O O . LYS B 1 161 ? 5.212 -34.418 25.836 1.00 21.38 164 LYS B O 1
ATOM 2617 N N . GLN B 1 162 ? 4.507 -35.045 23.784 1.00 21.33 165 GLN B N 1
ATOM 2618 C CA . GLN B 1 162 ? 3.723 -33.826 23.567 1.00 21.12 165 GLN B CA 1
ATOM 2619 C C . GLN B 1 162 ? 2.522 -33.766 24.511 1.00 22.12 165 GLN B C 1
ATOM 2620 O O . GLN B 1 162 ? 2.149 -32.690 24.996 1.00 22.66 165 GLN B O 1
ATOM 2626 N N . LEU B 1 163 ? 1.919 -34.913 24.802 1.00 21.85 166 LEU B N 1
ATOM 2627 C CA . LEU B 1 163 ? 0.844 -34.948 25.788 1.00 20.10 166 LEU B CA 1
ATOM 2628 C C . LEU B 1 163 ? 1.317 -34.363 27.111 1.00 24.39 166 LEU B C 1
ATOM 2629 O O . LEU B 1 163 ? 0.679 -33.461 27.674 1.00 21.83 166 LEU B O 1
ATOM 2634 N N . PHE B 1 164 ? 2.462 -34.846 27.612 1.00 19.90 167 PHE B N 1
ATOM 2635 C CA . PHE B 1 164 ? 2.902 -34.425 28.932 1.00 22.08 167 PHE B CA 1
ATOM 2636 C C . PHE B 1 164 ? 3.451 -33.012 28.914 1.00 24.05 167 PHE B C 1
ATOM 2637 O O . PHE B 1 164 ? 3.227 -32.264 29.870 1.00 27.23 167 PHE B O 1
ATOM 2645 N N . ARG B 1 165 ? 4.130 -32.615 27.836 1.00 23.90 168 ARG B N 1
ATOM 2646 C CA . ARG B 1 165 ? 4.589 -31.234 27.730 1.00 24.24 168 ARG B CA 1
ATOM 2647 C C . ARG B 1 165 ? 3.403 -30.271 27.693 1.00 25.65 168 ARG B C 1
ATOM 2648 O O . ARG B 1 165 ? 3.425 -29.225 28.339 1.00 26.92 168 ARG B O 1
ATOM 2656 N N . ARG B 1 166 ? 2.361 -30.599 26.934 1.00 24.98 169 ARG B N 1
ATOM 2657 C CA . ARG B 1 166 ? 1.257 -29.651 26.810 1.00 27.93 169 ARG B CA 1
ATOM 2658 C C . ARG B 1 166 ? 0.505 -29.511 28.121 1.00 25.40 169 ARG B C 1
ATOM 2659 O O . ARG B 1 166 ? 0.010 -28.430 28.450 1.00 27.01 169 ARG B O 1
ATOM 2667 N N . VAL B 1 167 ? 0.387 -30.611 28.861 1.00 25.72 170 VAL B N 1
ATOM 2668 C CA . VAL B 1 167 ? -0.251 -30.591 30.166 1.00 24.61 170 VAL B CA 1
ATOM 2669 C C . VAL B 1 167 ? 0.573 -29.773 31.145 1.00 27.26 170 VAL B C 1
ATOM 2670 O O . VAL B 1 167 ? 0.038 -28.946 31.898 1.00 27.66 170 VAL B O 1
ATOM 2674 N N . ALA B 1 168 ? 1.891 -29.966 31.128 1.00 25.64 171 ALA B N 1
ATOM 2675 C CA . ALA B 1 168 ? 2.758 -29.253 32.052 1.00 24.03 171 ALA B CA 1
ATOM 2676 C C . ALA B 1 168 ? 2.798 -27.773 31.731 1.00 27.33 171 ALA B C 1
ATOM 2677 O O . ALA B 1 168 ? 2.801 -26.942 32.641 1.00 29.93 171 ALA B O 1
ATOM 2679 N N . SER B 1 169 ? 2.801 -27.420 30.445 1.00 27.13 172 SER B N 1
ATOM 2680 C CA . SER B 1 169 ? 2.791 -26.013 30.068 1.00 31.33 172 SER B CA 1
ATOM 2681 C C . SER B 1 169 ? 1.459 -25.326 30.379 1.00 32.32 172 SER B C 1
ATOM 2682 O O . SER B 1 169 ? 1.415 -24.095 30.452 1.00 32.52 172 SER B O 1
ATOM 2685 N N . ALA B 1 170 ? 0.379 -26.082 30.563 1.00 31.20 173 ALA B N 1
ATOM 2686 C CA . ALA B 1 170 ? -0.896 -25.465 30.913 1.00 31.55 173 ALA B CA 1
ATOM 2687 C C . ALA B 1 170 ? -0.975 -25.108 32.390 1.00 33.45 173 ALA B C 1
ATOM 2688 O O . ALA B 1 170 ? -1.919 -24.426 32.800 1.00 36.97 173 ALA B O 1
ATOM 2690 N N . LEU B 1 171 ? -0.010 -25.558 33.198 1.00 30.99 174 LEU B N 1
ATOM 2691 C CA . LEU B 1 171 ? 0.008 -25.252 34.614 1.00 35.12 174 LEU B CA 1
ATOM 2692 C C . LEU B 1 171 ? 0.535 -23.837 34.809 1.00 39.71 174 LEU B C 1
ATOM 2693 O O . LEU B 1 171 ? 1.353 -23.370 34.016 1.00 37.83 174 LEU B O 1
ATOM 2698 N N . PRO B 1 172 ? 0.050 -23.117 35.838 1.00 41.90 175 PRO B N 1
ATOM 2699 C CA . PRO B 1 172 ? 0.561 -21.777 36.154 1.00 46.43 175 PRO B CA 1
ATOM 2700 C C . PRO B 1 172 ? 2.085 -21.776 36.376 1.00 50.39 175 PRO B C 1
ATOM 2701 O O . PRO B 1 172 ? 2.797 -20.796 36.097 1.00 51.61 175 PRO B O 1
ATOM 2705 N N . ARG C 2 5 ? -11.055 -18.675 -6.744 1.00 66.28 849 ARG C N 1
ATOM 2706 C CA . ARG C 2 5 ? -10.007 -19.215 -5.878 1.00 67.53 849 ARG C CA 1
ATOM 2707 C C . ARG C 2 5 ? -9.180 -18.114 -5.229 1.00 66.49 849 ARG C C 1
ATOM 2708 O O . ARG C 2 5 ? -8.876 -18.173 -4.035 1.00 60.57 849 ARG C O 1
ATOM 2716 N N . LYS C 2 6 ? -8.786 -17.122 -6.031 1.00 66.57 850 LYS C N 1
ATOM 2717 C CA . LYS C 2 6 ? -8.132 -15.949 -5.462 1.00 65.15 850 LYS C CA 1
ATOM 2718 C C . LYS C 2 6 ? -9.032 -15.282 -4.429 1.00 63.95 850 LYS C C 1
ATOM 2719 O O . LYS C 2 6 ? -8.548 -14.774 -3.409 1.00 60.41 850 LYS C O 1
ATOM 2725 N N . HIS C 2 7 ? -10.351 -15.281 -4.679 1.00 68.30 851 HIS C N 1
ATOM 2726 C CA . HIS C 2 7 ? -11.308 -14.692 -3.740 1.00 66.25 851 HIS C CA 1
ATOM 2727 C C . HIS C 2 7 ? -11.412 -15.499 -2.451 1.00 62.94 851 HIS C C 1
ATOM 2728 O O . HIS C 2 7 ? -11.466 -14.922 -1.359 1.00 61.32 851 HIS C O 1
ATOM 2735 N N . LEU C 2 8 ? -11.462 -16.826 -2.548 1.00 61.85 852 LEU C N 1
ATOM 2736 C CA . LEU C 2 8 ? -11.507 -17.631 -1.334 1.00 60.30 852 LEU C CA 1
ATOM 2737 C C . LEU C 2 8 ? -10.234 -17.452 -0.516 1.00 57.94 852 LEU C C 1
ATOM 2738 O O . LEU C 2 8 ? -10.281 -17.394 0.719 1.00 54.97 852 LEU C O 1
ATOM 2743 N N . GLU C 2 9 ? -9.088 -17.346 -1.196 1.00 56.92 853 GLU C N 1
ATOM 2744 C CA . GLU C 2 9 ? -7.807 -17.156 -0.524 1.00 55.12 853 GLU C CA 1
ATOM 2745 C C . GLU C 2 9 ? -7.769 -15.853 0.286 1.00 52.85 853 GLU C C 1
ATOM 2746 O O . GLU C 2 9 ? -7.253 -15.828 1.414 1.00 46.12 853 GLU C O 1
ATOM 2752 N N . GLU C 2 10 ? -8.284 -14.756 -0.279 1.00 55.89 854 GLU C N 1
ATOM 2753 C CA . GLU C 2 10 ? -8.328 -13.493 0.459 1.00 55.29 854 GLU C CA 1
ATOM 2754 C C . GLU C 2 10 ? -9.194 -13.616 1.703 1.00 46.38 854 GLU C C 1
ATOM 2755 O O . GLU C 2 10 ? -8.875 -13.040 2.750 1.00 48.17 854 GLU C O 1
ATOM 2761 N N . VAL C 2 11 ? -10.285 -14.379 1.610 1.00 47.39 855 VAL C N 1
ATOM 2762 C CA . VAL C 2 11 ? -11.179 -14.567 2.753 1.00 46.71 855 VAL C CA 1
ATOM 2763 C C . VAL C 2 11 ? -10.497 -15.380 3.853 1.00 45.20 855 VAL C C 1
ATOM 2764 O O . VAL C 2 11 ? -10.539 -15.011 5.037 1.00 39.98 855 VAL C O 1
ATOM 2768 N N . LEU C 2 12 ? -9.866 -16.506 3.482 1.00 42.78 856 LEU C N 1
ATOM 2769 C CA . LEU C 2 12 ? -9.181 -17.331 4.478 1.00 41.97 856 LEU C CA 1
ATOM 2770 C C . LEU C 2 12 ? -7.988 -16.605 5.084 1.00 38.41 856 LEU C C 1
ATOM 2771 O O . LEU C 2 12 ? -7.714 -16.749 6.280 1.00 33.14 856 LEU C O 1
ATOM 2776 N N . GLU C 2 13 ? -7.264 -15.825 4.284 1.00 38.54 857 GLU C N 1
ATOM 2777 C CA . GLU C 2 13 ? -6.121 -15.125 4.845 1.00 37.10 857 GLU C CA 1
ATOM 2778 C C . GLU C 2 13 ? -6.557 -14.142 5.925 1.00 35.40 857 GLU C C 1
ATOM 2779 O O . GLU C 2 13 ? -5.960 -14.104 7.003 1.00 34.50 857 GLU C O 1
ATOM 2785 N N . MET C 2 14 ? -7.62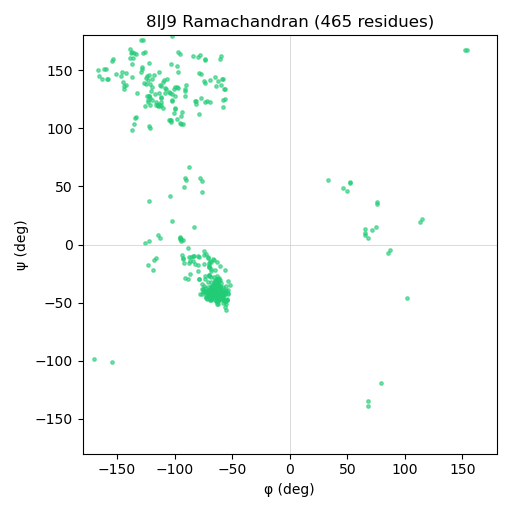3 -13.375 5.684 1.00 35.01 858 MET C N 1
ATOM 2786 C CA . MET C 2 14 ? -8.064 -12.408 6.691 1.00 36.02 858 MET C CA 1
ATOM 2787 C C . MET C 2 14 ? -8.501 -13.088 7.979 1.00 32.18 858 MET C C 1
ATOM 2788 O O . MET C 2 14 ? -8.273 -12.560 9.073 1.00 31.88 858 MET C O 1
ATOM 2793 N N . LYS C 2 15 ? -9.179 -14.235 7.876 1.00 32.45 859 LYS C N 1
ATOM 2794 C CA . LYS C 2 15 ? -9.612 -14.930 9.086 1.00 31.17 859 LYS C CA 1
ATOM 2795 C C . LYS C 2 15 ? -8.420 -15.467 9.862 1.00 31.91 859 LYS C C 1
ATOM 2796 O O . LYS C 2 15 ? -8.367 -15.355 11.095 1.00 29.22 859 LYS C O 1
ATOM 2798 N N . GLN C 2 16 ? -7.418 -15.988 9.157 1.00 27.08 860 GLN C N 1
ATOM 2799 C CA . GLN C 2 16 ? -6.249 -16.482 9.871 1.00 30.97 860 GLN C CA 1
ATOM 2800 C C . GLN C 2 16 ? -5.490 -15.341 10.545 1.00 29.83 860 GLN C C 1
ATOM 2801 O O . GLN C 2 16 ? -5.027 -15.491 11.682 1.00 27.12 860 GLN C O 1
ATOM 2807 N N . GLU C 2 17 ? -5.373 -14.189 9.874 1.00 26.93 861 GLU C N 1
ATOM 2808 C CA . GLU C 2 17 ? -4.660 -13.061 10.464 1.00 26.51 861 GLU C CA 1
ATOM 2809 C C . GLU C 2 17 ? -5.268 -12.651 11.798 1.00 28.21 861 GLU C C 1
ATOM 2810 O O . GLU C 2 17 ? -4.538 -12.345 12.752 1.00 26.84 861 GLU C O 1
ATOM 2816 N N . ALA C 2 18 ? -6.607 -12.636 11.885 1.00 28.09 862 ALA C N 1
ATOM 2817 C CA . ALA C 2 18 ? -7.276 -12.348 13.152 1.00 27.74 862 ALA C CA 1
ATOM 2818 C C . ALA C 2 18 ? -6.884 -13.361 14.219 1.00 26.62 862 ALA C C 1
ATOM 2819 O O . ALA C 2 18 ? -6.671 -13.006 15.384 1.00 25.62 862 ALA C O 1
ATOM 2821 N N . LEU C 2 19 ? -6.774 -14.625 13.826 1.00 26.39 863 LEU C N 1
ATOM 2822 C CA . LEU C 2 19 ? -6.458 -15.691 14.765 1.00 26.20 863 LEU C CA 1
ATOM 2823 C C . LEU C 2 19 ? -5.004 -15.618 15.241 1.00 22.65 863 LEU C C 1
ATOM 2824 O O . LEU C 2 19 ? -4.725 -15.848 16.415 1.00 24.71 863 LEU C O 1
ATOM 2829 N N . LEU C 2 20 ? -4.062 -15.298 14.354 1.00 24.05 864 LEU C N 1
ATOM 2830 C CA . LEU C 2 20 ? -2.663 -15.205 14.772 1.00 23.90 864 LEU C CA 1
ATOM 2831 C C . LEU C 2 20 ? -2.457 -14.076 15.778 1.00 23.39 864 LEU C C 1
ATOM 2832 O O . LEU C 2 20 ? -1.703 -14.219 16.749 1.00 24.60 864 LEU C O 1
ATOM 2837 N N . ALA C 2 21 ? -3.089 -12.936 15.545 1.00 21.91 865 ALA C N 1
ATOM 2838 C CA . ALA C 2 21 ? -2.994 -11.834 16.496 1.00 23.08 865 ALA C CA 1
ATOM 2839 C C . ALA C 2 21 ? -3.611 -12.208 17.849 1.00 25.99 865 ALA C C 1
ATOM 2840 O O . ALA C 2 21 ? -3.088 -11.834 18.907 1.00 24.69 865 ALA C O 1
ATOM 2842 N N . ALA C 2 22 ? -4.736 -12.928 17.833 1.00 23.40 866 ALA C N 1
ATOM 2843 C CA . ALA C 2 22 ? -5.392 -13.335 19.078 1.00 24.20 866 ALA C CA 1
ATOM 2844 C C . ALA C 2 22 ? -4.520 -14.294 19.875 1.00 22.88 866 ALA C C 1
ATOM 2845 O O . ALA C 2 22 ? -4.442 -14.206 21.104 1.00 23.28 866 ALA C O 1
ATOM 2847 N N . ILE C 2 23 ? -3.877 -15.236 19.192 1.00 22.03 867 ILE C N 1
ATOM 2848 C CA . ILE C 2 23 ? -2.958 -16.144 19.863 1.00 22.35 867 ILE C CA 1
ATOM 2849 C C . ILE C 2 23 ? -1.811 -15.372 20.491 1.00 23.50 867 ILE C C 1
ATOM 2850 O O . ILE C 2 23 ? -1.459 -15.591 21.654 1.00 24.40 867 ILE C O 1
ATOM 2855 N N . SER C 2 24 ? -1.204 -14.462 19.723 1.00 23.58 868 SER C N 1
ATOM 2856 C CA . SER C 2 24 ? -0.043 -13.713 20.204 1.00 22.89 868 SER C CA 1
ATOM 2857 C C . SER C 2 24 ? -0.406 -12.801 21.379 1.00 24.97 868 SER C C 1
ATOM 2858 O O . SER C 2 24 ? 0.341 -12.719 22.364 1.00 26.75 868 SER C O 1
ATOM 2861 N N . GLU C 2 25 ? -1.560 -12.123 21.307 1.00 23.40 869 GLU C N 1
ATOM 2862 C CA . GLU C 2 25 ? -1.969 -11.265 22.407 1.00 21.95 869 GLU C CA 1
ATOM 2863 C C . GLU C 2 25 ? -2.372 -12.089 23.624 1.00 23.92 869 GLU C C 1
ATOM 2864 O O . GLU C 2 25 ? -2.064 -11.703 24.755 1.00 26.26 869 GLU C O 1
ATOM 2870 N N . LYS C 2 26 ? -3.067 -13.220 23.423 1.00 22.35 870 LYS C N 1
ATOM 2871 C CA . LYS C 2 26 ? -3.350 -14.095 24.562 1.00 24.06 870 LYS C CA 1
ATOM 2872 C C . LYS C 2 26 ? -2.052 -14.545 25.232 1.00 25.21 870 LYS C C 1
ATOM 2873 O O . LYS C 2 26 ? -1.918 -14.465 26.456 1.00 25.08 870 LYS C O 1
ATOM 2879 N N . ASP C 2 27 ? -1.064 -14.954 24.438 1.00 21.97 871 ASP C N 1
ATOM 2880 C CA . ASP C 2 27 ? 0.218 -15.375 24.999 1.00 24.00 871 ASP C CA 1
ATOM 2881 C C . ASP C 2 27 ? 0.938 -14.223 25.685 1.00 25.04 871 ASP C C 1
ATOM 2882 O O . ASP C 2 27 ? 1.587 -14.425 26.721 1.00 25.55 871 ASP C O 1
ATOM 2887 N N . ALA C 2 28 ? 0.860 -13.016 25.108 1.00 21.56 872 ALA C N 1
ATOM 2888 C CA . ALA C 2 28 ? 1.503 -11.852 25.718 1.00 22.26 872 ALA C CA 1
ATOM 2889 C C . ALA C 2 28 ? 0.892 -11.548 27.072 1.00 26.96 872 ALA C C 1
ATOM 2890 O O . ALA C 2 28 ? 1.596 -11.155 28.006 1.00 25.86 872 ALA C O 1
ATOM 2892 N N . ASN C 2 29 ? -0.426 -11.712 27.189 1.00 25.84 873 ASN C N 1
ATOM 2893 C CA . ASN C 2 29 ? -1.098 -11.459 28.462 1.00 29.35 873 ASN C CA 1
ATOM 2894 C C . ASN C 2 29 ? -0.692 -12.478 29.521 1.00 28.66 873 ASN C C 1
ATOM 2895 O O . ASN C 2 29 ? -0.561 -12.131 30.705 1.00 29.42 873 ASN C O 1
ATOM 2900 N N . ILE C 2 30 ? -0.515 -13.739 29.116 1.00 22.39 874 ILE C N 1
ATOM 2901 C CA . ILE C 2 30 ? 0.006 -14.754 30.029 1.00 28.33 874 ILE C CA 1
ATOM 2902 C C . ILE C 2 30 ? 1.365 -14.334 30.567 1.00 29.92 874 ILE C C 1
ATOM 2903 O O . ILE C 2 30 ? 1.616 -14.385 31.781 1.00 29.88 874 ILE C O 1
ATOM 2908 N N . ALA C 2 31 ? 2.257 -13.904 29.668 1.00 25.54 875 ALA C N 1
ATOM 2909 C CA . ALA C 2 31 ? 3.614 -13.540 30.068 1.00 30.86 875 ALA C CA 1
ATOM 2910 C C . ALA C 2 31 ? 3.605 -12.372 31.042 1.00 33.22 875 ALA C C 1
ATOM 2911 O O . ALA C 2 31 ? 4.416 -12.326 31.972 1.00 30.93 875 ALA C O 1
ATOM 2913 N N . LEU C 2 32 ? 2.702 -11.413 30.837 1.00 30.76 876 LEU C N 1
ATOM 2914 C CA . LEU C 2 32 ? 2.612 -10.275 31.742 1.00 31.97 876 LEU C CA 1
ATOM 2915 C C . LEU C 2 32 ? 2.248 -10.711 33.157 1.00 36.38 876 LEU C C 1
ATOM 2916 O O . LEU C 2 32 ? 2.926 -10.349 34.125 1.00 36.51 876 LEU C O 1
ATOM 2921 N N . LEU C 2 33 ? 1.179 -11.499 33.299 1.00 37.63 877 LEU C N 1
ATOM 2922 C CA . LEU C 2 33 ? 0.737 -11.889 34.637 1.00 42.37 877 LEU C CA 1
ATOM 2923 C C . LEU C 2 33 ? 1.755 -12.771 35.333 1.00 44.73 877 LEU C C 1
ATOM 2924 O O . LEU C 2 33 ? 1.958 -12.649 36.545 1.00 51.21 877 LEU C O 1
ATOM 2929 N N . GLU C 2 34 ? 2.391 -13.670 34.583 1.00 41.88 878 GLU C N 1
ATOM 2930 C CA . GLU C 2 34 ? 3.438 -14.526 35.124 1.00 44.97 878 GLU C CA 1
ATOM 2931 C C . GLU C 2 34 ? 4.569 -13.743 35.769 1.00 47.35 878 GLU C C 1
ATOM 2932 O O . GLU C 2 34 ? 5.322 -14.323 36.556 1.00 48.06 878 GLU C O 1
ATOM 2938 N N . LEU C 2 35 ? 4.749 -12.467 35.417 1.00 43.99 879 LEU C N 1
ATOM 2939 C CA . LEU C 2 35 ? 5.878 -11.735 35.982 1.00 51.04 879 LEU C CA 1
ATOM 2940 C C . LEU C 2 35 ? 5.691 -11.518 37.476 1.00 57.25 879 LEU C C 1
ATOM 2941 O O . LEU C 2 35 ? 6.648 -11.636 38.248 1.00 61.19 879 LEU C O 1
ATOM 2946 N N . SER C 2 36 ? 4.467 -11.231 37.902 1.00 61.19 880 SER C N 1
ATOM 2947 C CA . SER C 2 36 ? 4.145 -10.888 39.282 1.00 71.44 880 SER C CA 1
ATOM 2948 C C . SER C 2 36 ? 3.105 -11.845 39.856 1.00 72.85 880 SER C C 1
ATOM 2949 O O . SER C 2 36 ? 2.237 -11.451 40.640 1.00 76.72 880 SER C O 1
ATOM 2952 N N . SER C 2 37 ? 3.200 -13.126 39.487 1.00 67.57 881 SER C N 1
ATOM 2953 C CA . SER C 2 37 ? 2.210 -14.131 39.870 1.00 69.55 881 SER C CA 1
ATOM 2954 C C . SER C 2 37 ? 2.336 -14.596 41.323 1.00 79.15 881 SER C C 1
ATOM 2955 O O . SER C 2 37 ? 2.239 -15.795 41.610 1.00 77.86 881 SER C O 1
ATOM 2958 N N . SER C 2 38 ? 2.502 -13.651 42.247 1.00 87.87 882 SER C N 1
ATOM 2959 C CA . SER C 2 38 ? 2.733 -13.965 43.659 1.00 88.58 882 SER C CA 1
ATOM 2960 C C . SER C 2 38 ? 1.431 -14.021 44.451 1.00 86.98 882 SER C C 1
ATOM 2961 O O . SER C 2 38 ? 1.315 -13.413 45.516 1.00 83.10 882 SER C O 1
ATOM 2964 N N . LYS C 2 39 ? 0.445 -14.764 43.947 1.00 74.75 883 LYS C N 1
ATOM 2965 C CA . LYS C 2 39 ? -0.864 -14.809 44.591 1.00 69.13 883 LYS C CA 1
ATOM 2966 C C . LYS C 2 39 ? -1.669 -15.962 44.020 1.00 64.47 883 LYS C C 1
ATOM 2967 O O . LYS C 2 39 ? -1.504 -16.332 42.853 1.00 66.95 883 LYS C O 1
ATOM 2969 N N . LYS C 2 40 ? -2.556 -16.508 44.858 1.00 61.01 884 LYS C N 1
ATOM 2970 C CA . LYS C 2 40 ? -3.459 -17.565 44.412 1.00 60.74 884 LYS C CA 1
ATOM 2971 C C . LYS C 2 40 ? -4.384 -17.078 43.302 1.00 58.23 884 LYS C C 1
ATOM 2972 O O . LYS C 2 40 ? -4.653 -17.812 42.346 1.00 55.27 884 LYS C O 1
ATOM 2974 N N . LYS C 2 41 ? -4.881 -15.839 43.411 1.00 58.45 885 LYS C N 1
ATOM 2975 C CA . LYS C 2 41 ? -5.807 -15.313 42.410 1.00 55.76 885 LYS C CA 1
ATOM 2976 C C . LYS C 2 41 ? -5.137 -15.159 41.054 1.00 55.51 885 LYS C C 1
ATOM 2977 O O . LYS C 2 41 ? -5.786 -15.347 40.018 1.00 56.18 885 LYS C O 1
ATOM 2983 N N . THR C 2 42 ? -3.842 -14.830 41.038 1.00 57.85 886 THR C N 1
ATOM 2984 C CA . THR C 2 42 ? -3.153 -14.575 39.773 1.00 54.84 886 THR C CA 1
ATOM 2985 C C . THR C 2 42 ? -2.921 -15.871 39.003 1.00 51.53 886 THR C C 1
ATOM 2986 O O . THR C 2 42 ? -3.085 -15.912 37.778 1.00 47.12 886 THR C O 1
ATOM 2990 N N . GLN C 2 43 ? -2.501 -16.933 39.693 1.00 52.70 887 GLN C N 1
ATOM 2991 C CA . GLN C 2 43 ? -2.295 -18.194 38.990 1.00 52.67 887 GLN C CA 1
ATOM 2992 C C . GLN C 2 43 ? -3.604 -18.741 38.439 1.00 47.30 887 GLN C C 1
ATOM 2993 O O . GLN C 2 43 ? -3.603 -19.365 37.374 1.00 43.69 887 GLN C O 1
ATOM 2999 N N . GLU C 2 44 ? -4.729 -18.469 39.117 1.00 46.13 888 GLU C N 1
ATOM 3000 C CA . GLU C 2 44 ? -6.031 -18.869 38.593 1.00 44.35 888 GLU C CA 1
ATOM 3001 C C . GLU C 2 44 ? -6.360 -18.130 37.300 1.00 40.79 888 GLU C C 1
ATOM 3002 O O . GLU C 2 44 ? -6.915 -18.725 36.370 1.00 41.79 888 GLU C O 1
ATOM 3008 N N . GLU C 2 45 ? -6.058 -16.831 37.217 1.00 43.03 889 GLU C N 1
ATOM 3009 C CA . GLU C 2 45 ? -6.237 -16.152 35.934 1.00 41.00 889 GLU C CA 1
ATOM 3010 C C . GLU C 2 45 ? -5.269 -16.696 34.885 1.00 38.81 889 GLU C C 1
ATOM 3011 O O . GLU C 2 45 ? -5.649 -16.873 33.721 1.00 35.67 889 GLU C O 1
ATOM 3017 N N . VAL C 2 46 ? -4.011 -16.952 35.276 1.00 37.27 890 VAL C N 1
ATOM 3018 C CA . VAL C 2 46 ? -3.031 -17.514 34.347 1.00 38.55 890 VAL C CA 1
ATOM 3019 C C . VAL C 2 46 ? -3.515 -18.850 33.797 1.00 36.71 890 VAL C C 1
ATOM 3020 O O . VAL C 2 46 ? -3.446 -19.100 32.586 1.00 32.59 890 VAL C O 1
ATOM 3024 N N . ALA C 2 47 ? -4.022 -19.725 34.679 1.00 35.41 891 ALA C N 1
ATOM 3025 C CA . ALA C 2 47 ? -4.522 -21.022 34.226 1.00 35.81 891 ALA C CA 1
ATOM 3026 C C . ALA C 2 47 ? -5.641 -20.852 33.207 1.00 33.82 891 ALA C C 1
ATOM 3027 O O . ALA C 2 47 ? -5.664 -21.551 32.184 1.00 32.59 891 ALA C O 1
ATOM 3029 N N . ALA C 2 48 ? -6.552 -19.896 33.451 1.00 31.38 892 ALA C N 1
ATOM 3030 C CA . ALA C 2 48 ? -7.657 -19.663 32.527 1.00 35.29 892 ALA C CA 1
ATOM 3031 C C . ALA C 2 48 ? -7.166 -19.135 31.182 1.00 34.36 892 ALA C C 1
ATOM 3032 O O . ALA C 2 48 ? -7.556 -19.652 30.129 1.00 32.22 892 ALA C O 1
ATOM 3034 N N . LEU C 2 49 ? -6.263 -18.152 31.194 1.00 34.00 893 LEU C N 1
ATOM 3035 C CA . LEU C 2 49 ? -5.717 -17.643 29.939 1.00 30.87 893 LEU C CA 1
ATOM 3036 C C . LEU C 2 49 ? -4.981 -18.738 29.171 1.00 32.18 893 LEU C C 1
ATOM 3037 O O . LEU C 2 49 ? -5.032 -18.778 27.934 1.00 26.97 893 LEU C O 1
ATOM 3042 N N . LYS C 2 50 ? -4.293 -19.640 29.885 1.00 31.55 894 LYS C N 1
ATOM 3043 C CA . LYS C 2 50 ? -3.636 -20.754 29.204 1.00 31.29 894 LYS C CA 1
ATOM 3044 C C . LYS C 2 50 ? -4.656 -21.683 28.553 1.00 33.46 894 LYS C C 1
ATOM 3045 O O . LYS C 2 50 ? -4.407 -22.200 27.456 1.00 33.83 894 LYS C O 1
ATOM 3051 N N . ARG C 2 51 ? -5.788 -21.949 29.227 1.00 30.57 895 ARG C N 1
ATOM 3052 C CA A ARG C 2 51 ? -6.840 -22.717 28.574 0.44 31.45 895 ARG C CA 1
ATOM 3053 C CA B ARG C 2 51 ? -6.865 -22.701 28.589 0.56 32.64 895 ARG C CA 1
ATOM 3054 C C . ARG C 2 51 ? -7.307 -22.006 27.302 1.00 33.54 895 ARG C C 1
ATOM 3055 O O . ARG C 2 51 ? -7.468 -22.644 26.254 1.00 32.23 895 ARG C O 1
ATOM 3070 N N . GLU C 2 52 ? -7.514 -20.686 27.383 1.00 30.66 896 GLU C N 1
ATOM 3071 C CA . GLU C 2 52 ? -7.966 -19.929 26.216 1.00 31.66 896 GLU C CA 1
ATOM 3072 C C . GLU C 2 52 ? -6.923 -19.956 25.099 1.00 30.83 896 GLU C C 1
ATOM 3073 O O . GLU C 2 52 ? -7.271 -20.047 23.913 1.00 29.28 896 GLU C O 1
ATOM 3079 N N . LYS C 2 53 ? -5.641 -19.895 25.457 1.00 28.77 897 LYS C N 1
ATOM 3080 C CA . LYS C 2 53 ? -4.587 -19.966 24.451 1.00 28.46 897 LYS C CA 1
ATOM 3081 C C . LYS C 2 53 ? -4.606 -21.307 23.722 1.00 31.11 897 LYS C C 1
ATOM 3082 O O . LYS C 2 53 ? -4.576 -21.360 22.485 1.00 28.46 897 LYS C O 1
ATOM 3088 N N . ASP C 2 54 ? -4.649 -22.407 24.474 1.00 31.95 898 ASP C N 1
ATOM 3089 C CA . ASP C 2 54 ? -4.756 -23.714 23.838 1.00 30.67 898 ASP C CA 1
ATOM 3090 C C . ASP C 2 54 ? -5.979 -23.790 22.923 1.00 30.59 898 ASP C C 1
ATOM 3091 O O . ASP C 2 54 ? -5.905 -24.341 21.821 1.00 30.49 898 ASP C O 1
ATOM 3096 N N . ARG C 2 55 ? -7.105 -23.225 23.351 1.00 30.59 899 ARG C N 1
ATOM 3097 C CA . ARG C 2 55 ? -8.299 -23.259 22.509 1.00 28.78 899 ARG C CA 1
ATOM 3098 C C . ARG C 2 55 ? -8.063 -22.527 21.191 1.00 29.40 899 ARG C C 1
ATOM 3099 O O . ARG C 2 55 ? -8.415 -23.032 20.122 1.00 30.92 899 ARG C O 1
ATOM 3101 N N . LEU C 2 56 ? -7.415 -21.368 21.246 1.00 30.39 900 LEU C N 1
ATOM 3102 C CA . LEU C 2 56 ? -7.100 -20.604 20.041 1.00 29.40 900 LEU C CA 1
ATOM 3103 C C . LEU C 2 56 ? -6.081 -21.330 19.161 1.00 31.94 900 LEU C C 1
ATOM 3104 O O . LEU C 2 56 ? -6.192 -21.321 17.932 1.00 29.21 900 LEU C O 1
ATOM 3109 N N . VAL C 2 57 ? -5.073 -21.954 19.766 1.00 30.50 901 VAL C N 1
ATOM 3110 C CA . VAL C 2 57 ? -4.094 -22.673 18.962 1.00 28.63 901 VAL C CA 1
ATOM 3111 C C . VAL C 2 57 ? -4.757 -23.855 18.272 1.00 29.28 901 VAL C C 1
ATOM 3112 O O . VAL C 2 57 ? -4.444 -24.184 17.119 1.00 30.49 901 VAL C O 1
ATOM 3116 N N . GLN C 2 58 ? -5.691 -24.506 18.965 1.00 29.13 902 GLN C N 1
ATOM 3117 C CA . GLN C 2 58 ? -6.405 -25.627 18.378 1.00 29.88 902 GLN C CA 1
ATOM 3118 C C . GLN C 2 58 ? -7.280 -25.183 17.212 1.00 30.86 902 GLN C C 1
ATOM 3119 O O . GLN C 2 58 ? -7.329 -25.864 16.185 1.00 33.49 902 GLN C O 1
ATOM 3125 N N . GLN C 2 59 ? -7.972 -24.042 17.350 1.00 31.43 903 GLN C N 1
ATOM 3126 C CA . GLN C 2 59 ? -8.736 -23.472 16.237 1.00 31.82 903 GLN C CA 1
ATOM 3127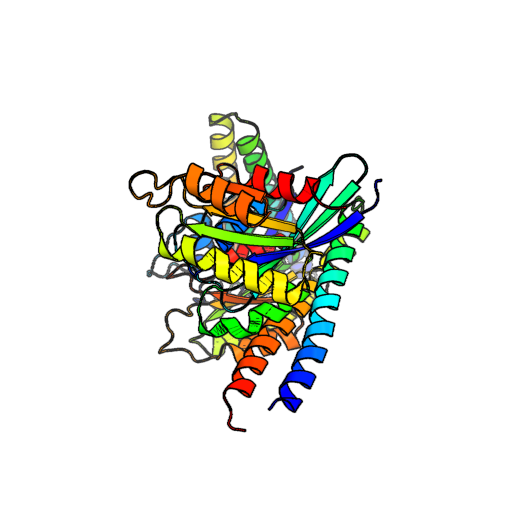 C C . GLN C 2 59 ? -7.849 -23.213 15.023 1.00 27.96 903 GLN C C 1
ATOM 3128 O O . GLN C 2 59 ? -8.242 -23.476 13.882 1.00 25.61 903 GLN C O 1
ATOM 3134 N N . LEU C 2 60 ? -6.658 -22.660 15.253 1.00 27.85 904 LEU C N 1
ATOM 3135 C CA . LEU C 2 60 ? -5.744 -22.393 14.148 1.00 27.69 904 LEU C CA 1
ATOM 3136 C C . LEU C 2 60 ? -5.383 -23.682 13.426 1.00 27.53 904 LEU C C 1
ATOM 3137 O O . LEU C 2 60 ? -5.387 -23.735 12.193 1.00 26.82 904 LEU C O 1
ATOM 3142 N N . LYS C 2 61 ? -5.081 -24.740 14.175 1.00 27.70 905 LYS C N 1
ATOM 3143 C CA . LYS C 2 61 ? -4.738 -25.997 13.524 1.00 30.95 905 LYS C CA 1
ATOM 3144 C C . LYS C 2 61 ? -5.903 -26.478 12.664 1.00 29.68 905 LYS C C 1
ATOM 3145 O O . LYS C 2 61 ? -5.715 -26.929 11.528 1.00 30.35 905 LYS C O 1
ATOM 3151 N N . GLN C 2 62 ? -7.120 -26.344 13.172 1.00 29.74 906 GLN C N 1
ATOM 3152 C CA . GLN C 2 62 ? -8.274 -26.852 12.441 1.00 35.08 906 GLN C CA 1
ATOM 3153 C C . GLN C 2 62 ? -8.604 -25.967 11.250 1.00 30.65 906 GLN C C 1
ATOM 3154 O O . GLN C 2 62 ? -9.002 -26.464 10.188 1.00 34.98 906 GLN C O 1
ATOM 3160 N N . GLN C 2 63 ? -8.453 -24.659 11.420 1.00 30.23 907 GLN C N 1
ATOM 3161 C CA . GLN C 2 63 ? -8.593 -23.743 10.296 1.00 32.92 907 GLN C CA 1
ATOM 3162 C C . GLN C 2 63 ? -7.565 -24.045 9.218 1.00 30.88 907 GLN C C 1
ATOM 3163 O O . GLN C 2 63 ? -7.878 -23.996 8.020 1.00 31.04 907 GLN C O 1
ATOM 3169 N N . THR C 2 64 ? -6.361 -24.444 9.631 1.00 30.71 908 THR C N 1
ATOM 3170 C CA . THR C 2 64 ? -5.314 -24.780 8.672 1.00 30.87 908 THR C CA 1
ATOM 3171 C C . THR C 2 64 ? -5.708 -26.014 7.865 1.00 33.50 908 THR C C 1
ATOM 3172 O O . THR C 2 64 ? -5.612 -26.011 6.634 1.00 32.16 908 THR C O 1
ATOM 3176 N N . GLN C 2 65 ? -6.219 -27.051 8.534 1.00 30.52 909 GLN C N 1
ATOM 3177 C CA . GLN C 2 65 ? -6.660 -28.245 7.812 1.00 35.44 909 GLN C CA 1
ATOM 3178 C C . GLN C 2 65 ? -7.808 -27.929 6.859 1.00 34.97 909 GLN C C 1
ATOM 3179 O O . GLN C 2 65 ? -7.824 -28.401 5.716 1.00 35.71 909 GLN C O 1
ATOM 3185 N N . ASN C 2 66 ? -8.759 -27.100 7.303 1.00 35.35 910 ASN C N 1
ATOM 3186 C CA . ASN C 2 66 ? -9.834 -26.654 6.422 1.00 36.88 910 ASN C CA 1
ATOM 3187 C C . ASN C 2 66 ? -9.284 -25.871 5.239 1.00 36.87 910 ASN C C 1
ATOM 3188 O O . ASN C 2 66 ? -9.743 -26.039 4.101 1.00 35.01 910 ASN C O 1
ATOM 3193 N N . ARG C 2 67 ? -8.299 -25.012 5.495 1.00 31.26 911 ARG C N 1
ATOM 3194 C CA . ARG C 2 67 ? -7.719 -24.213 4.428 1.00 34.80 911 ARG C CA 1
ATOM 3195 C C . ARG C 2 67 ? -7.117 -25.093 3.345 1.00 39.28 911 ARG C C 1
ATOM 3196 O O . ARG C 2 67 ? -7.298 -24.834 2.148 1.00 41.13 911 ARG C O 1
ATOM 3204 N N . MET C 2 68 ? -6.405 -26.144 3.743 1.00 37.04 912 MET C N 1
ATOM 3205 C CA . MET C 2 68 ? -5.809 -27.027 2.756 1.00 39.19 912 MET C CA 1
ATOM 3206 C C . MET C 2 68 ? -6.840 -27.910 2.080 1.00 41.41 912 MET C C 1
ATOM 3207 O O . MET C 2 68 ? -6.634 -28.331 0.937 1.00 44.44 912 MET C O 1
ATOM 3212 N N . LYS C 2 69 ? -7.948 -28.204 2.761 1.00 40.52 913 LYS C N 1
ATOM 3213 C CA . LYS C 2 69 ? -8.991 -28.976 2.110 1.00 41.18 913 LYS C CA 1
ATOM 3214 C C . LYS C 2 69 ? -9.682 -28.130 1.057 1.00 45.40 913 LYS C C 1
ATOM 3215 O O . LYS C 2 69 ? -9.969 -28.620 -0.040 1.00 49.45 913 LYS C O 1
ATOM 3221 N N . LEU C 2 70 ? -9.857 -26.830 1.319 1.00 42.26 914 LEU C N 1
ATOM 3222 C CA . LEU C 2 70 ? -10.596 -26.012 0.367 1.00 49.30 914 LEU C CA 1
ATOM 3223 C C . LEU C 2 70 ? -9.712 -25.558 -0.776 1.00 54.84 914 LEU C C 1
ATOM 3224 O O . LEU C 2 70 ? -10.226 -25.185 -1.838 1.00 55.66 914 LEU C O 1
ATOM 3229 N N . MET C 2 71 ? -8.399 -25.653 -0.602 1.00 51.05 915 MET C N 1
ATOM 3230 C CA . MET C 2 71 ? -7.478 -25.336 -1.677 1.00 57.83 915 MET C CA 1
ATOM 3231 C C . MET C 2 71 ? -7.376 -26.492 -2.659 1.00 61.19 915 MET C C 1
ATOM 3232 O O . MET C 2 71 ? -7.025 -26.279 -3.824 1.00 66.83 915 MET C O 1
ATOM 3237 N N . ALA C 2 72 ? -7.702 -27.703 -2.208 1.00 58.11 916 ALA C N 1
ATOM 3238 C CA . ALA C 2 72 ? -7.618 -28.907 -3.012 1.00 64.13 916 ALA C CA 1
ATOM 3239 C C . ALA C 2 72 ? -8.850 -29.110 -3.887 1.00 73.94 916 ALA C C 1
ATOM 3240 O O . ALA C 2 72 ? -9.042 -30.214 -4.415 1.00 83.11 916 ALA C O 1
ATOM 3242 N N . ASP C 2 73 ? -9.680 -28.080 -4.064 1.00 75.42 917 ASP C N 1
ATOM 3243 C CA . ASP C 2 73 ? -10.819 -28.141 -4.967 1.00 78.49 917 ASP C CA 1
ATOM 3244 C C . ASP C 2 73 ? -10.492 -27.404 -6.268 1.00 80.98 917 ASP C C 1
ATOM 3245 O O . ASP C 2 73 ? -9.405 -26.836 -6.439 1.00 78.15 917 ASP C O 1
ATOM 3250 N N . ASN C 2 74 ? -11.465 -27.399 -7.182 1.00 84.69 918 ASN C N 1
ATOM 3251 C CA . ASN C 2 74 ? -11.276 -26.968 -8.564 1.00 84.99 918 ASN C CA 1
ATOM 3252 C C . ASN C 2 74 ? -11.885 -25.585 -8.773 1.00 88.70 918 ASN C C 1
ATOM 3253 O O . ASN C 2 74 ? -13.043 -25.347 -8.403 1.00 88.61 918 ASN C O 1
ATOM 3255 N N . TYR C 2 75 ? -11.106 -24.684 -9.378 1.00 80.35 919 TYR C N 1
ATOM 3256 C CA . TYR C 2 75 ? -11.555 -23.328 -9.712 1.00 79.02 919 TYR C CA 1
ATOM 3257 C C . TYR C 2 75 ? -11.063 -22.912 -11.116 1.00 75.69 919 TYR C C 1
ATOM 3258 O O . TYR C 2 75 ? -11.604 -21.999 -11.759 1.00 69.83 919 TYR C O 1
ATOM 3267 N N . PRO D 2 2 ? -26.576 -45.054 57.240 1.00 66.59 846 PRO D N 1
ATOM 3268 C CA . PRO D 2 2 ? -27.341 -43.802 57.134 1.00 67.96 846 PRO D CA 1
ATOM 3269 C C . PRO D 2 2 ? -26.496 -42.585 57.521 1.00 62.10 846 PRO D C 1
ATOM 3270 O O . PRO D 2 2 ? -25.499 -42.288 56.838 1.00 57.27 846 PRO D O 1
ATOM 3274 N N . GLY D 2 3 ? -26.894 -41.879 58.586 1.00 58.21 847 GLY D N 1
ATOM 3275 C CA . GLY D 2 3 ? -26.014 -40.875 59.164 1.00 51.17 847 GLY D CA 1
ATOM 3276 C C . GLY D 2 3 ? -24.748 -41.487 59.735 1.00 49.37 847 GLY D C 1
ATOM 3277 O O . GLY D 2 3 ? -23.675 -40.872 59.692 1.00 46.64 847 GLY D O 1
ATOM 3278 N N . SER D 2 4 ? -24.849 -42.713 60.250 1.00 48.27 848 SER D N 1
ATOM 3279 C CA . SER D 2 4 ? -23.695 -43.385 60.837 1.00 46.54 848 SER D CA 1
ATOM 3280 C C . SER D 2 4 ? -22.685 -43.778 59.769 1.00 45.35 848 SER D C 1
ATOM 3281 O O . SER D 2 4 ? -21.480 -43.576 59.950 1.00 43.85 848 SER D O 1
ATOM 3284 N N . ARG D 2 5 ? -23.162 -44.307 58.632 1.00 50.21 849 ARG D N 1
ATOM 3285 C CA . ARG D 2 5 ? -22.270 -44.714 57.543 1.00 52.49 849 ARG D CA 1
ATOM 3286 C C . ARG D 2 5 ? -21.605 -43.511 56.884 1.00 42.99 849 ARG D C 1
ATOM 3287 O O . ARG D 2 5 ? -20.417 -43.560 56.553 1.00 41.58 849 ARG D O 1
ATOM 3295 N N . LYS D 2 6 ? -22.359 -42.431 56.675 1.00 43.74 850 LYS D N 1
ATOM 3296 C CA . LYS D 2 6 ? -21.778 -41.177 56.195 1.00 44.07 850 LYS D CA 1
ATOM 3297 C C . LYS D 2 6 ? -20.641 -40.696 57.092 1.00 40.98 850 LYS D C 1
ATOM 3298 O O . LYS D 2 6 ? -19.633 -40.173 56.608 1.00 36.62 850 LYS D O 1
ATOM 3304 N N . HIS D 2 7 ? -20.793 -40.850 58.408 1.00 39.53 851 HIS D N 1
ATOM 3305 C CA . HIS D 2 7 ? -19.746 -40.408 59.316 1.00 35.89 851 HIS D CA 1
ATOM 3306 C C . HIS D 2 7 ? -18.532 -41.312 59.197 1.00 34.34 851 HIS D C 1
ATOM 3307 O O . HIS D 2 7 ? -17.393 -40.833 59.192 1.00 34.31 851 HIS D O 1
ATOM 3314 N N . LEU D 2 8 ? -18.759 -42.625 59.103 1.00 34.83 852 LEU D N 1
ATOM 3315 C CA . LEU D 2 8 ? -17.650 -43.546 58.889 1.00 34.24 852 LEU D CA 1
ATOM 3316 C C . LEU D 2 8 ? -16.977 -43.271 57.552 1.00 32.57 852 LEU D C 1
ATOM 3317 O O . LEU D 2 8 ? -15.743 -43.238 57.461 1.00 30.34 852 LEU D O 1
ATOM 3322 N N . GLU D 2 9 ? -17.771 -42.975 56.519 1.00 35.03 853 GLU D N 1
ATOM 3323 C CA . GLU D 2 9 ? -17.198 -42.652 55.219 1.00 33.84 853 GLU D CA 1
ATOM 3324 C C . GLU D 2 9 ? -16.287 -41.424 55.296 1.00 33.90 853 GLU D C 1
ATOM 3325 O O . GLU D 2 9 ? -15.174 -41.441 54.751 1.00 27.86 853 GLU D O 1
ATOM 3331 N N . GLU D 2 10 ? -16.723 -40.358 55.985 1.00 32.03 854 GLU D N 1
ATOM 3332 C CA . GLU D 2 10 ? -15.875 -39.168 56.097 1.00 31.78 854 GLU D CA 1
ATOM 3333 C C . GLU D 2 10 ? -14.588 -39.455 56.860 1.00 30.26 854 GLU D C 1
ATOM 3334 O O . GLU D 2 10 ? -13.541 -38.868 56.551 1.00 27.69 854 GLU D O 1
ATOM 3340 N N . VAL D 2 11 ? -14.641 -40.328 57.877 1.00 28.82 855 VAL D N 1
ATOM 3341 C CA . VAL D 2 11 ? -13.417 -40.647 58.615 1.00 29.94 855 VAL D CA 1
ATOM 3342 C C . VAL D 2 11 ? -12.435 -41.412 57.722 1.00 26.15 855 VAL D C 1
ATOM 3343 O O . VAL D 2 11 ? -11.247 -41.110 57.703 1.00 27.80 855 VAL D O 1
ATOM 3347 N N . LEU D 2 12 ? -12.918 -42.404 56.968 1.00 26.10 856 LEU D N 1
ATOM 3348 C CA . LEU D 2 12 ? -12.067 -43.151 56.052 1.00 26.44 856 LEU D CA 1
ATOM 3349 C C . LEU D 2 12 ? -11.501 -42.243 54.967 1.00 29.52 856 LEU D C 1
ATOM 3350 O O . LEU D 2 12 ? -10.323 -42.362 54.606 1.00 29.03 856 LEU D O 1
ATOM 3355 N N . GLU D 2 13 ? -12.321 -41.312 54.450 1.00 27.94 857 GLU D N 1
ATOM 3356 C CA . GLU D 2 13 ? -11.842 -40.353 53.448 1.00 28.25 857 GLU D CA 1
ATOM 3357 C C . GLU D 2 13 ? -10.755 -39.435 54.015 1.00 26.90 857 GLU D C 1
ATOM 3358 O O . GLU D 2 13 ? -9.747 -39.169 53.347 1.00 26.30 857 GLU D O 1
ATOM 3364 N N . MET D 2 14 ? -10.946 -38.923 55.241 1.00 25.87 858 MET D N 1
ATOM 3365 C CA . MET D 2 14 ? -9.917 -38.081 55.846 1.00 25.75 858 MET D CA 1
ATOM 3366 C C . MET D 2 14 ? -8.618 -38.860 56.087 1.00 28.16 858 MET D C 1
ATOM 3367 O O . MET D 2 14 ? -7.521 -38.333 55.873 1.00 25.92 858 MET D O 1
ATOM 3372 N N . LYS D 2 15 ? -8.716 -40.115 56.521 1.00 25.73 859 LYS D N 1
ATOM 3373 C CA . LYS D 2 15 ? -7.508 -40.902 56.696 1.00 27.98 859 LYS D CA 1
ATOM 3374 C C . LYS D 2 15 ? -6.827 -41.118 55.357 1.00 26.88 859 LYS D C 1
ATOM 3375 O O . LYS D 2 15 ? -5.594 -41.070 55.262 1.00 26.75 859 LYS D O 1
ATOM 3381 N N . GLN D 2 16 ? -7.618 -41.307 54.299 1.00 25.97 860 GLN D N 1
ATOM 3382 C CA . GLN D 2 16 ? -7.024 -41.490 52.984 1.00 27.26 860 GLN D CA 1
ATOM 3383 C C . GLN D 2 16 ? -6.381 -40.203 52.485 1.00 27.72 860 GLN D C 1
ATOM 3384 O O . GLN D 2 16 ? -5.286 -40.240 51.906 1.00 24.49 860 GLN D O 1
ATOM 3390 N N . GLU D 2 17 ? -7.051 -39.059 52.692 1.00 25.83 861 GLU D N 1
ATOM 3391 C CA . GLU D 2 17 ? -6.489 -37.777 52.272 1.00 25.94 861 GLU D CA 1
ATOM 3392 C C . GLU D 2 17 ? -5.154 -37.513 52.965 1.00 26.48 861 GLU D C 1
ATOM 3393 O O . GLU D 2 17 ? -4.210 -37.018 52.341 1.00 22.64 861 GLU D O 1
ATOM 3399 N N . ALA D 2 18 ? -5.065 -37.832 54.261 1.00 24.28 862 ALA D N 1
ATOM 3400 C CA . ALA D 2 18 ? -3.797 -37.714 54.963 1.00 27.73 862 ALA D CA 1
ATOM 3401 C C . ALA D 2 18 ? -2.725 -38.557 54.282 1.00 25.53 862 ALA D C 1
ATOM 3402 O O . ALA D 2 18 ? -1.574 -38.128 54.164 1.00 24.18 862 ALA D O 1
ATOM 3404 N N . LEU D 2 19 ? -3.093 -39.741 53.797 1.00 24.13 863 LEU D N 1
ATOM 3405 C CA . LEU D 2 19 ? -2.121 -40.615 53.144 1.00 24.46 863 LEU D CA 1
ATOM 3406 C C . LEU D 2 19 ? -1.692 -40.070 51.785 1.00 26.78 863 LEU D C 1
ATOM 3407 O O . LEU D 2 19 ? -0.516 -40.173 51.418 1.00 26.70 863 LEU D O 1
ATOM 3412 N N . LEU D 2 20 ? -2.629 -39.506 51.009 1.00 25.28 864 LEU D N 1
ATOM 3413 C CA . LEU D 2 20 ? -2.255 -38.944 49.715 1.00 22.35 864 LEU D CA 1
ATOM 3414 C C . LEU D 2 20 ? -1.294 -37.781 49.909 1.00 24.52 864 LEU D C 1
ATOM 3415 O O . LEU D 2 20 ? -0.338 -37.615 49.147 1.00 22.78 864 LEU D O 1
ATOM 3420 N N . ALA D 2 21 ? -1.555 -36.950 50.916 1.00 24.37 865 ALA D N 1
ATOM 3421 C CA . ALA D 2 21 ? -0.668 -35.836 51.209 1.00 25.35 865 ALA D CA 1
ATOM 3422 C C . ALA D 2 21 ? 0.710 -36.330 51.635 1.00 25.90 865 ALA D C 1
ATOM 3423 O O . ALA D 2 21 ? 1.735 -35.762 51.232 1.00 26.68 865 ALA D O 1
ATOM 3425 N N . ALA D 2 22 ? 0.758 -37.388 52.448 1.00 26.08 866 ALA D N 1
ATOM 3426 C CA . ALA D 2 22 ? 2.045 -37.922 52.890 1.00 24.52 866 ALA D CA 1
ATOM 3427 C C . ALA D 2 22 ? 2.860 -38.469 51.718 1.00 26.12 866 ALA D C 1
ATOM 3428 O O . ALA D 2 22 ? 4.068 -38.223 51.636 1.00 27.64 866 ALA D O 1
ATOM 3430 N N . ILE D 2 23 ? 2.213 -39.208 50.799 1.00 26.56 867 ILE D N 1
ATOM 3431 C CA . ILE D 2 23 ? 2.884 -39.714 49.595 1.00 24.18 867 ILE D CA 1
ATOM 3432 C C . ILE D 2 23 ? 3.389 -38.560 48.744 1.00 26.37 867 ILE D C 1
ATOM 3433 O O . ILE D 2 23 ? 4.514 -38.585 48.225 1.00 23.82 867 ILE D O 1
ATOM 3438 N N . SER D 2 24 ? 2.534 -37.556 48.539 1.00 22.08 868 SER D N 1
ATOM 3439 C CA . SER D 2 24 ? 2.921 -36.406 47.734 1.00 24.41 868 SER D CA 1
ATOM 3440 C C . SER D 2 24 ? 4.097 -35.660 48.369 1.00 28.63 868 SER D C 1
ATOM 3441 O O . SER D 2 24 ? 5.018 -35.231 47.665 1.00 22.56 868 SER D O 1
ATOM 3444 N N . GLU D 2 25 ? 4.084 -35.504 49.701 1.00 25.59 869 GLU D N 1
ATOM 3445 C CA . GLU D 2 25 ? 5.155 -34.775 50.368 1.00 28.89 869 GLU D CA 1
ATOM 3446 C C . GLU D 2 25 ? 6.471 -35.549 50.309 1.00 25.29 869 GLU D C 1
ATOM 3447 O O . GLU D 2 25 ? 7.513 -34.983 49.973 1.00 23.72 869 GLU D O 1
ATOM 3453 N N . LYS D 2 26 ? 6.426 -36.854 50.573 1.00 25.90 870 LYS D N 1
ATOM 3454 C CA . LYS D 2 26 ? 7.623 -37.683 50.458 1.00 26.24 870 LYS D CA 1
ATOM 3455 C C . LYS D 2 26 ? 8.186 -37.636 49.038 1.00 27.08 870 LYS D C 1
ATOM 3456 O O . LYS D 2 26 ? 9.399 -37.481 48.845 1.00 29.44 870 LYS D O 1
ATOM 3462 N N . ASP D 2 27 ? 7.312 -37.732 48.027 1.00 24.41 871 ASP D N 1
ATOM 3463 C CA . ASP D 2 27 ? 7.782 -37.670 46.650 1.00 25.58 871 ASP D CA 1
ATOM 3464 C C . ASP D 2 27 ? 8.424 -36.323 46.328 1.00 25.25 871 ASP D C 1
ATOM 3465 O O . ASP D 2 27 ? 9.415 -36.265 45.588 1.00 24.34 871 ASP D O 1
ATOM 3470 N N . ALA D 2 28 ? 7.857 -35.228 46.842 1.00 23.17 872 ALA D N 1
ATOM 3471 C CA . ALA D 2 28 ? 8.435 -33.914 46.581 1.00 25.97 872 ALA D CA 1
ATOM 3472 C C . ALA D 2 28 ? 9.825 -33.798 47.191 1.00 28.24 872 ALA D C 1
ATOM 3473 O O . ALA D 2 28 ? 10.729 -33.202 46.585 1.00 25.05 872 ALA D O 1
ATOM 3475 N N . ASN D 2 29 ? 10.013 -34.377 48.385 1.00 25.52 873 ASN D N 1
ATOM 3476 C CA . ASN D 2 29 ? 11.312 -34.305 49.049 1.00 28.50 873 ASN D CA 1
ATOM 3477 C C . ASN D 2 29 ? 12.361 -35.102 48.282 1.00 28.57 873 ASN D C 1
ATOM 3478 O O . ASN D 2 29 ? 13.503 -34.647 48.111 1.00 29.09 873 ASN D O 1
ATOM 3483 N N . ILE D 2 30 ? 11.973 -36.263 47.763 1.00 27.90 874 ILE D N 1
ATOM 3484 C CA . ILE D 2 30 ? 12.849 -37.020 46.880 1.00 27.40 874 ILE D CA 1
ATOM 3485 C C . ILE D 2 30 ? 13.246 -36.170 45.682 1.00 30.66 874 ILE D C 1
ATOM 3486 O O . ILE D 2 30 ? 14.428 -36.067 45.342 1.00 31.17 874 ILE D O 1
ATOM 3491 N N . ALA D 2 31 ? 12.266 -35.521 45.042 1.00 28.66 875 ALA D N 1
ATOM 3492 C CA . ALA D 2 31 ? 12.566 -34.747 43.842 1.00 30.93 875 ALA D CA 1
ATOM 3493 C C . ALA D 2 31 ? 13.515 -33.600 44.152 1.00 31.28 875 ALA D C 1
ATOM 3494 O O . ALA D 2 31 ? 14.429 -33.311 43.370 1.00 33.78 875 ALA D O 1
ATOM 3496 N N . LEU D 2 32 ? 13.312 -32.932 45.288 1.00 30.68 876 LEU D N 1
ATOM 3497 C CA . LEU D 2 32 ? 14.213 -31.854 45.677 1.00 35.98 876 LEU D CA 1
ATOM 349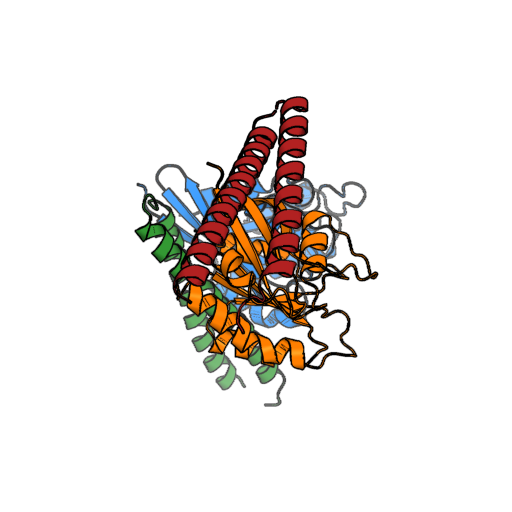8 C C . LEU D 2 32 ? 15.613 -32.392 45.916 1.00 36.58 876 LEU D C 1
ATOM 3499 O O . LEU D 2 32 ? 16.591 -31.899 45.346 1.00 42.64 876 LEU D O 1
ATOM 3504 N N . LEU D 2 33 ? 15.720 -33.434 46.733 1.00 35.02 877 LEU D N 1
ATOM 3505 C CA . LEU D 2 33 ? 17.032 -33.936 47.118 1.00 40.40 877 LEU D CA 1
ATOM 3506 C C . LEU D 2 33 ? 17.785 -34.518 45.930 1.00 44.67 877 LEU D C 1
ATOM 3507 O O . LEU D 2 33 ? 19.008 -34.389 45.869 1.00 52.11 877 LEU D O 1
ATOM 3512 N N . GLU D 2 34 ? 17.082 -35.156 44.985 1.00 38.25 878 GLU D N 1
ATOM 3513 C CA . GLU D 2 34 ? 17.715 -35.601 43.744 1.00 45.09 878 GLU D CA 1
ATOM 3514 C C . GLU D 2 34 ? 18.400 -34.451 43.011 1.00 48.16 878 GLU D C 1
ATOM 3515 O O . GLU D 2 34 ? 19.468 -34.640 42.419 1.00 58.55 878 GLU D O 1
ATOM 3521 N N . LEU D 2 35 ? 17.823 -33.248 43.069 1.00 50.84 879 LEU D N 1
ATOM 3522 C CA . LEU D 2 35 ? 18.361 -32.099 42.344 1.00 54.43 879 LEU D CA 1
ATOM 3523 C C . LEU D 2 35 ? 19.596 -31.499 43.017 1.00 65.55 879 LEU D C 1
ATOM 3524 O O . LEU D 2 35 ? 20.580 -31.167 42.340 1.00 65.51 879 LEU D O 1
ATOM 3529 N N . SER D 2 36 ? 19.567 -31.368 44.350 1.00 65.77 880 SER D N 1
ATOM 3530 C CA . SER D 2 36 ? 20.601 -30.610 45.054 1.00 67.61 880 SER D CA 1
ATOM 3531 C C . SER D 2 36 ? 21.986 -31.204 44.857 1.00 72.37 880 SER D C 1
ATOM 3532 O O . SER D 2 36 ? 22.985 -30.472 44.904 1.00 77.65 880 SER D O 1
ATOM 3535 N N . SER D 2 37 ? 22.070 -32.513 44.643 1.00 72.78 881 SER D N 1
ATOM 3536 C CA . SER D 2 37 ? 23.356 -33.189 44.468 1.00 81.38 881 SER D CA 1
ATOM 3537 C C . SER D 2 37 ? 23.156 -34.628 43.998 1.00 87.69 881 SER D C 1
ATOM 3538 O O . SER D 2 37 ? 23.570 -34.993 42.893 1.00 91.46 881 SER D O 1
ATOM 3541 N N . THR D 2 42 ? 23.794 -38.173 50.328 1.00 77.50 886 THR D N 1
ATOM 3542 C CA . THR D 2 42 ? 22.642 -37.752 49.530 1.00 78.91 886 THR D CA 1
ATOM 3543 C C . THR D 2 42 ? 22.048 -38.904 48.736 1.00 76.65 886 THR D C 1
ATOM 3544 O O . THR D 2 42 ? 20.832 -39.119 48.728 1.00 74.00 886 THR D O 1
ATOM 3548 N N . GLN D 2 43 ? 22.922 -39.668 48.091 1.00 75.27 887 GLN D N 1
ATOM 3549 C CA . GLN D 2 43 ? 22.457 -40.783 47.279 1.00 74.27 887 GLN D CA 1
ATOM 3550 C C . GLN D 2 43 ? 21.785 -41.842 48.141 1.00 68.10 887 GLN D C 1
ATOM 3551 O O . GLN D 2 43 ? 20.750 -42.399 47.760 1.00 61.17 887 GLN D O 1
ATOM 3557 N N . GLU D 2 44 ? 22.337 -42.090 49.329 1.00 73.41 888 GLU D N 1
ATOM 3558 C CA . GLU D 2 44 ? 21.752 -43.056 50.255 1.00 76.52 888 GLU D CA 1
ATOM 3559 C C . GLU D 2 44 ? 20.469 -42.533 50.888 1.00 66.66 888 GLU D C 1
ATOM 3560 O O . GLU D 2 44 ? 19.501 -43.285 51.069 1.00 62.48 888 GLU D O 1
ATOM 3566 N N . GLU D 2 45 ? 20.453 -41.259 51.264 1.00 64.66 889 GLU D N 1
ATOM 3567 C CA . GLU D 2 45 ? 19.249 -40.693 51.853 1.00 63.24 889 GLU D CA 1
ATOM 3568 C C . GLU D 2 45 ? 18.098 -40.738 50.861 1.00 52.99 889 GLU D C 1
ATOM 3569 O O . GLU D 2 45 ? 16.969 -41.084 51.226 1.00 48.24 889 GLU D O 1
ATOM 3575 N N . VAL D 2 46 ? 18.374 -40.434 49.594 1.00 52.62 890 VAL D N 1
ATOM 3576 C CA . VAL D 2 46 ? 17.352 -40.560 48.561 1.00 54.24 890 VAL D CA 1
ATOM 3577 C C . VAL D 2 46 ? 16.837 -41.997 48.492 1.00 48.69 890 VAL D C 1
ATOM 3578 O O . VAL D 2 46 ? 15.623 -42.237 48.449 1.00 44.56 890 VAL D O 1
ATOM 3582 N N . ALA D 2 47 ? 17.751 -42.973 48.508 1.00 47.71 891 ALA D N 1
ATOM 3583 C CA . ALA D 2 47 ? 17.343 -44.375 48.468 1.00 45.37 891 ALA D CA 1
ATOM 3584 C C . ALA D 2 47 ? 16.455 -44.734 49.657 1.00 47.40 891 ALA D C 1
ATOM 3585 O O . ALA D 2 47 ? 15.461 -45.455 49.503 1.00 46.06 891 ALA D O 1
ATOM 3587 N N . ALA D 2 48 ? 16.802 -44.245 50.853 1.00 47.85 892 ALA D N 1
ATOM 3588 C CA . ALA D 2 48 ? 15.984 -44.483 52.039 1.00 42.48 892 ALA D CA 1
ATOM 3589 C C . ALA D 2 48 ? 14.628 -43.792 51.934 1.00 44.01 892 ALA D C 1
ATOM 3590 O O . ALA D 2 48 ? 13.608 -44.350 52.364 1.00 44.09 892 ALA D O 1
ATOM 3592 N N . LEU D 2 49 ? 14.598 -42.549 51.442 1.00 42.83 893 LEU D N 1
ATOM 3593 C CA . LEU D 2 49 ? 13.319 -41.866 51.258 1.00 42.77 893 LEU D CA 1
ATOM 3594 C C . LEU D 2 49 ? 12.455 -42.577 50.225 1.00 39.04 893 LEU D C 1
ATOM 3595 O O . LEU D 2 49 ? 11.231 -42.656 50.375 1.00 40.77 893 LEU D O 1
ATOM 3600 N N . LYS D 2 50 ? 13.072 -43.109 49.178 1.00 38.54 894 LYS D N 1
ATOM 3601 C CA . LYS D 2 50 ? 12.322 -43.841 48.161 1.00 39.15 894 LYS D CA 1
ATOM 3602 C C . LYS D 2 50 ? 11.668 -45.087 48.749 1.00 39.34 894 LYS D C 1
ATOM 3603 O O . LYS D 2 50 ? 10.513 -45.402 48.438 1.00 36.90 894 LYS D O 1
ATOM 3609 N N . ARG D 2 51 ? 12.400 -45.823 49.587 1.00 36.24 895 ARG D N 1
ATOM 3610 C CA . ARG D 2 51 ? 11.808 -46.996 50.209 1.00 41.54 895 ARG D CA 1
ATOM 3611 C C . ARG D 2 51 ? 10.670 -46.609 51.146 1.00 40.13 895 ARG D C 1
ATOM 3612 O O . ARG D 2 51 ? 9.690 -47.352 51.254 1.00 38.79 895 ARG D O 1
ATOM 3620 N N . GLU D 2 52 ? 10.764 -45.450 51.812 1.00 37.34 896 GLU D N 1
ATOM 3621 C CA . GLU D 2 52 ? 9.642 -44.986 52.622 1.00 39.78 896 GLU D CA 1
ATOM 3622 C C . GLU D 2 52 ? 8.432 -44.669 51.757 1.00 37.04 896 GLU D C 1
ATOM 3623 O O . GLU D 2 52 ? 7.296 -44.990 52.131 1.00 35.54 896 GLU D O 1
ATOM 3629 N N . LYS D 2 53 ? 8.655 -44.047 50.596 1.00 36.58 897 LYS D N 1
ATOM 3630 C CA . LYS D 2 53 ? 7.546 -43.736 49.702 1.00 34.49 897 LYS D CA 1
ATOM 3631 C C . LYS D 2 53 ? 6.849 -45.000 49.227 1.00 35.10 897 LYS D C 1
ATOM 3632 O O . LYS D 2 53 ? 5.617 -45.090 49.273 1.00 31.94 897 LYS D O 1
ATOM 3638 N N . ASP D 2 54 ? 7.631 -45.992 48.764 1.00 34.08 898 ASP D N 1
ATOM 3639 C CA . ASP D 2 54 ? 7.056 -47.250 48.301 1.00 34.05 898 ASP D CA 1
ATOM 3640 C C . ASP D 2 54 ? 6.197 -47.891 49.382 1.00 38.02 898 ASP D C 1
ATOM 3641 O O . ASP D 2 54 ? 5.130 -48.451 49.093 1.00 32.16 898 ASP D O 1
ATOM 3646 N N . ARG D 2 55 ? 6.661 -47.829 50.632 1.00 32.45 899 ARG D N 1
ATOM 3647 C CA . ARG D 2 55 ? 5.894 -48.363 51.751 1.00 35.71 899 ARG D CA 1
ATOM 3648 C C . ARG D 2 55 ? 4.570 -47.628 51.906 1.00 35.80 899 ARG D C 1
ATOM 3649 O O . ARG D 2 55 ? 3.535 -48.259 52.152 1.00 38.76 899 ARG D O 1
ATOM 3657 N N . LEU D 2 56 ? 4.586 -46.293 51.784 1.00 30.84 900 LEU D N 1
ATOM 3658 C CA . LEU D 2 56 ? 3.339 -45.530 51.854 1.00 33.16 900 LEU D CA 1
ATOM 3659 C C . LEU D 2 56 ? 2.418 -45.872 50.697 1.00 32.87 900 LEU D C 1
ATOM 3660 O O . LEU D 2 56 ? 1.201 -45.984 50.885 1.00 33.02 900 LEU D O 1
ATOM 3665 N N . VAL D 2 57 ? 2.971 -46.035 49.496 1.00 31.50 901 VAL D N 1
ATOM 3666 C CA . VAL D 2 57 ? 2.130 -46.375 48.349 1.00 34.28 901 VAL D CA 1
ATOM 3667 C C . VAL D 2 57 ? 1.546 -47.769 48.501 1.00 33.61 901 VAL D C 1
ATOM 3668 O O . VAL D 2 57 ? 0.378 -47.997 48.180 1.00 31.81 901 VAL D O 1
ATOM 3672 N N . GLN D 2 58 ? 2.334 -48.720 49.010 1.00 36.08 902 GLN D N 1
ATOM 3673 C CA . GLN D 2 58 ? 1.808 -50.062 49.225 1.00 36.26 902 GLN D CA 1
ATOM 3674 C C . GLN 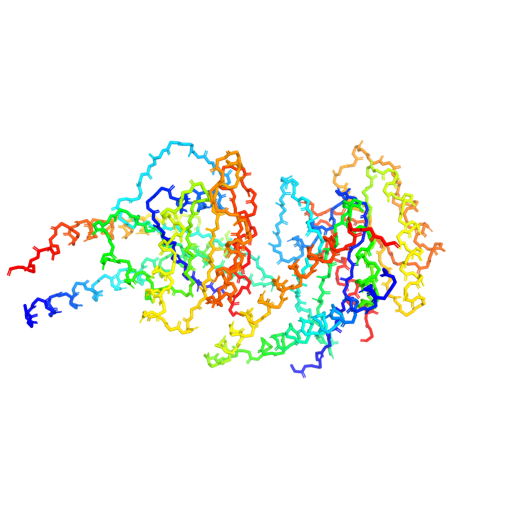D 2 58 ? 0.753 -50.053 50.320 1.00 40.22 902 GLN D C 1
ATOM 3675 O O . GLN D 2 58 ? -0.234 -50.795 50.248 1.00 39.81 902 GLN D O 1
ATOM 3681 N N . GLN D 2 59 ? 0.975 -49.255 51.368 1.00 37.40 903 GLN D N 1
ATOM 3682 C CA . GLN D 2 59 ? -0.055 -49.038 52.375 1.00 36.72 903 GLN D CA 1
ATOM 3683 C C . GLN D 2 59 ? -1.334 -48.478 51.743 1.00 36.54 903 GLN D C 1
ATOM 3684 O O . GLN D 2 59 ? -2.442 -48.925 52.059 1.00 36.24 903 GLN D O 1
ATOM 3690 N N . LEU D 2 60 ? -1.203 -47.514 50.833 1.00 31.79 904 LEU D N 1
ATOM 3691 C CA . LEU D 2 60 ? -2.387 -46.967 50.182 1.00 32.23 904 LEU D CA 1
ATOM 3692 C C . LEU D 2 60 ? -3.129 -48.044 49.394 1.00 37.45 904 LEU D C 1
ATOM 3693 O O . LEU D 2 60 ? -4.359 -48.137 49.457 1.00 33.91 904 LEU D O 1
ATOM 3698 N N . LYS D 2 61 ? -2.397 -48.864 48.637 1.00 34.93 905 LYS D N 1
ATOM 3699 C CA . LYS D 2 61 ? -3.051 -49.904 47.845 1.00 41.10 905 LYS D CA 1
ATOM 3700 C C . LYS D 2 61 ? -3.801 -50.886 48.728 1.00 44.34 905 LYS D C 1
ATOM 3701 O O . LYS D 2 61 ? -4.917 -51.305 48.390 1.00 47.05 905 LYS D O 1
ATOM 3707 N N . GLN D 2 62 ? -3.216 -51.264 49.867 1.00 40.59 906 GLN D N 1
ATOM 3708 C CA . GLN D 2 62 ? -3.885 -52.239 50.721 1.00 47.28 906 GLN D CA 1
ATOM 3709 C C . GLN D 2 62 ? -5.064 -51.616 51.462 1.00 49.45 906 GLN D C 1
ATOM 3710 O O . GLN D 2 62 ? -6.132 -52.235 51.558 1.00 48.06 906 GLN D O 1
ATOM 3716 N N . GLN D 2 63 ? -4.915 -50.382 51.958 1.00 43.92 907 GLN D N 1
ATOM 3717 C CA . GLN D 2 63 ? -6.070 -49.694 52.526 1.00 44.40 907 GLN D CA 1
ATOM 3718 C C . GLN D 2 63 ? -7.152 -49.480 51.478 1.00 47.94 907 GLN D C 1
ATOM 3719 O O . GLN D 2 63 ? -8.343 -49.516 51.801 1.00 46.15 907 GLN D O 1
ATOM 3725 N N . THR D 2 64 ? -6.754 -49.267 50.222 1.00 47.22 908 THR D N 1
ATOM 3726 C CA . THR D 2 64 ? -7.722 -49.116 49.144 1.00 45.61 908 THR D CA 1
ATOM 3727 C C . THR D 2 64 ? -8.455 -50.429 48.850 1.00 54.34 908 THR D C 1
ATOM 3728 O O . THR D 2 64 ? -9.683 -50.439 48.713 1.00 51.79 908 THR D O 1
ATOM 3732 N N . GLN D 2 65 ? -7.723 -51.549 48.737 1.00 57.79 909 GLN D N 1
ATOM 3733 C CA . GLN D 2 65 ? -8.392 -52.829 48.489 1.00 60.09 909 GLN D CA 1
ATOM 3734 C C . GLN D 2 65 ? -9.273 -53.219 49.665 1.00 58.96 909 GLN D C 1
ATOM 3735 O O . GLN D 2 65 ? -10.352 -53.789 49.475 1.00 65.28 909 GLN D O 1
ATOM 3741 N N . ASN D 2 66 ? -8.813 -52.951 50.887 1.00 57.23 910 ASN D N 1
ATOM 3742 C CA . ASN D 2 66 ? -9.642 -53.204 52.061 1.00 59.65 910 ASN D CA 1
ATOM 3743 C C . ASN D 2 66 ? -10.893 -52.337 52.049 1.00 59.43 910 ASN D C 1
ATOM 3744 O O . ASN D 2 66 ? -11.996 -52.823 52.327 1.00 64.05 910 ASN D O 1
ATOM 3749 N N . ARG D 2 67 ? -10.740 -51.050 51.729 1.00 57.30 911 ARG D N 1
ATOM 3750 C CA . ARG D 2 67 ? -11.891 -50.158 51.613 1.00 58.89 911 ARG D CA 1
ATOM 3751 C C . ARG D 2 67 ? -12.832 -50.627 50.504 1.00 60.30 911 ARG D C 1
ATOM 3752 O O . ARG D 2 67 ? -14.052 -50.658 50.686 1.00 60.07 911 ARG D O 1
ATOM 3760 N N . MET D 2 68 ? -12.260 -51.046 49.365 1.00 62.45 912 MET D N 1
ATOM 3761 C CA . MET D 2 68 ? -13.005 -51.487 48.181 1.00 62.65 912 MET D CA 1
ATOM 3762 C C . MET D 2 68 ? -13.711 -52.821 48.401 1.00 70.22 912 MET D C 1
ATOM 3763 O O . MET D 2 68 ? -14.681 -53.123 47.699 1.00 66.73 912 MET D O 1
ATOM 3768 N N . LYS D 2 69 ? -13.204 -53.665 49.310 1.00 86.13 913 LYS D N 1
ATOM 3769 C CA . LYS D 2 69 ? -13.928 -54.888 49.662 1.00 86.69 913 LYS D CA 1
ATOM 3770 C C . LYS D 2 69 ? -15.109 -54.593 50.586 1.00 87.60 913 LYS D C 1
ATOM 3771 O O . LYS D 2 69 ? -16.169 -55.223 50.470 1.00 91.57 913 LYS D O 1
ATOM 3777 N N . LEU D 2 70 ? -14.929 -53.657 51.522 1.00 73.57 914 LEU D N 1
ATOM 3778 C CA . LEU D 2 70 ? -15.874 -53.337 52.590 1.00 72.33 914 LEU D CA 1
ATOM 3779 C C . LEU D 2 70 ? -16.822 -52.168 52.293 1.00 74.29 914 LEU D C 1
ATOM 3780 O O . LEU D 2 70 ? -17.572 -51.773 53.195 1.00 75.85 914 LEU D O 1
ATOM 3785 N N . MET D 2 71 ? -16.808 -51.583 51.086 1.00 69.26 915 MET D N 1
ATOM 3786 C CA . MET D 2 71 ? -17.649 -50.405 50.843 1.00 69.61 915 MET D CA 1
ATOM 3787 C C . MET D 2 71 ? -19.141 -50.715 50.794 1.00 68.72 915 MET D C 1
ATOM 3788 O O . MET D 2 71 ? -19.957 -49.839 51.102 1.00 66.98 915 MET D O 1
ATOM 3793 N N . ALA D 2 72 ? -19.524 -51.932 50.424 1.00 64.72 916 ALA D N 1
ATOM 3794 C CA . ALA D 2 72 ? -20.926 -52.232 50.130 1.00 62.26 916 ALA D CA 1
ATOM 3795 C C . ALA D 2 72 ? -21.713 -52.636 51.377 1.00 70.52 916 ALA D C 1
ATOM 3796 O O . ALA D 2 72 ? -22.174 -53.770 51.542 1.00 65.07 916 ALA D O 1
ATOM 3798 N N . ASP D 2 73 ? -21.869 -51.671 52.274 1.00 101.04 917 ASP D N 1
ATOM 3799 C CA . ASP D 2 73 ? -22.757 -51.834 53.414 1.00 102.03 917 ASP D CA 1
ATOM 3800 C C . ASP D 2 73 ? -24.077 -51.093 53.215 1.00 101.58 917 ASP D C 1
ATOM 3801 O O . ASP D 2 73 ? -24.778 -50.817 54.195 1.00 105.12 917 ASP D O 1
ATOM 3803 N N . ASN D 2 74 ? -24.439 -50.776 51.966 1.00 83.66 918 ASN D N 1
ATOM 3804 C CA . ASN D 2 74 ? -25.507 -49.816 51.689 1.00 83.50 918 ASN D CA 1
ATOM 3805 C C . ASN D 2 74 ? -26.817 -50.460 51.241 1.00 76.53 918 ASN D C 1
ATOM 3806 O O . ASN D 2 74 ? -27.494 -49.957 50.342 1.00 74.23 918 ASN D O 1
ATOM 3811 N N . TYR D 2 75 ? -27.207 -51.562 51.869 1.00 75.06 919 TYR D N 1
ATOM 3812 C CA . TYR D 2 75 ? -28.541 -52.099 51.634 1.00 71.87 919 TYR D CA 1
ATOM 3813 C C . TYR D 2 75 ? -29.129 -52.536 52.971 1.00 73.74 919 TYR D C 1
ATOM 3814 O O . TYR D 2 75 ? -29.778 -51.749 53.663 1.00 77.54 919 TYR D O 1
#

Secondary structure (DSSP, 8-state):
---EEEEEEEEE-STTSSHHHHHHHHHHS---SS-----SEEEEEEEEEETTEEEEEEEEEE--SGGGGGGHHHHHHT-SEEEEEEETT-HHHHHTHHHHHHHHHHHHTTSSEEEEEEE-TT-GGG--S-HHHHHHHHHHTT-EEEE--TTT-TTHHHHHHHHHHH--/-EEEEEEEEE-STTSSHHHHHHHHHHS---SS-----SEEEEEEEEEETTEEEEEEEEEE--SGGGGGGHHHHHHH-SEEEEEEETT-HHHHHTHHHHHHHHHHHHTTSSEEEEEEE-TT-GGG--S-HHHHHHHHHHHT-EEEE--TTT-TTHHHHHHHHHHT--/-HHHHHHHHHHHHHHHHHHHHHHHHHHHHHHT--SHHHHHHHHHHHHHHHHHHHHHHHHHHHHHHHHTS--/-HHHHHHHHHHHHHHHHHHHHHHHHHHHHHHHHHH--HHHHHHHHHHHHHHHHHHHHHHHHHHHH-----